Protein AF-0000000074540550 (afdb_homodimer)

Secondary structure (DSSP, 8-state):
-HHHHHHTS-HHHHHHHHHHHHHTTSEEEEETTTTEEEEP-HHHHHHHHHHHHHHHHHHHHHHHHHHHHHHHHHHHHHS-S-S---EEEESHHHHHHHHHHHHHH-SSEEEEEE-HHHHHHIIIIIHHHHHHHHHTT-EEEEEE-S-GGGS-HHHHHHSEEEE-SS----EEEEETTTEEEEE--S-STT-EEEEE--HHHHHHHHHHHHHHHHH-/-HHHHHHTS-HHHHHHHHHHHHHTTSEEEEETTTTEEEEP-HHHHHHHHHHHHHHHHHHHHHHHHHHHHHHHHHHHHHS-S-----EEEESHHHHHHHHHHHHHH-SSEEEEEE-HHHHHHIIIIIHHHHHHHHHTT-EEEEEESS-GGGS-HHHHTTSEEEE-SS----EEEEETTTEEEEE--S-STT-EEEEE--HHHHHHHHHHHHHHHHH-

pLDDT: mean 73.62, std 24.24, range [31.39, 98.81]

Organism: Archaeoglobus fulgidus (strain ATCC 49558 / DSM 4304 / JCM 9628 / NBRC 100126 / VC-16) (NCBI:txid224325)

Radius of gyration: 27.59 Å; Cα contacts (8 Å, |Δi|>4): 684; chains: 2; bounding box: 52×83×77 Å

Nearest PDB structures (foldseek):
  5bpi-assembly1_C  TM=5.192E-01  e=3.521E-12  Pyrococcus furiosus
  5bpd-assembly1_D  TM=5.022E-01  e=1.860E-12  Pyrococcus furiosus
  5bpd-assembly1_C  TM=5.032E-01  e=3.099E-12  Pyrococcus furiosus
  2f5t-assembly1_X-2  TM=8.225E-01  e=3.436E-08  Thermococcus litoralis
  5bqt-assembly1_B  TM=5.022E-01  e=1.618E-10  Pyrococcus furiosus

Sequence (432 aa):
MELSKLTGDPAPFVYRVLKRLEGKKVVFRISESPMIFKAYPLDIVLSSLIHEREKELKMLSSTKDTIIKLYETSLMRNQGEKGLDFIVVNGITDTINLIGDMIDRAEWEVKNMVGVEGVERIKYWHIIEYERAISRGVSVKLITSMDSASIPSEITEIAEVKYLKIPMNARFVISDDKEILIITTDEERDMVSIYSKNRGLVKTLNEIYEYIWASIMELSKLTGDPAPFVYRVLKRLEGKKVVFRISESPMIFKAYPLDIVLSSLIHEREKELKMLSSTKDTIIKLYETSLMRNQGEKGLDFIVVNGITDTINLIGDMIDRAEWEVKNMVGVEGVERIKYWHIIEYERAISRGVSVKLITSMDSASIPSEITEIAEVKYLKIPMNARFVISDDKEILIITTDEERDMVSIYSKNRGLVKTLNEIYEYIWASI

Foldseek 3Di:
DVVCVVVVHDPVVVVVVVVVLVVLVQWPFPDVVVTDIDGDPCVVNVVSVVVVVVVVVVVVVVVVVVVCVVVCVVVCPDDPVPDPQKDKDWAQVRLLVVVLVLLQPFQAEKEWEAEPVVLVCCVVRPLVSLVVSVVNHHAYEYEYQDDPVPRDPSDVVRHHYDHDPDHDHWTKMAGPLQKMKTWDDDDNGTIMIMIGRPNVVSVVVVVVRVVRVVVD/DPVCVVVVHDPVVVVVVVVVLVVLVQWPFPDVVVTDIDGDPCVVSVVSVVVVVVVVVVVVVVVVVVVCVVVCVVVCPDDPVPPPQKDKDWAQVRLLVVVLVLLQPFQAEKEWEAEPVVLVCCVVRPLVSLVVSVVNHHAYEYEYQDDPVPRDPSDVVRHHYDHDPDHDHWTKMAGPLQKMKTWDDDDNGTIMIMIGRPNVVSVVVVVVRVVRVVVD

Structure (mmCIF, N/CA/C/O backbone):
data_AF-0000000074540550-model_v1
#
loop_
_entity.id
_entity.type
_entity.pdbx_description
1 polymer 'Transcription regulator TrmB C-terminal domain-containing protein'
#
loop_
_atom_site.group_PDB
_atom_site.id
_atom_site.type_symbol
_atom_site.label_atom_id
_atom_site.label_alt_id
_atom_site.label_comp_id
_atom_site.label_asym_id
_atom_site.label_entity_id
_atom_site.label_seq_id
_atom_site.pdbx_PDB_ins_code
_atom_site.Cartn_x
_atom_site.Cartn_y
_atom_site.Cartn_z
_atom_site.occupancy
_atom_site.B_iso_or_equiv
_atom_site.auth_seq_id
_atom_site.auth_comp_id
_atom_site.auth_asym_id
_atom_site.auth_atom_id
_atom_site.pdbx_PDB_model_num
ATOM 1 N N . MET A 1 1 ? -23.625 -23.219 -46.188 1 40.5 1 MET A N 1
ATOM 2 C CA . MET A 1 1 ? -23.188 -22.562 -44.938 1 40.5 1 MET A CA 1
ATOM 3 C C . MET A 1 1 ? -23.953 -21.25 -44.719 1 40.5 1 MET A C 1
ATOM 5 O O . MET A 1 1 ? -23.938 -20.375 -45.594 1 40.5 1 MET A O 1
ATOM 9 N N . GLU A 1 2 ? -24.922 -21.188 -43.938 1 54.16 2 GLU A N 1
ATOM 10 C CA . GLU A 1 2 ? -25.938 -20.141 -43.844 1 54.16 2 GLU A CA 1
ATOM 11 C C . GLU A 1 2 ? -25.312 -18.781 -43.531 1 54.16 2 GLU A C 1
ATOM 13 O O . GLU A 1 2 ? -25.703 -17.766 -44.094 1 54.16 2 GLU A O 1
ATOM 18 N N . LEU A 1 3 ? -24.375 -18.688 -42.781 1 53 3 LEU A N 1
ATOM 19 C CA . LEU A 1 3 ? -23.828 -17.391 -42.375 1 53 3 LEU A CA 1
ATOM 20 C C . LEU A 1 3 ? -23.062 -16.75 -43.531 1 53 3 LEU A C 1
ATOM 22 O O . LEU A 1 3 ? -23.094 -15.523 -43.688 1 53 3 LEU A O 1
ATOM 26 N N . SER A 1 4 ? -22.438 -17.453 -44.312 1 53.75 4 SER A N 1
ATOM 27 C CA . SER A 1 4 ? -21.766 -16.922 -45.5 1 53.75 4 SER A CA 1
ATOM 28 C C . SER A 1 4 ? -22.766 -16.266 -46.438 1 53.75 4 SER A C 1
ATOM 30 O O . SER A 1 4 ? -22.484 -15.195 -47 1 53.75 4 SER A O 1
ATOM 32 N N . LYS A 1 5 ? -23.75 -16.844 -46.562 1 57.66 5 LYS A N 1
ATOM 33 C CA . LYS A 1 5 ? -24.781 -16.281 -47.438 1 57.66 5 LYS A CA 1
ATOM 34 C C . LYS A 1 5 ? -25.328 -14.984 -46.875 1 57.66 5 LYS A C 1
ATOM 36 O O . LYS A 1 5 ? -25.625 -14.047 -47.625 1 57.66 5 LYS A O 1
ATOM 41 N N . LEU A 1 6 ? -25.375 -14.984 -45.625 1 49.25 6 LEU A N 1
ATOM 42 C CA . LEU A 1 6 ? -25.984 -13.82 -45 1 49.25 6 LEU A CA 1
ATOM 43 C C . LEU A 1 6 ? -25 -12.648 -44.969 1 49.25 6 LEU A C 1
ATOM 45 O O . LEU A 1 6 ? -25.406 -11.492 -45.156 1 49.25 6 LEU A O 1
ATOM 49 N N . THR A 1 7 ? -23.734 -12.875 -44.812 1 51.25 7 THR A N 1
ATOM 50 C CA . THR A 1 7 ? -22.734 -11.812 -44.688 1 51.25 7 THR A CA 1
ATOM 51 C C . THR A 1 7 ? -22.156 -11.461 -46.062 1 51.25 7 THR A C 1
ATOM 53 O O . THR A 1 7 ? -21.578 -10.383 -46.25 1 51.25 7 THR A O 1
ATOM 56 N N . GLY A 1 8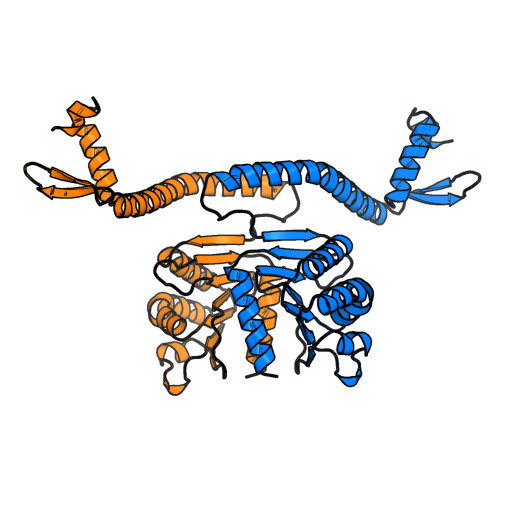 ? -22.406 -12.414 -47.094 1 53.44 8 GLY A N 1
ATOM 57 C CA . GLY A 1 8 ? -21.828 -12.273 -48.438 1 53.44 8 GLY A CA 1
ATOM 58 C C . GLY A 1 8 ? -20.328 -12.562 -48.438 1 53.44 8 GLY A C 1
ATOM 59 O O . GLY A 1 8 ? -19.656 -12.266 -49.438 1 53.44 8 GLY A O 1
ATOM 60 N N . ASP A 1 9 ? -19.844 -12.938 -47.375 1 55.34 9 ASP A N 1
ATOM 61 C CA . ASP A 1 9 ? -18.422 -13.289 -47.312 1 55.34 9 ASP A CA 1
ATOM 62 C C . ASP A 1 9 ? -18.203 -14.758 -47.688 1 55.34 9 ASP A C 1
ATOM 64 O O . ASP A 1 9 ? -19.094 -15.594 -47.469 1 55.34 9 ASP A O 1
ATOM 68 N N . PRO A 1 10 ? -17.141 -15.086 -48.406 1 57.97 10 PRO A N 1
ATOM 69 C CA . PRO A 1 10 ? -16.859 -16.484 -48.719 1 57.97 10 PRO A CA 1
ATOM 70 C C . PRO A 1 10 ? -16.891 -17.391 -47.469 1 57.97 10 PRO A C 1
ATOM 72 O O . PRO A 1 10 ? -16.469 -16.969 -46.406 1 57.97 10 PRO A O 1
ATOM 75 N N . ALA A 1 11 ? -17.359 -18.516 -47.656 1 60.34 11 ALA A N 1
ATOM 76 C CA . ALA A 1 11 ? -17.531 -19.5 -46.594 1 60.34 11 ALA A CA 1
ATOM 77 C C . ALA A 1 11 ? -16.203 -19.719 -45.844 1 60.34 11 ALA A C 1
ATOM 79 O O . ALA A 1 11 ? -16.188 -19.781 -44.625 1 60.34 11 ALA A O 1
ATOM 80 N N . PRO A 1 12 ? -15.086 -19.891 -46.5 1 57.06 12 PRO A N 1
ATOM 81 C CA . PRO A 1 12 ? -13.836 -20.062 -45.75 1 57.06 12 PRO A CA 1
ATOM 82 C C . PRO A 1 12 ? -13.531 -18.875 -44.844 1 57.06 12 PRO A C 1
ATOM 84 O O . PRO A 1 12 ? -12.992 -19.047 -43.75 1 57.06 12 PRO A O 1
ATOM 87 N N . PHE A 1 13 ? -13.859 -17.75 -45.219 1 54.5 13 PHE A N 1
ATOM 88 C CA . PHE A 1 13 ? -13.688 -16.547 -44.406 1 54.5 13 PHE A CA 1
ATOM 89 C C . PHE A 1 13 ? -14.633 -16.578 -43.188 1 54.5 13 PHE A C 1
ATOM 91 O O . PHE A 1 13 ? -14.219 -16.312 -42.062 1 54.5 13 PHE A O 1
ATOM 98 N N . VAL A 1 14 ? -15.836 -16.781 -43.438 1 55.56 14 VAL A N 1
ATOM 99 C CA . VAL A 1 14 ? -16.797 -16.859 -42.344 1 55.56 14 VAL A CA 1
ATOM 100 C C . VAL A 1 14 ? -16.375 -17.938 -41.344 1 55.56 14 VAL A C 1
ATOM 102 O O . VAL A 1 14 ? -16.469 -17.75 -40.125 1 55.56 14 VAL A O 1
ATOM 105 N N . TYR A 1 15 ? -15.93 -18.984 -41.938 1 60.5 15 TYR A N 1
ATOM 106 C CA . TYR A 1 15 ? -15.422 -20.062 -41.094 1 60.5 15 TYR A CA 1
ATOM 107 C C . TYR A 1 15 ? -14.234 -19.594 -40.25 1 60.5 15 TYR A C 1
ATOM 109 O O . TYR A 1 15 ? -14.156 -19.875 -39.062 1 60.5 15 TYR A O 1
ATOM 117 N N . ARG A 1 16 ? -13.328 -18.984 -40.75 1 56.69 16 ARG A N 1
ATOM 118 C CA . ARG A 1 16 ? -12.172 -18.438 -40.031 1 56.69 16 ARG A CA 1
ATOM 119 C C . ARG A 1 16 ? -12.609 -17.453 -38.969 1 56.69 16 ARG A C 1
ATOM 121 O O . ARG A 1 16 ? -12.086 -17.469 -37.844 1 56.69 16 ARG A O 1
ATOM 128 N N . VAL A 1 17 ? -13.508 -16.672 -39.281 1 53.47 17 VAL A N 1
ATOM 129 C CA . VAL A 1 17 ? -14.031 -15.703 -38.344 1 53.47 17 VAL A CA 1
ATOM 130 C C . VAL A 1 17 ? -14.758 -16.438 -37.219 1 53.47 17 VAL A C 1
ATOM 132 O O . VAL A 1 17 ? -14.57 -16.109 -36.031 1 53.47 17 VAL A O 1
ATOM 135 N N . LEU A 1 18 ? -15.508 -17.359 -37.594 1 57.12 18 LEU A N 1
ATOM 136 C CA . LEU A 1 18 ? -16.25 -18.109 -36.594 1 57.12 18 LEU A CA 1
ATOM 137 C C . LEU A 1 18 ? -15.305 -18.906 -35.719 1 57.12 18 LEU A C 1
ATOM 139 O O . LEU A 1 18 ? -15.516 -19.016 -34.5 1 57.12 18 LEU A O 1
ATOM 143 N N . LYS A 1 19 ? -14.312 -19.484 -36.281 1 59 19 LYS A N 1
ATOM 144 C CA . LYS A 1 19 ? -13.297 -20.188 -35.469 1 59 19 LYS A CA 1
ATOM 145 C C . LYS A 1 19 ? -12.562 -19.219 -34.562 1 59 19 LYS A C 1
ATOM 147 O O . LYS A 1 19 ? -12.266 -19.547 -33.406 1 59 19 LYS A O 1
ATOM 152 N N . ARG A 1 20 ? -12.375 -18.062 -35.062 1 55.19 20 ARG A N 1
ATOM 153 C CA . ARG A 1 20 ? -11.797 -17.016 -34.25 1 55.19 20 ARG A CA 1
ATOM 154 C C . ARG A 1 20 ? -12.766 -16.594 -33.125 1 55.19 20 ARG A C 1
ATOM 156 O O . ARG A 1 20 ? -12.367 -16.422 -31.984 1 55.19 20 ARG A O 1
ATOM 163 N N . LEU A 1 21 ? -13.914 -16.469 -33.438 1 52.59 21 LEU A N 1
ATOM 164 C CA . LEU A 1 21 ? -14.938 -16.125 -32.469 1 52.59 21 LEU A CA 1
ATOM 165 C C . LEU A 1 21 ? -15.156 -17.266 -31.484 1 52.59 21 LEU A C 1
ATOM 167 O O . LEU A 1 21 ? -15.461 -17.031 -30.312 1 52.59 21 LEU A O 1
ATOM 171 N N . GLU A 1 22 ? -15.141 -18.422 -32.031 1 60.69 22 GLU A N 1
ATOM 172 C CA . GLU A 1 22 ? -15.156 -19.594 -31.172 1 60.69 22 GLU A CA 1
ATOM 173 C C . GLU A 1 22 ? -13.977 -19.594 -30.203 1 60.69 22 GLU A C 1
ATOM 175 O O . GLU A 1 22 ? -14.133 -19.875 -29.016 1 60.69 22 GLU A O 1
ATOM 180 N N . GLY A 1 23 ? -12.82 -19.25 -30.672 1 61.62 23 GLY A N 1
ATOM 181 C CA . GLY A 1 23 ? -11.648 -19.078 -29.828 1 61.62 23 GLY A CA 1
ATOM 182 C C . GLY A 1 23 ? -11.805 -17.969 -28.812 1 61.62 23 GLY A C 1
ATOM 183 O O . GLY A 1 23 ? -11.219 -18.016 -27.719 1 61.62 23 GLY A O 1
ATOM 184 N N . LYS A 1 24 ? -12.68 -17.078 -29.219 1 52.12 24 LYS A N 1
ATOM 185 C CA . LYS A 1 24 ? -12.961 -15.953 -28.328 1 52.12 24 LYS A CA 1
ATOM 186 C C . LYS A 1 24 ? -14.203 -16.203 -27.484 1 52.12 24 LYS A C 1
ATOM 188 O O . LYS A 1 24 ? -14.711 -15.297 -26.828 1 52.12 24 LYS A O 1
ATOM 193 N N . LYS A 1 25 ? -14.75 -17.266 -27.531 1 54.31 25 LYS A N 1
ATOM 194 C CA . LYS A 1 25 ? -15.922 -17.766 -26.812 1 54.31 25 LYS A CA 1
ATOM 195 C C . LYS A 1 25 ? -17.125 -16.875 -27.047 1 54.31 25 LYS A C 1
ATOM 197 O O . LYS A 1 25 ? -17.938 -16.641 -26.141 1 54.31 25 LYS A O 1
ATOM 202 N N . VAL A 1 26 ? -17.141 -16.328 -28.109 1 55.62 26 VAL A N 1
ATOM 203 C CA . VAL A 1 26 ? -18.328 -15.633 -28.547 1 55.62 26 VAL A CA 1
ATOM 204 C C . VAL A 1 26 ? -19.344 -16.625 -29.109 1 55.62 26 VAL A C 1
ATOM 206 O O . VAL A 1 26 ? -20.547 -16.484 -28.906 1 55.62 26 VAL A O 1
ATOM 209 N N . VAL A 1 27 ? -18.875 -17.641 -29.766 1 56.78 27 VAL A N 1
ATOM 210 C CA . VAL A 1 27 ? -19.719 -18.688 -30.297 1 56.78 27 VAL A CA 1
ATOM 211 C C . VAL A 1 27 ? -19.172 -20.062 -29.906 1 56.78 27 VAL A C 1
ATOM 213 O O . VAL A 1 27 ? -17.984 -20.188 -29.594 1 56.78 27 VAL A O 1
ATOM 216 N N . PHE A 1 28 ? -19.984 -20.938 -29.594 1 61.47 28 PHE A N 1
ATOM 217 C CA . PHE A 1 28 ? -19.531 -22.312 -29.375 1 61.47 28 PHE A CA 1
ATOM 218 C C . PHE A 1 28 ? -20.203 -23.266 -30.375 1 61.47 28 PHE A C 1
ATOM 220 O O . PHE A 1 28 ? -21.328 -23 -30.812 1 61.47 28 PHE A O 1
ATOM 227 N N . ARG A 1 29 ? -19.375 -24.312 -30.625 1 63.91 29 ARG A N 1
ATOM 228 C CA . ARG A 1 29 ? -19.828 -25.297 -31.609 1 63.91 29 ARG A CA 1
ATOM 229 C C . ARG A 1 29 ? -20.781 -26.297 -30.984 1 63.91 29 ARG A C 1
ATOM 231 O O . ARG A 1 29 ? -20.516 -26.828 -29.906 1 63.91 29 ARG A O 1
ATOM 238 N N . ILE A 1 30 ? -21.938 -26.438 -31.453 1 59.12 30 ILE A N 1
ATOM 239 C CA . ILE A 1 30 ? -22.859 -27.438 -30.906 1 59.12 30 ILE A CA 1
ATOM 240 C C . ILE A 1 30 ? -22.844 -28.688 -31.797 1 59.12 30 ILE A C 1
ATOM 242 O O . ILE A 1 30 ? -23.328 -29.75 -31.391 1 59.12 30 ILE A O 1
ATOM 246 N N . SER A 1 31 ? -22.375 -28.609 -33.156 1 61.75 31 SER A N 1
ATOM 247 C CA . SER A 1 31 ? -22.281 -29.781 -34.031 1 61.75 31 SER A CA 1
ATOM 248 C C . SER A 1 31 ? -21.109 -29.672 -35 1 61.75 31 SER A C 1
ATOM 250 O O . SER A 1 31 ? -20.797 -28.578 -35.469 1 61.75 31 SER A O 1
ATOM 252 N N . GLU A 1 32 ? -20.203 -30.578 -35.094 1 60.69 32 GLU A N 1
ATOM 253 C CA . GLU A 1 32 ? -19.078 -30.594 -36 1 60.69 32 GLU A CA 1
ATOM 254 C C . GLU A 1 32 ? -19.562 -30.828 -37.438 1 60.69 32 GLU A C 1
ATOM 256 O O . GLU A 1 32 ? -19 -30.266 -38.375 1 60.69 32 GLU A O 1
ATOM 261 N N . SER A 1 33 ? -20.641 -31.781 -37.688 1 58.81 33 SER A N 1
ATOM 262 C CA . SER A 1 33 ? -21.203 -32.125 -39 1 58.81 33 SER A CA 1
ATOM 263 C C . SER A 1 33 ? -22.719 -32.156 -38.938 1 58.81 33 SER A C 1
ATOM 265 O O . SER A 1 33 ? -23.297 -33.062 -38.344 1 58.81 33 SER A O 1
ATOM 267 N N . PRO A 1 34 ? -23.516 -31.328 -39.594 1 56.41 34 PRO A N 1
ATOM 268 C CA . PRO A 1 34 ? -23.062 -30.047 -40.125 1 56.41 34 PRO A CA 1
ATOM 269 C C . PRO A 1 34 ? -22.562 -29.094 -39.062 1 56.41 34 PRO A C 1
ATOM 271 O O . PRO A 1 34 ? -22.953 -29.203 -37.875 1 56.41 34 PRO A O 1
ATOM 274 N N . MET A 1 35 ? -21.562 -28.297 -39.219 1 53.16 35 MET A N 1
ATOM 275 C CA . MET A 1 35 ? -20.984 -27.375 -38.219 1 53.16 35 MET A CA 1
ATOM 276 C C . MET A 1 35 ? -22 -26.312 -37.844 1 53.16 35 MET A C 1
ATOM 278 O O . MET A 1 35 ? -22.391 -25.484 -38.656 1 53.16 35 MET A O 1
ATOM 282 N N . ILE A 1 36 ? -22.688 -26.438 -36.781 1 57.06 36 ILE A N 1
ATOM 283 C CA . ILE A 1 36 ? -23.641 -25.484 -36.219 1 57.06 36 ILE A CA 1
ATOM 284 C C . ILE A 1 36 ? -23.031 -24.781 -35.031 1 57.06 36 ILE A C 1
ATOM 286 O O . ILE A 1 36 ? -22.484 -25.422 -34.125 1 57.06 36 ILE A O 1
ATOM 290 N N . PHE A 1 37 ? -22.812 -23.344 -35.094 1 51.78 37 PHE A N 1
ATOM 291 C CA . PHE A 1 37 ? -22.328 -22.516 -34.031 1 51.78 37 PHE A CA 1
ATOM 292 C C . PHE A 1 37 ? -23.469 -21.797 -33.312 1 51.78 37 PHE A C 1
ATOM 294 O O . PHE A 1 37 ? -24.469 -21.438 -33.969 1 51.78 37 PHE A O 1
ATOM 301 N N . LYS A 1 38 ? -23.609 -21.938 -32.094 1 54.56 38 LYS A N 1
ATOM 302 C CA . LYS A 1 38 ? -24.547 -21.141 -31.328 1 54.56 38 LYS A CA 1
ATOM 303 C C . LYS A 1 38 ? -23.844 -19.984 -30.625 1 54.56 38 LYS A C 1
ATOM 305 O O . LYS A 1 38 ? -22.672 -20.094 -30.25 1 54.56 38 LYS A O 1
ATOM 310 N N . ALA A 1 39 ? -24.5 -18.844 -30.781 1 43.38 39 ALA A N 1
ATOM 311 C CA . ALA A 1 39 ? -23.953 -17.688 -30.062 1 43.38 39 ALA A CA 1
ATOM 312 C C . ALA A 1 39 ? -24.141 -17.844 -28.547 1 43.38 39 ALA A C 1
ATOM 314 O O . ALA A 1 39 ? -25.141 -18.406 -28.094 1 43.38 39 ALA A O 1
ATOM 315 N N . TYR A 1 40 ? -22.969 -17.781 -27.891 1 44.38 40 TYR A N 1
ATOM 316 C CA . TYR A 1 40 ? -23.188 -17.656 -26.453 1 44.38 40 TYR A CA 1
ATOM 317 C C . TYR A 1 40 ? -24.188 -16.547 -26.141 1 44.38 40 TYR A C 1
ATOM 319 O O . TYR A 1 40 ? -24.328 -15.602 -26.906 1 44.38 40 TYR A O 1
ATOM 327 N N . PRO A 1 41 ? -25.125 -16.734 -25.172 1 39.41 41 PRO A N 1
ATOM 328 C CA . PRO A 1 41 ? -25.984 -15.609 -24.797 1 39.41 41 PRO A CA 1
ATOM 329 C C . PRO A 1 41 ? -25.234 -14.273 -24.797 1 39.41 41 PRO A C 1
ATOM 331 O O . PRO A 1 41 ? -24.016 -14.234 -24.547 1 39.41 41 PRO A O 1
ATOM 334 N N . LEU A 1 42 ? -25.844 -13.148 -25.328 1 34.69 42 LEU A N 1
ATOM 335 C CA . LEU A 1 42 ? -25.25 -11.82 -25.469 1 34.69 42 LEU A CA 1
ATOM 336 C C . LEU A 1 42 ? -24.438 -11.453 -24.25 1 34.69 42 LEU A C 1
ATOM 338 O O . LEU A 1 42 ? -23.375 -10.828 -24.359 1 34.69 42 LEU A O 1
ATOM 342 N N . ASP A 1 43 ? -24.938 -11.828 -23.172 1 35.06 43 ASP A N 1
ATOM 343 C CA . ASP A 1 43 ? -24.219 -11.508 -21.938 1 35.06 43 ASP A CA 1
ATOM 344 C C . ASP A 1 43 ? -22.875 -12.234 -21.875 1 35.06 43 ASP A C 1
ATOM 346 O O . ASP A 1 43 ? -21.875 -11.672 -21.422 1 35.06 43 ASP A O 1
ATOM 350 N N . ILE A 1 44 ? -22.844 -13.43 -22.328 1 39.75 44 ILE A N 1
ATOM 351 C CA . ILE A 1 44 ? -21.625 -14.219 -22.297 1 39.75 44 ILE A CA 1
ATOM 352 C C . ILE A 1 44 ? -20.703 -13.797 -23.453 1 39.75 44 ILE A C 1
ATOM 354 O O . ILE A 1 44 ? -19.5 -13.625 -23.266 1 39.75 44 ILE A O 1
ATOM 358 N N . VAL A 1 45 ? -21.234 -13.664 -24.594 1 39.91 45 VAL A N 1
ATOM 359 C CA . VAL A 1 45 ? -20.453 -13.234 -25.75 1 39.91 45 VAL A CA 1
ATOM 360 C C . VAL A 1 45 ? -19.938 -11.812 -25.531 1 39.91 45 VAL A C 1
ATOM 362 O O . VAL A 1 45 ? -18.766 -11.523 -25.797 1 39.91 45 VAL A O 1
ATOM 365 N N . LEU A 1 46 ? -20.781 -10.961 -25.109 1 35.75 46 LEU A N 1
ATOM 366 C CA . LEU A 1 46 ? -20.344 -9.609 -24.797 1 35.75 46 LEU A CA 1
ATOM 367 C C . LEU A 1 46 ? -19.266 -9.625 -23.719 1 35.75 46 LEU A C 1
ATOM 369 O O . LEU A 1 46 ? -18.281 -8.875 -23.812 1 35.75 46 LEU A O 1
ATOM 373 N N . SER A 1 47 ? -19.422 -10.484 -22.844 1 38.16 47 SER A N 1
ATOM 374 C CA . SER A 1 47 ? -18.375 -10.688 -21.859 1 38.16 47 SER A CA 1
ATOM 375 C C . SER A 1 47 ? -17.125 -11.289 -22.5 1 38.16 47 SER A C 1
ATOM 377 O O . SER A 1 47 ? -16 -10.898 -22.172 1 38.16 47 SER A O 1
ATOM 379 N N . SER A 1 48 ? -17.297 -12.164 -23.422 1 37.62 48 SER A N 1
ATOM 380 C CA . SER A 1 48 ? -16.156 -12.742 -24.125 1 37.62 48 SER A CA 1
ATOM 381 C C . SER A 1 48 ? -15.625 -11.789 -25.188 1 37.62 48 SER A C 1
ATOM 383 O O . SER A 1 48 ? -14.414 -11.664 -25.359 1 37.62 48 SER A O 1
ATOM 385 N N . LEU A 1 49 ? -16.484 -11.195 -25.969 1 38.69 49 LEU A N 1
ATOM 386 C CA . LEU A 1 49 ? -16.031 -10.219 -26.953 1 38.69 49 LEU A CA 1
ATOM 387 C C . LEU A 1 49 ? -15.406 -9.008 -26.281 1 38.69 49 LEU A C 1
ATOM 389 O O . LEU A 1 49 ? -14.414 -8.461 -26.766 1 38.69 49 LEU A O 1
ATOM 393 N N . ILE A 1 50 ? -16 -8.523 -25.188 1 37.12 50 ILE A N 1
ATOM 394 C CA . ILE A 1 50 ? -15.32 -7.5 -24.391 1 37.12 50 ILE A CA 1
ATOM 395 C C . ILE A 1 50 ? -13.977 -8.031 -23.906 1 37.12 50 ILE A C 1
ATOM 397 O O . ILE A 1 50 ? -12.969 -7.332 -23.969 1 37.12 50 ILE A O 1
ATOM 401 N N . HIS A 1 51 ? -13.883 -9.266 -23.609 1 40.78 51 HIS A N 1
ATOM 402 C CA . HIS A 1 51 ? -12.617 -9.898 -23.25 1 40.78 51 HIS A CA 1
ATOM 403 C C . HIS A 1 51 ? -11.734 -10.086 -24.484 1 40.78 51 HIS A C 1
ATOM 405 O O . HIS A 1 51 ? -10.523 -9.867 -24.422 1 40.78 51 HIS A O 1
ATOM 411 N N . GLU A 1 52 ? -12.281 -10.453 -25.562 1 41.69 52 GLU A N 1
ATOM 412 C CA . GLU A 1 52 ? -11.508 -10.57 -26.797 1 41.69 52 GLU A CA 1
ATOM 413 C C . GLU A 1 52 ? -11.156 -9.203 -27.375 1 41.69 52 GLU A C 1
ATOM 415 O O . GLU A 1 52 ? -10.039 -8.984 -27.844 1 41.69 52 GLU A O 1
ATOM 420 N N . ARG A 1 53 ? -12.102 -8.211 -27.484 1 36.69 53 ARG A N 1
ATOM 421 C CA . ARG A 1 53 ? -11.742 -6.852 -27.891 1 36.69 53 ARG A CA 1
ATOM 422 C C . ARG A 1 53 ? -10.82 -6.207 -26.859 1 36.69 53 ARG A C 1
ATOM 424 O O . ARG A 1 53 ? -9.914 -5.453 -27.219 1 36.69 53 ARG A O 1
ATOM 431 N N . GLU A 1 54 ? -10.922 -6.512 -25.578 1 38.09 54 GLU A N 1
ATOM 432 C CA . GLU A 1 54 ? -9.914 -6.172 -24.578 1 38.09 54 GLU A CA 1
ATOM 433 C C . GLU A 1 54 ? -8.602 -6.895 -24.844 1 38.09 54 GLU A C 1
ATOM 435 O O . GLU A 1 54 ? -7.523 -6.309 -24.703 1 38.09 54 GLU A O 1
ATOM 440 N N . LYS A 1 55 ? -8.672 -8.07 -25.406 1 41.41 55 LYS A N 1
ATOM 441 C CA . LYS A 1 55 ? -7.48 -8.75 -25.906 1 41.41 55 LYS A CA 1
ATOM 442 C C . LYS A 1 55 ? -7.008 -8.125 -27.219 1 41.41 55 LYS A C 1
ATOM 444 O O . LYS A 1 55 ? -5.809 -7.949 -27.422 1 41.41 55 LYS A O 1
ATOM 449 N N . GLU A 1 56 ? -7.852 -7.887 -28.156 1 38.53 56 GLU A N 1
ATOM 450 C CA . GLU A 1 56 ? -7.465 -7.188 -29.375 1 38.53 56 GLU A CA 1
ATOM 451 C C . GLU A 1 56 ? -7.066 -5.742 -29.078 1 38.53 56 GLU A C 1
ATOM 453 O O . GLU A 1 56 ? -6.102 -5.23 -29.656 1 38.53 56 GLU A O 1
ATOM 458 N N . LEU A 1 57 ? -7.812 -4.992 -28.266 1 34.34 57 LEU A N 1
ATOM 459 C CA . LEU A 1 57 ? -7.301 -3.709 -27.781 1 34.34 57 LEU A CA 1
ATOM 460 C C . LEU A 1 57 ? -6.051 -3.902 -26.938 1 34.34 57 LEU A C 1
ATOM 462 O O . LEU A 1 57 ? -5.121 -3.096 -27 1 34.34 57 LEU A O 1
ATOM 466 N N . LYS A 1 58 ? -5.82 -4.977 -26.25 1 37.66 58 LYS A N 1
ATOM 467 C CA . LYS A 1 58 ? -4.539 -5.371 -25.688 1 37.66 58 LYS A CA 1
ATOM 468 C C . LYS A 1 58 ? -3.52 -5.684 -26.766 1 37.66 58 LYS A C 1
ATOM 470 O O . LYS A 1 58 ? -2.344 -5.336 -26.656 1 37.66 58 LYS A O 1
ATOM 475 N N . MET A 1 59 ? -3.934 -6.258 -27.922 1 35.59 59 MET A N 1
ATOM 476 C CA . MET A 1 59 ? -3.023 -6.34 -29.062 1 35.59 59 MET A CA 1
ATOM 477 C C . MET A 1 59 ? -2.824 -4.969 -29.688 1 35.59 59 MET A C 1
ATOM 479 O O . MET A 1 59 ? -1.71 -4.621 -30.094 1 35.59 59 MET A O 1
ATOM 483 N N . LEU A 1 60 ? -3.791 -4.176 -29.938 1 34.25 60 LEU A N 1
ATOM 484 C CA . LEU A 1 60 ? -3.609 -2.771 -30.281 1 34.25 60 LEU A CA 1
ATOM 485 C C . LEU A 1 60 ? -3.125 -1.97 -29.078 1 34.25 60 LEU A C 1
ATOM 487 O O . LEU A 1 60 ? -2.322 -1.045 -29.234 1 34.25 60 LEU A O 1
ATOM 491 N N . SER A 1 61 ? -3.479 -2.303 -27.906 1 33.12 61 SER A N 1
ATOM 492 C CA . SER A 1 61 ? -2.863 -1.788 -26.688 1 33.12 61 SER A CA 1
ATOM 493 C C . SER A 1 61 ? -1.446 -2.326 -26.516 1 33.12 61 SER A C 1
ATOM 495 O O . SER A 1 61 ? -0.604 -1.683 -25.875 1 33.12 61 SER A O 1
ATOM 497 N N . SER A 1 62 ? -1.057 -3.371 -27.109 1 36.62 62 SER A N 1
ATOM 498 C CA . SER A 1 62 ? 0.356 -3.713 -27.25 1 36.62 62 SER A CA 1
ATOM 499 C C . SER A 1 62 ? 1.081 -2.713 -28.156 1 36.62 62 SER A C 1
ATOM 501 O O . SER A 1 62 ? 2.25 -2.4 -27.922 1 36.62 62 SER A O 1
ATOM 503 N N . THR A 1 63 ? 0.511 -2.293 -29.266 1 32.84 63 THR A N 1
ATOM 504 C CA . THR A 1 63 ? 1.08 -1.167 -30 1 32.84 63 THR A CA 1
ATOM 505 C C . THR A 1 63 ? 0.923 0.128 -29.203 1 32.84 63 THR A C 1
ATOM 507 O O . THR A 1 63 ? 1.836 0.956 -29.172 1 32.84 63 THR A O 1
ATOM 510 N N . LYS A 1 64 ? -0.195 0.34 -28.5 1 32.34 64 LYS A N 1
ATOM 511 C CA . LYS A 1 64 ? -0.302 1.435 -27.531 1 32.34 64 LYS A CA 1
ATOM 512 C C . LYS A 1 64 ? 0.574 1.181 -26.312 1 32.34 64 LYS A C 1
ATOM 514 O O . LYS A 1 64 ? 1.259 2.086 -25.844 1 32.34 64 LYS A O 1
ATOM 519 N N . ASP A 1 65 ? 0.734 -0.012 -25.781 1 36.28 65 ASP A N 1
ATOM 520 C CA . ASP A 1 65 ? 1.762 -0.344 -24.797 1 36.28 65 ASP A CA 1
ATOM 521 C C . ASP A 1 65 ? 3.16 -0.163 -25.391 1 36.28 65 ASP A C 1
ATOM 523 O O . ASP A 1 65 ? 4.07 0.308 -24.703 1 36.28 65 ASP A O 1
ATOM 527 N N . THR A 1 66 ? 3.346 -0.427 -26.625 1 34.59 66 THR A N 1
ATOM 528 C CA . THR A 1 66 ? 4.598 -0.063 -27.281 1 34.59 66 THR A CA 1
ATOM 529 C C . THR A 1 66 ? 4.676 1.446 -27.5 1 34.59 66 THR A C 1
ATOM 531 O O . THR A 1 66 ? 5.719 2.059 -27.266 1 34.59 66 THR A O 1
ATOM 534 N N . ILE A 1 67 ? 3.598 2.105 -27.891 1 33.69 67 ILE A N 1
ATOM 535 C CA . ILE A 1 67 ? 3.619 3.562 -27.953 1 33.69 67 ILE A CA 1
ATOM 536 C C . ILE A 1 67 ? 3.58 4.145 -26.547 1 33.69 67 ILE A C 1
ATOM 538 O O . ILE A 1 67 ? 4.309 5.09 -26.234 1 33.69 67 ILE A O 1
ATOM 542 N N . ILE A 1 68 ? 2.791 3.559 -25.641 1 34.12 68 ILE A N 1
ATOM 543 C CA . ILE A 1 68 ? 2.922 3.982 -24.25 1 34.12 68 ILE A CA 1
ATOM 544 C C . ILE A 1 68 ? 4.285 3.561 -23.703 1 34.12 68 ILE A C 1
ATOM 546 O O . ILE A 1 68 ? 4.957 4.336 -23.016 1 34.12 68 ILE A O 1
ATOM 550 N N . LYS A 1 69 ? 4.84 2.41 -24.062 1 36.22 69 LYS A N 1
ATOM 551 C CA . LYS A 1 69 ? 6.246 2.129 -23.797 1 36.22 69 LYS A CA 1
ATOM 552 C C . LYS A 1 69 ? 7.156 3.1 -24.547 1 36.22 69 LYS A C 1
ATOM 554 O O . LYS A 1 69 ? 8.133 3.604 -23.984 1 36.22 69 LYS A O 1
ATOM 559 N N . LEU A 1 70 ? 6.875 3.367 -25.766 1 34.75 70 LEU A N 1
ATOM 560 C CA . LEU A 1 70 ? 7.672 4.348 -26.5 1 34.75 70 LEU A CA 1
ATOM 561 C C . LEU A 1 70 ? 7.371 5.762 -26.016 1 34.75 70 LEU A C 1
ATOM 563 O O . LEU A 1 70 ? 8.289 6.574 -25.859 1 34.75 70 LEU A O 1
ATOM 567 N N . TYR A 1 71 ? 6.113 6.188 -25.891 1 31.84 71 TYR A N 1
ATOM 568 C CA . TYR A 1 71 ? 5.805 7.477 -25.281 1 31.84 71 TYR A CA 1
ATOM 569 C C . TYR A 1 71 ? 6.172 7.484 -23.812 1 31.84 71 TYR A C 1
ATOM 571 O O . TYR A 1 71 ? 6.707 8.469 -23.297 1 31.84 71 TYR A O 1
ATOM 579 N N . GLU A 1 72 ? 6.008 6.371 -23.078 1 35.84 72 GLU A N 1
ATOM 580 C CA . GLU A 1 72 ? 6.602 6.234 -21.75 1 35.84 72 GLU A CA 1
ATOM 581 C C . GLU A 1 72 ? 8.125 6.242 -21.828 1 35.84 72 GLU A C 1
ATOM 583 O O . GLU A 1 72 ? 8.789 6.844 -20.984 1 35.84 72 GLU A O 1
ATOM 588 N N . THR A 1 73 ? 8.656 5.625 -22.734 1 34.41 73 THR A N 1
ATOM 589 C CA . THR A 1 73 ? 10.086 5.773 -23 1 34.41 73 THR A CA 1
ATOM 590 C C . THR A 1 73 ? 10.406 7.199 -23.453 1 34.41 73 THR A C 1
ATOM 592 O O . THR A 1 73 ? 11.43 7.762 -23.047 1 34.41 73 THR A O 1
ATOM 595 N N . SER A 1 74 ? 9.711 7.805 -24.359 1 32.19 74 SER A N 1
ATOM 596 C CA . SER A 1 74 ? 9.969 9.188 -24.734 1 32.19 74 SER A CA 1
ATOM 597 C C . SER A 1 74 ? 9.562 10.156 -23.641 1 32.19 74 SER A C 1
ATOM 599 O O . SER A 1 74 ? 10.25 11.141 -23.375 1 32.19 74 SER A O 1
ATOM 601 N N . LEU A 1 75 ? 8.312 10.031 -23.156 1 33.31 75 LEU A N 1
ATOM 602 C CA . LEU A 1 75 ? 8.055 10.844 -21.969 1 33.31 75 LEU A CA 1
ATOM 603 C C . LEU A 1 75 ? 8.945 10.422 -20.812 1 33.31 75 LEU A C 1
ATOM 605 O O . LEU A 1 75 ? 9.164 11.195 -19.875 1 33.31 75 LEU A O 1
ATOM 609 N N . MET A 1 76 ? 9.391 9.18 -20.625 1 32.66 76 MET A N 1
ATOM 610 C CA . MET A 1 76 ? 10.438 8.766 -19.688 1 32.66 76 MET A CA 1
ATOM 611 C C . MET A 1 76 ? 11.711 9.57 -19.906 1 32.66 76 MET A C 1
ATOM 613 O O . MET A 1 76 ? 12.594 9.586 -19.047 1 32.66 76 MET A O 1
ATOM 617 N N . ARG A 1 77 ? 12.07 9.734 -21.016 1 32.12 77 ARG A N 1
ATOM 618 C CA . ARG A 1 77 ? 13.367 10.383 -21.219 1 32.12 77 ARG A CA 1
ATOM 619 C C . ARG A 1 77 ? 13.383 11.781 -20.609 1 32.12 77 ARG A C 1
ATOM 621 O O . ARG A 1 77 ? 14.398 12.203 -20.062 1 32.12 77 ARG A O 1
ATOM 628 N N . ASN A 1 78 ? 12.672 12.688 -21.078 1 31.39 78 ASN A N 1
ATOM 629 C CA . ASN A 1 78 ? 12.984 14.062 -20.688 1 31.39 78 ASN A CA 1
ATOM 630 C C . ASN A 1 78 ? 12.633 14.328 -19.234 1 31.39 78 ASN A C 1
ATOM 632 O O . ASN A 1 78 ? 13.367 15.023 -18.531 1 31.39 78 ASN A O 1
ATOM 636 N N . GLN A 1 79 ? 11.328 14.625 -18.844 1 34.66 79 GLN A N 1
ATOM 637 C CA . GLN A 1 79 ? 11.055 15.156 -17.516 1 34.66 79 GLN A CA 1
ATOM 638 C C . GLN A 1 79 ? 11.352 14.117 -16.422 1 34.66 79 GLN A C 1
ATOM 640 O O . GLN A 1 79 ?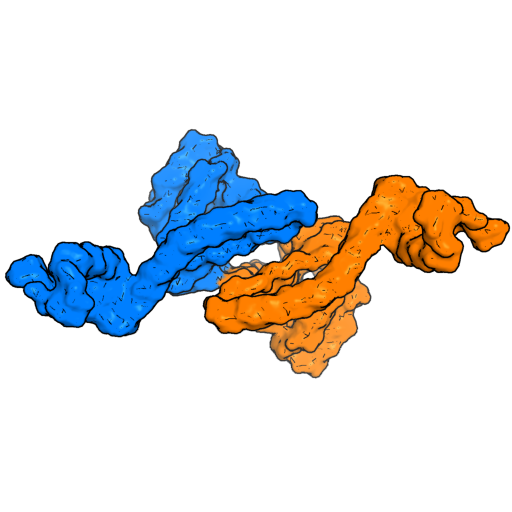 11.414 12.922 -16.703 1 34.66 79 GLN A O 1
ATOM 645 N N . GLY A 1 80 ? 11.641 14.453 -15.023 1 33.09 80 GLY A N 1
ATOM 646 C CA . GLY A 1 80 ? 12 13.656 -13.859 1 33.09 80 GLY A CA 1
ATOM 647 C C . GLY A 1 80 ? 11.312 12.305 -13.828 1 33.09 80 GLY A C 1
ATOM 648 O O . GLY A 1 80 ? 10.312 12.094 -14.516 1 33.09 80 GLY A O 1
ATOM 649 N N . GLU A 1 81 ? 12.008 11.07 -13.539 1 36.25 81 GLU A N 1
ATOM 650 C CA . GLU A 1 81 ? 11.688 9.664 -13.328 1 36.25 81 GLU A CA 1
ATOM 651 C C . GLU A 1 81 ? 10.273 9.492 -12.789 1 36.25 81 GLU A C 1
ATOM 653 O O . GLU A 1 81 ? 10.023 8.641 -11.938 1 36.25 81 GLU A O 1
ATOM 658 N N . LYS A 1 82 ? 9.43 10.406 -12.648 1 37.53 82 LYS A N 1
ATOM 659 C CA . LYS A 1 82 ? 8.102 10.461 -12.055 1 37.53 82 LYS A CA 1
ATOM 660 C C . LYS A 1 82 ? 7.125 9.555 -12.805 1 37.53 82 LYS A C 1
ATOM 662 O O . LYS A 1 82 ? 5.91 9.703 -12.68 1 37.53 82 LYS A O 1
ATOM 667 N N . GLY A 1 83 ? 7.512 8.922 -13.93 1 40.44 83 GLY A N 1
ATOM 668 C CA . GLY A 1 83 ? 6.609 8.203 -14.812 1 40.44 83 GLY A CA 1
ATOM 669 C C . GLY A 1 83 ? 5.648 7.293 -14.07 1 40.44 83 GLY A C 1
ATOM 670 O O . GLY A 1 83 ? 5.672 7.23 -12.836 1 40.44 83 GLY A O 1
ATOM 671 N N . LEU A 1 84 ? 5.027 6.082 -14.914 1 48.41 84 LEU A N 1
ATOM 672 C CA . LEU A 1 84 ? 3.84 5.242 -14.812 1 48.41 84 LEU A CA 1
ATOM 673 C C . LEU A 1 84 ? 3.982 4.238 -13.664 1 48.41 84 LEU A C 1
ATOM 675 O O . LEU A 1 84 ? 4.395 3.098 -13.883 1 48.41 84 LEU A O 1
ATOM 679 N N . ASP A 1 85 ? 4.418 4.633 -12.578 1 65.38 85 ASP A N 1
ATOM 680 C CA . ASP A 1 85 ? 4.848 3.795 -11.461 1 65.38 85 ASP A CA 1
ATOM 681 C C . ASP A 1 85 ? 3.709 2.898 -10.977 1 65.38 85 ASP A C 1
ATOM 683 O O . ASP A 1 85 ? 3.893 2.094 -10.062 1 65.38 85 ASP A O 1
ATOM 687 N N . PHE A 1 86 ? 2.576 3.072 -11.766 1 75.94 86 PHE A N 1
ATOM 688 C CA . PHE A 1 86 ? 1.445 2.258 -11.344 1 75.94 86 PHE A CA 1
ATOM 689 C C . PHE A 1 86 ? 0.699 1.694 -12.547 1 75.94 86 PHE A C 1
ATOM 691 O O . PHE A 1 86 ? 0.27 2.445 -13.422 1 75.94 86 PHE A O 1
ATOM 698 N N . ILE A 1 87 ? 0.62 0.355 -12.742 1 78 87 ILE A N 1
ATOM 699 C CA . ILE A 1 87 ? -0.042 -0.34 -13.844 1 78 87 ILE A CA 1
ATOM 700 C C . ILE A 1 87 ? -1.222 -1.147 -13.305 1 78 87 ILE A C 1
ATOM 702 O O . ILE A 1 87 ? -1.075 -1.91 -12.352 1 78 87 ILE A O 1
ATOM 706 N N . VAL A 1 88 ? -2.371 -0.897 -13.859 1 78.31 88 VAL A N 1
ATOM 707 C CA . VAL A 1 88 ? -3.527 -1.724 -13.523 1 78.31 88 VAL A CA 1
ATOM 708 C C . VAL A 1 88 ? -3.527 -2.982 -14.391 1 78.31 88 VAL A C 1
ATOM 710 O O . VAL A 1 88 ? -3.422 -2.9 -15.617 1 78.31 88 VAL A O 1
ATOM 713 N N . VAL A 1 89 ? -3.572 -4.125 -13.766 1 82.25 89 VAL A N 1
ATOM 714 C CA . VAL A 1 89 ? -3.604 -5.414 -14.445 1 82.25 89 VAL A CA 1
ATOM 715 C C . VAL A 1 89 ? -4.996 -6.027 -14.328 1 82.25 89 VAL A C 1
ATOM 717 O O . VAL A 1 89 ? -5.469 -6.293 -13.219 1 82.25 89 VAL A O 1
ATOM 720 N N . ASN A 1 90 ? -5.539 -6.289 -15.5 1 78.56 90 ASN A N 1
ATOM 721 C CA . ASN A 1 90 ? -6.891 -6.844 -15.492 1 78.56 90 ASN A CA 1
ATOM 722 C C . ASN A 1 90 ? -6.883 -8.336 -15.828 1 78.56 90 ASN A C 1
ATOM 724 O O . ASN A 1 90 ? -6.23 -8.758 -16.781 1 78.56 90 ASN A O 1
ATOM 728 N N . GLY A 1 91 ? -7.602 -9.117 -14.977 1 77.88 91 GLY A N 1
ATOM 729 C CA . GLY A 1 91 ? -7.809 -10.523 -15.266 1 77.88 91 GLY A CA 1
ATOM 730 C C . GLY A 1 91 ? -6.879 -11.438 -14.492 1 77.88 91 GLY A C 1
ATOM 731 O O . GLY A 1 91 ? -5.746 -11.062 -14.188 1 77.88 91 GLY A O 1
ATOM 732 N N . ILE A 1 92 ? -7.34 -12.578 -14.32 1 82.94 92 ILE A N 1
ATOM 733 C CA . ILE A 1 92 ? -6.633 -13.562 -13.508 1 82.94 92 ILE A CA 1
ATOM 734 C C . ILE A 1 92 ? -5.379 -14.039 -14.25 1 82.94 92 ILE A C 1
ATOM 736 O O . ILE A 1 92 ? -4.301 -14.125 -13.656 1 82.94 92 ILE A O 1
ATOM 740 N N . THR A 1 93 ? -5.5 -14.258 -15.539 1 81.62 93 THR A N 1
ATOM 741 C CA . THR A 1 93 ? -4.395 -14.805 -16.328 1 81.62 93 THR A CA 1
ATOM 742 C C . THR A 1 93 ? -3.207 -13.844 -16.328 1 81.62 93 THR A C 1
ATOM 744 O O . THR A 1 93 ? -2.078 -14.242 -16.031 1 81.62 93 THR A O 1
ATOM 747 N N . ASP A 1 94 ? -3.5 -12.555 -16.562 1 82.75 94 ASP A N 1
ATOM 748 C CA . ASP A 1 94 ? -2.432 -11.562 -16.609 1 82.75 94 ASP A CA 1
ATOM 749 C C . ASP A 1 94 ? -1.795 -11.375 -15.234 1 82.75 94 ASP A C 1
ATOM 751 O O . ASP A 1 94 ? -0.579 -11.203 -15.125 1 82.75 94 ASP A O 1
ATOM 755 N N . THR A 1 95 ? -2.609 -11.453 -14.266 1 90.81 95 THR A N 1
ATOM 756 C CA . THR A 1 95 ? -2.098 -11.32 -12.906 1 90.81 95 THR A CA 1
ATOM 757 C C . THR A 1 95 ? -1.186 -12.492 -12.547 1 90.81 95 THR A C 1
ATOM 759 O O . THR A 1 95 ? -0.066 -12.289 -12.07 1 90.81 95 THR A O 1
ATOM 762 N N . ILE A 1 96 ? -1.624 -13.672 -12.859 1 90.25 96 ILE A N 1
ATOM 763 C CA . ILE A 1 96 ? -0.863 -14.875 -12.555 1 90.25 96 ILE A CA 1
ATOM 764 C C . ILE A 1 96 ? 0.456 -14.867 -13.32 1 90.25 96 ILE A C 1
ATOM 766 O O . ILE A 1 96 ? 1.513 -15.164 -12.758 1 90.25 96 ILE A O 1
ATOM 770 N N . ASN A 1 97 ? 0.393 -14.461 -14.539 1 89.56 97 ASN A N 1
ATOM 771 C CA . ASN A 1 97 ? 1.601 -14.43 -15.352 1 89.56 97 ASN A CA 1
ATOM 772 C C . ASN A 1 97 ? 2.598 -13.398 -14.836 1 89.56 97 ASN A C 1
ATOM 774 O O . ASN A 1 97 ? 3.801 -13.656 -14.789 1 89.56 97 ASN A O 1
ATOM 778 N N . LEU A 1 98 ? 2.033 -12.297 -14.469 1 93.19 98 LEU A N 1
ATOM 779 C CA . LEU A 1 98 ? 2.906 -11.242 -13.969 1 93.19 98 LEU A CA 1
ATOM 780 C C . LEU A 1 98 ? 3.568 -11.664 -12.664 1 93.19 98 LEU A C 1
ATOM 782 O O . LEU A 1 98 ? 4.762 -11.422 -12.461 1 93.19 98 LEU A O 1
ATOM 786 N N . ILE A 1 99 ? 2.852 -12.32 -11.805 1 97 99 ILE A N 1
ATOM 787 C CA . ILE A 1 99 ? 3.432 -12.82 -10.562 1 97 99 ILE A CA 1
ATOM 788 C C . ILE A 1 99 ? 4.535 -13.828 -10.883 1 97 99 ILE A C 1
ATOM 790 O O . ILE A 1 99 ? 5.617 -13.781 -10.297 1 97 99 ILE A O 1
ATOM 794 N N . GLY A 1 100 ? 4.215 -14.68 -11.828 1 97.06 100 GLY A N 1
ATOM 795 C CA . GLY A 1 100 ? 5.242 -15.617 -12.25 1 97.06 100 GLY A CA 1
ATOM 796 C C . GLY A 1 100 ? 6.508 -14.938 -12.734 1 97.06 100 GLY A C 1
ATOM 797 O O . GLY A 1 100 ? 7.613 -15.336 -12.367 1 97.06 100 GLY A O 1
ATOM 798 N N . ASP A 1 101 ? 6.355 -13.922 -13.539 1 95.88 101 ASP A N 1
ATOM 799 C CA . ASP A 1 101 ? 7.496 -13.164 -14.047 1 95.88 101 ASP A CA 1
ATOM 800 C C . ASP A 1 101 ? 8.289 -12.539 -12.906 1 95.88 101 ASP A C 1
ATOM 802 O O . ASP A 1 101 ? 9.523 -12.547 -12.93 1 95.88 101 ASP A O 1
ATOM 806 N N . MET A 1 102 ? 7.574 -11.992 -11.945 1 97.25 102 MET A N 1
ATOM 807 C CA . MET A 1 102 ? 8.219 -11.367 -10.789 1 97.25 102 MET A CA 1
ATOM 808 C C . MET A 1 102 ? 9.062 -12.383 -10.031 1 97.25 102 MET A C 1
ATOM 810 O O . MET A 1 102 ? 10.195 -12.078 -9.633 1 97.25 102 MET A O 1
ATOM 814 N N . ILE A 1 103 ? 8.547 -13.602 -9.836 1 98.44 103 ILE A N 1
ATOM 815 C CA . ILE A 1 103 ? 9.25 -14.664 -9.125 1 98.44 103 ILE A CA 1
ATOM 816 C C . ILE A 1 103 ? 10.5 -15.07 -9.906 1 98.44 103 ILE A C 1
ATOM 818 O O . ILE A 1 103 ? 11.578 -15.203 -9.328 1 98.44 103 ILE A O 1
ATOM 822 N N . ASP A 1 104 ? 10.352 -15.117 -11.195 1 97.25 104 ASP A N 1
ATOM 823 C CA . ASP A 1 104 ? 11.4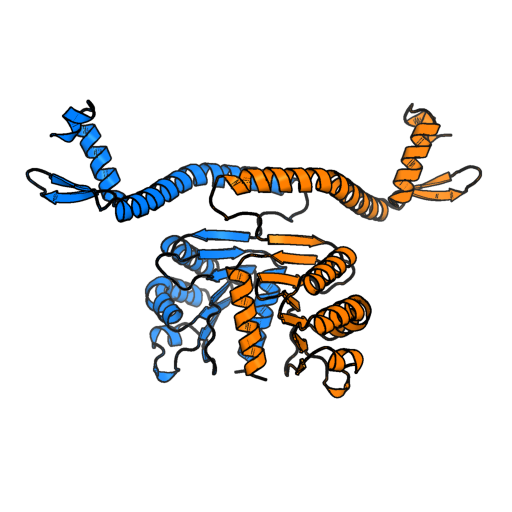53 -15.547 -12.039 1 97.25 104 ASP A CA 1
ATOM 824 C C . ASP A 1 104 ? 12.57 -14.508 -12.055 1 97.25 104 ASP A C 1
ATOM 826 O O . ASP A 1 104 ? 13.75 -14.859 -12.164 1 97.25 104 ASP A O 1
ATOM 830 N N . ARG A 1 105 ? 12.211 -13.297 -11.875 1 96.88 105 ARG A N 1
ATOM 831 C CA . ARG A 1 105 ? 13.195 -12.219 -11.93 1 96.88 105 ARG A CA 1
ATOM 832 C C . ARG A 1 105 ? 13.828 -11.992 -10.562 1 96.88 105 ARG A C 1
ATOM 834 O O . ARG A 1 105 ? 14.852 -11.312 -10.453 1 96.88 105 ARG A O 1
ATOM 841 N N . ALA A 1 106 ? 13.195 -12.539 -9.523 1 98.44 106 ALA A N 1
ATOM 842 C CA . ALA A 1 106 ? 13.664 -12.273 -8.172 1 98.44 106 ALA A CA 1
ATOM 843 C C . ALA A 1 106 ? 15.102 -12.758 -7.98 1 98.44 106 ALA A C 1
ATOM 845 O O . ALA A 1 106 ? 15.469 -13.836 -8.469 1 98.44 106 ALA A O 1
ATOM 846 N N . GLU A 1 107 ? 15.859 -11.984 -7.188 1 98.31 107 GLU A N 1
ATOM 847 C CA . GLU A 1 107 ? 17.266 -12.312 -6.977 1 98.31 107 GLU A CA 1
ATOM 848 C C . GLU A 1 107 ? 17.531 -12.734 -5.535 1 98.31 107 GLU A C 1
ATOM 850 O O . GLU A 1 107 ? 18.438 -13.516 -5.266 1 98.31 107 GLU A O 1
ATOM 855 N N . TRP A 1 108 ? 16.781 -12.242 -4.574 1 98.31 108 TRP A N 1
ATOM 856 C CA . TRP A 1 108 ? 17.188 -12.57 -3.207 1 98.31 108 TRP A CA 1
ATOM 857 C C . TRP A 1 108 ? 15.969 -12.953 -2.365 1 98.31 108 TRP A C 1
ATOM 859 O O . TRP A 1 108 ? 16.062 -13.836 -1.513 1 98.31 108 TRP A O 1
ATOM 869 N N . GLU A 1 109 ? 14.773 -12.195 -2.588 1 98.81 109 GLU A N 1
ATOM 870 C CA . GLU A 1 109 ? 13.656 -12.516 -1.7 1 98.81 109 GLU A CA 1
ATOM 871 C C . GLU A 1 109 ? 12.32 -12.211 -2.367 1 98.81 109 GLU A C 1
ATOM 873 O O . GLU A 1 109 ? 12.18 -11.211 -3.068 1 98.81 109 GLU A O 1
ATOM 878 N N . VAL A 1 110 ? 11.344 -13.078 -2.123 1 98.81 110 VAL A N 1
ATOM 879 C CA . VAL A 1 110 ? 9.953 -12.828 -2.473 1 98.81 110 VAL A CA 1
ATOM 880 C C . VAL A 1 110 ? 9.078 -12.938 -1.224 1 98.81 110 VAL A C 1
ATOM 882 O O . VAL A 1 110 ? 9.125 -13.945 -0.512 1 98.81 110 VAL A O 1
ATOM 885 N N . LYS A 1 111 ? 8.297 -11.906 -0.94 1 98.81 111 LYS A N 1
ATOM 886 C CA . LYS A 1 111 ? 7.379 -11.844 0.191 1 98.81 111 LYS A CA 1
ATOM 887 C C . LYS A 1 111 ? 5.926 -11.93 -0.274 1 98.81 111 LYS A C 1
ATOM 889 O O . LYS A 1 111 ? 5.516 -11.203 -1.182 1 98.81 111 LYS A O 1
ATOM 894 N N . ASN A 1 112 ? 5.195 -12.852 0.281 1 98.31 112 ASN A N 1
ATOM 895 C CA . ASN A 1 112 ? 3.793 -13.055 -0.073 1 98.31 112 ASN A CA 1
ATOM 896 C C . ASN A 1 112 ? 2.873 -12.797 1.117 1 98.31 112 ASN A C 1
ATOM 898 O O . ASN A 1 112 ? 3.102 -13.328 2.207 1 98.31 112 ASN A O 1
ATOM 902 N N . MET A 1 113 ? 1.957 -11.961 0.895 1 97.25 113 MET A N 1
ATOM 903 C CA . MET A 1 113 ? 0.801 -11.836 1.778 1 97.25 113 MET A CA 1
ATOM 904 C C . MET A 1 113 ? -0.47 -12.312 1.083 1 97.25 113 MET A C 1
ATOM 906 O O . MET A 1 113 ? -0.926 -11.688 0.12 1 97.25 113 MET A O 1
ATOM 910 N N . VAL A 1 114 ? -1.043 -13.469 1.588 1 94.81 114 VAL A N 1
ATOM 911 C CA . VAL A 1 114 ? -2.172 -14.039 0.857 1 94.81 114 VAL A CA 1
ATOM 912 C C . VAL A 1 114 ? -3.164 -14.656 1.838 1 94.81 114 VAL A C 1
ATOM 914 O O . VAL A 1 114 ? -2.803 -14.984 2.971 1 94.81 114 VAL A O 1
ATOM 917 N N . GLY A 1 115 ? -4.418 -14.742 1.408 1 91.69 115 GLY A N 1
ATOM 918 C CA . GLY A 1 115 ? -5.41 -15.508 2.148 1 91.69 115 GLY A CA 1
ATOM 919 C C . GLY A 1 115 ? -5.395 -16.984 1.817 1 91.69 115 GLY A C 1
ATOM 920 O O . GLY A 1 115 ? -4.43 -17.484 1.238 1 91.69 115 GLY A O 1
ATOM 921 N N . VAL A 1 116 ? -6.457 -17.672 2.156 1 89.5 116 VAL A N 1
ATOM 922 C CA . VAL A 1 116 ? -6.562 -19.109 1.951 1 89.5 116 VAL A CA 1
ATOM 923 C C . VAL A 1 116 ? -6.555 -19.422 0.457 1 89.5 116 VAL A C 1
ATOM 925 O O . VAL A 1 116 ? -5.801 -20.297 0.002 1 89.5 116 VAL A O 1
ATOM 928 N N . GLU A 1 117 ? -7.316 -18.641 -0.251 1 87.12 117 GLU A N 1
ATOM 929 C CA . GLU A 1 117 ? -7.375 -18.859 -1.693 1 87.12 117 GLU A CA 1
ATOM 930 C C . GLU A 1 117 ? -6.027 -18.578 -2.348 1 87.12 117 GLU A C 1
ATOM 932 O O . GLU A 1 117 ? -5.656 -19.219 -3.328 1 87.12 117 GLU A O 1
ATOM 937 N N . GLY A 1 118 ? -5.363 -17.625 -1.786 1 90.81 118 GLY A N 1
ATOM 938 C CA . GLY A 1 118 ? -4.047 -17.281 -2.312 1 90.81 118 GLY A CA 1
ATOM 939 C C . GLY A 1 118 ? -3.035 -18.406 -2.152 1 90.81 118 GLY A C 1
ATOM 940 O O . GLY A 1 118 ? -2.199 -18.625 -3.033 1 90.81 118 GLY A O 1
ATOM 941 N N . VAL A 1 119 ? -3.133 -19.141 -1.093 1 93.88 119 VAL A N 1
ATOM 942 C CA . VAL A 1 119 ? -2.25 -20.281 -0.872 1 93.88 119 VAL A CA 1
ATOM 943 C C . VAL A 1 119 ? -2.488 -21.344 -1.949 1 93.88 119 VAL A C 1
ATOM 945 O O . VAL A 1 119 ? -1.536 -21.875 -2.529 1 93.88 119 VAL A O 1
ATOM 948 N N . GLU A 1 120 ? -3.684 -21.531 -2.197 1 89.56 120 GLU A N 1
ATOM 949 C CA . GLU A 1 120 ? -4.031 -22.516 -3.221 1 89.56 120 GLU A CA 1
ATOM 950 C C . GLU A 1 120 ? -3.537 -22.078 -4.598 1 89.56 120 GLU A C 1
ATOM 952 O O . GLU A 1 120 ? -3.043 -22.891 -5.375 1 89.56 120 GLU A O 1
ATOM 957 N N . ARG A 1 121 ? -3.676 -20.859 -4.824 1 89.31 121 ARG A N 1
ATOM 958 C CA . ARG A 1 121 ? -3.223 -20.344 -6.113 1 89.31 121 ARG A CA 1
ATOM 959 C C . ARG A 1 121 ? -1.717 -20.516 -6.273 1 89.31 121 ARG A C 1
ATOM 961 O O . ARG A 1 121 ? -1.241 -20.875 -7.355 1 89.31 121 ARG A O 1
ATOM 968 N N . ILE A 1 122 ? -1.008 -20.25 -5.227 1 93.56 122 ILE A N 1
ATOM 969 C CA . ILE A 1 122 ? 0.438 -20.438 -5.277 1 93.56 122 ILE A CA 1
ATOM 970 C C . ILE A 1 122 ? 0.75 -21.906 -5.586 1 93.56 122 ILE A C 1
ATOM 972 O O . ILE A 1 122 ? 1.569 -22.203 -6.457 1 93.56 122 ILE A O 1
ATOM 976 N N . LYS A 1 123 ? 0.079 -22.797 -4.941 1 91.88 123 LYS A N 1
ATOM 977 C CA . LYS A 1 123 ? 0.309 -24.234 -5.102 1 91.88 123 LYS A CA 1
ATOM 978 C C . LYS A 1 123 ? 0.054 -24.672 -6.543 1 91.88 123 LYS A C 1
ATOM 980 O O . LYS A 1 123 ? 0.846 -25.422 -7.117 1 91.88 123 LYS A O 1
ATOM 985 N N . TYR A 1 124 ? -0.901 -24.062 -7.121 1 90.75 124 TYR A N 1
ATOM 986 C CA . TYR A 1 124 ? -1.333 -24.594 -8.414 1 90.75 124 TYR A CA 1
ATOM 987 C C . TYR A 1 124 ? -0.688 -23.812 -9.555 1 90.75 124 TYR A C 1
ATOM 989 O O . TYR A 1 124 ? -0.437 -24.375 -10.625 1 90.75 124 TYR A O 1
ATOM 997 N N . TRP A 1 125 ? -0.386 -22.594 -9.273 1 90.81 125 TRP A N 1
ATOM 998 C CA . TRP A 1 125 ? -0.023 -21.781 -10.43 1 90.81 125 TRP A CA 1
ATOM 999 C C . TRP A 1 125 ? 1.436 -21.344 -10.352 1 90.81 125 TRP A C 1
ATOM 1001 O O . TRP A 1 125 ? 2.031 -20.953 -11.359 1 90.81 125 TRP A O 1
ATOM 1011 N N . HIS A 1 126 ? 2.031 -21.391 -9.148 1 96.5 126 HIS A N 1
ATOM 1012 C CA . HIS A 1 126 ? 3.334 -20.734 -9.078 1 96.5 126 HIS A CA 1
ATOM 1013 C C . HIS A 1 126 ? 4.359 -21.625 -8.391 1 96.5 126 HIS A C 1
ATOM 1015 O O . HIS A 1 126 ? 5.48 -21.203 -8.117 1 96.5 126 HIS A O 1
ATOM 1021 N N . ILE A 1 127 ? 4.043 -22.891 -8.164 1 94.12 127 ILE A N 1
ATOM 1022 C CA . ILE A 1 127 ? 4.938 -23.781 -7.422 1 94.12 127 ILE A CA 1
ATOM 1023 C C . ILE A 1 127 ? 6.234 -23.969 -8.203 1 94.12 127 ILE A C 1
ATOM 1025 O O . ILE A 1 127 ? 7.324 -23.953 -7.625 1 94.12 127 ILE A O 1
ATOM 1029 N N . ILE A 1 128 ? 6.199 -24.125 -9.461 1 93.75 128 ILE A N 1
ATOM 1030 C CA . ILE A 1 128 ? 7.371 -24.375 -10.297 1 93.75 128 ILE A CA 1
ATOM 1031 C C . ILE A 1 128 ? 8.273 -23.141 -10.305 1 93.75 128 ILE A C 1
ATOM 1033 O O . ILE A 1 128 ? 9.492 -23.25 -10.188 1 93.75 128 ILE A O 1
ATOM 1037 N N . GLU A 1 129 ? 7.664 -22.016 -10.477 1 97 129 GLU A N 1
ATOM 1038 C CA . GLU A 1 129 ? 8.422 -20.766 -10.453 1 97 129 GLU A CA 1
ATOM 1039 C C . GLU A 1 129 ? 9.133 -20.594 -9.117 1 97 129 GLU A C 1
ATOM 1041 O O . GLU A 1 129 ? 10.305 -20.188 -9.078 1 97 129 GLU A O 1
ATOM 1046 N N . TYR A 1 130 ? 8.469 -20.906 -8.016 1 98.06 130 TYR A N 1
ATOM 1047 C CA . TYR A 1 130 ? 9.078 -20.766 -6.699 1 98.06 130 TYR A CA 1
ATOM 1048 C C . TYR A 1 130 ? 10.195 -21.781 -6.5 1 98.06 130 TYR A C 1
ATOM 1050 O O . TYR A 1 130 ? 11.234 -21.469 -5.914 1 98.06 130 TYR A O 1
ATOM 1058 N N . GLU A 1 131 ? 10.047 -22.969 -7.023 1 95.81 131 GLU A N 1
ATOM 1059 C CA . GLU A 1 131 ? 11.109 -23.969 -6.941 1 95.81 131 GLU A CA 1
ATOM 1060 C C . GLU A 1 131 ? 12.359 -23.5 -7.68 1 95.81 131 GLU A C 1
ATOM 1062 O O . GLU A 1 131 ? 13.477 -23.641 -7.172 1 95.81 131 GLU A O 1
ATOM 1067 N N . ARG A 1 132 ? 12.148 -22.984 -8.828 1 97.12 132 ARG A N 1
ATOM 1068 C CA . ARG A 1 132 ? 13.266 -22.453 -9.594 1 97.12 132 ARG A CA 1
ATOM 1069 C C . ARG A 1 132 ? 13.945 -21.312 -8.844 1 97.12 132 ARG A C 1
ATOM 1071 O O . ARG A 1 132 ? 15.172 -21.219 -8.82 1 97.12 132 ARG A O 1
ATOM 1078 N N . ALA A 1 133 ? 13.172 -20.469 -8.25 1 98.12 133 ALA A N 1
ATOM 1079 C CA . ALA A 1 133 ? 13.719 -19.328 -7.508 1 98.12 133 ALA A CA 1
ATOM 1080 C C . ALA A 1 133 ? 14.562 -19.797 -6.328 1 98.12 133 ALA A C 1
ATOM 1082 O O . ALA A 1 133 ? 15.664 -19.281 -6.105 1 98.12 133 ALA A O 1
ATOM 1083 N N . ILE A 1 134 ? 14.117 -20.766 -5.645 1 97.75 134 ILE A N 1
ATOM 1084 C CA . ILE A 1 134 ? 14.82 -21.297 -4.488 1 97.75 134 ILE A CA 1
ATOM 1085 C C . ILE A 1 134 ? 16.141 -21.922 -4.93 1 97.75 134 ILE A C 1
ATOM 1087 O O . ILE A 1 134 ? 17.172 -21.766 -4.258 1 97.75 134 ILE A O 1
ATOM 1091 N N . SER A 1 135 ? 16.062 -22.562 -6.016 1 97.06 135 SER A N 1
ATOM 1092 C CA . SER A 1 135 ? 17.266 -23.188 -6.543 1 97.06 135 SER A CA 1
ATOM 1093 C C . SER A 1 135 ? 18.328 -22.141 -6.879 1 97.06 135 SER A C 1
ATOM 1095 O O . SER A 1 135 ? 19.516 -22.438 -6.871 1 97.06 135 SER A O 1
ATOM 1097 N N . ARG A 1 136 ? 17.859 -20.938 -7.129 1 97.81 136 ARG A N 1
ATOM 1098 C CA . ARG A 1 136 ? 18.766 -19.828 -7.418 1 97.81 136 ARG A CA 1
ATOM 1099 C C . ARG A 1 136 ? 19.203 -19.109 -6.137 1 97.81 136 ARG A C 1
ATOM 1101 O O . ARG A 1 136 ? 19.953 -18.141 -6.184 1 97.81 136 ARG A O 1
ATOM 1108 N N . GLY A 1 137 ? 18.641 -19.531 -4.984 1 97.94 137 GLY A N 1
ATOM 1109 C CA . GLY A 1 137 ? 19.031 -18.969 -3.703 1 97.94 137 GLY A CA 1
ATOM 1110 C C . GLY A 1 137 ? 18.094 -17.891 -3.213 1 97.94 137 GLY A C 1
ATOM 1111 O O . GLY A 1 137 ? 18.422 -17.141 -2.297 1 97.94 137 GLY A O 1
ATOM 1112 N N . VAL A 1 138 ? 16.922 -17.797 -3.803 1 98.62 138 VAL A N 1
ATOM 1113 C CA . VAL A 1 138 ? 15.945 -16.781 -3.424 1 98.62 138 VAL A CA 1
ATOM 1114 C C . VAL A 1 138 ? 15.164 -17.25 -2.199 1 98.62 138 VAL A C 1
ATOM 1116 O O . VAL A 1 138 ? 14.672 -18.375 -2.166 1 98.62 138 VAL A O 1
ATOM 1119 N N . SER A 1 139 ? 15.086 -16.406 -1.181 1 98.69 139 SER A N 1
ATOM 1120 C CA . SER A 1 139 ? 14.273 -16.703 -0.004 1 98.69 139 SER A CA 1
ATOM 1121 C C . SER A 1 139 ? 12.797 -16.391 -0.254 1 98.69 139 SER A C 1
ATOM 1123 O O . SER A 1 139 ? 12.477 -15.383 -0.886 1 98.69 139 SER A O 1
ATOM 1125 N N . VAL A 1 140 ? 11.953 -17.281 0.227 1 98.75 140 VAL A N 1
ATOM 1126 C CA . VAL A 1 140 ? 10.516 -17.094 0.058 1 98.75 140 VAL A CA 1
ATOM 1127 C C . VAL A 1 140 ? 9.836 -17.047 1.426 1 98.75 140 VAL A C 1
ATOM 1129 O O . VAL A 1 140 ? 9.969 -17.969 2.229 1 98.75 140 VAL A O 1
ATOM 1132 N N . LYS A 1 141 ? 9.109 -15.938 1.657 1 98.75 141 LYS A N 1
ATOM 1133 C CA . LYS A 1 141 ? 8.336 -15.75 2.885 1 98.75 141 LYS A CA 1
ATOM 1134 C C . LYS A 1 141 ? 6.848 -15.617 2.588 1 98.75 141 LYS A C 1
ATOM 1136 O O . LYS A 1 141 ? 6.461 -14.977 1.604 1 98.75 141 LYS A O 1
ATOM 1141 N N . LEU A 1 142 ? 6.082 -16.219 3.391 1 98.5 142 LEU A N 1
ATOM 1142 C CA . LEU A 1 142 ? 4.641 -16.219 3.18 1 98.5 142 LEU A CA 1
ATOM 1143 C C . LEU A 1 142 ? 3.898 -15.961 4.484 1 98.5 142 LEU A C 1
ATOM 1145 O O . LEU A 1 142 ? 4.137 -16.641 5.488 1 98.5 142 LEU A O 1
ATOM 1149 N N . ILE A 1 143 ? 3.086 -14.93 4.465 1 98 143 ILE A N 1
ATOM 1150 C CA . ILE A 1 143 ? 2.133 -14.688 5.539 1 98 143 ILE A CA 1
ATOM 1151 C C . ILE A 1 143 ? 0.725 -15.047 5.074 1 98 143 ILE A C 1
ATOM 1153 O O . ILE A 1 143 ? 0.294 -14.641 3.996 1 98 143 ILE A O 1
ATOM 1157 N N . THR A 1 144 ? -0.056 -15.844 5.895 1 96.75 144 THR A N 1
ATOM 1158 C CA . THR A 1 144 ? -1.401 -16.25 5.504 1 96.75 144 THR A CA 1
ATOM 1159 C C . THR A 1 144 ? -2.299 -16.406 6.73 1 96.75 144 THR A C 1
ATOM 1161 O O . THR A 1 144 ? -1.809 -16.547 7.852 1 96.75 144 THR A O 1
ATOM 1164 N N . SER A 1 145 ? -3.568 -16.281 6.43 1 93.25 145 SER A N 1
ATOM 1165 C CA . SER A 1 145 ? -4.547 -16.516 7.484 1 93.25 145 SER A CA 1
ATOM 1166 C C . SER A 1 145 ? -5.012 -17.969 7.488 1 93.25 145 SER A C 1
ATOM 1168 O O . SER A 1 145 ? -5.914 -18.344 8.242 1 93.25 145 SER A O 1
ATOM 1170 N N . MET A 1 146 ? -4.461 -18.734 6.625 1 93.38 146 MET A N 1
ATOM 1171 C CA . MET A 1 146 ? -4.785 -20.156 6.633 1 93.38 146 MET A CA 1
ATOM 1172 C C . MET A 1 146 ? -4.297 -20.828 7.918 1 93.38 146 MET A C 1
ATOM 1174 O O . MET A 1 146 ? -3.232 -20.484 8.43 1 93.38 146 MET A O 1
ATOM 1178 N N . ASP A 1 147 ? -5.074 -21.797 8.289 1 93.94 147 ASP A N 1
ATOM 1179 C CA . ASP A 1 147 ? -4.664 -22.562 9.461 1 93.94 147 ASP A CA 1
ATOM 1180 C C . ASP A 1 147 ? -3.398 -23.359 9.18 1 93.94 147 ASP A C 1
ATOM 1182 O O . ASP A 1 147 ? -3.268 -23.984 8.117 1 93.94 147 ASP A O 1
ATOM 1186 N N . SER A 1 148 ? -2.549 -23.344 10.219 1 94.25 148 SER A N 1
ATOM 1187 C CA . SER A 1 148 ? -1.272 -24.031 10.062 1 94.25 148 SER A CA 1
ATOM 1188 C C . SER A 1 148 ? -1.479 -25.516 9.781 1 94.25 148 SER A C 1
ATOM 1190 O O . SER A 1 148 ? -0.689 -26.141 9.062 1 94.25 148 SER A O 1
ATOM 1192 N N . ALA A 1 149 ? -2.486 -26.047 10.281 1 94.56 149 ALA A N 1
ATOM 1193 C CA . ALA A 1 149 ? -2.764 -27.469 10.102 1 94.56 149 ALA A CA 1
ATOM 1194 C C . ALA A 1 149 ? -3.209 -27.766 8.672 1 94.56 149 ALA A C 1
ATOM 1196 O O . ALA A 1 149 ? -3.123 -28.906 8.211 1 94.56 149 ALA A O 1
ATOM 1197 N N . SER A 1 150 ? -3.676 -26.75 7.969 1 95.31 150 SER A N 1
ATOM 1198 C CA . SER A 1 150 ? -4.27 -26.953 6.648 1 95.31 150 SER A CA 1
ATOM 1199 C C . SER A 1 150 ? -3.299 -26.547 5.543 1 95.31 150 SER A C 1
ATOM 1201 O O . SER A 1 150 ? -3.611 -26.688 4.355 1 95.31 150 SER A O 1
ATOM 1203 N N . ILE A 1 151 ? -2.166 -26.062 5.895 1 96.31 151 ILE A N 1
ATOM 1204 C CA . ILE A 1 151 ? -1.222 -25.578 4.895 1 96.31 151 ILE A CA 1
ATOM 1205 C C . ILE A 1 151 ? -0.624 -26.766 4.133 1 96.31 151 ILE A C 1
ATOM 1207 O O . ILE A 1 151 ? -0.131 -27.719 4.742 1 96.31 151 ILE A O 1
ATOM 1211 N N . PRO A 1 152 ? -0.667 -26.719 2.85 1 95.56 152 PRO A N 1
ATOM 1212 C CA . PRO A 1 152 ? -0.083 -27.812 2.084 1 95.56 152 PRO A CA 1
ATOM 1213 C C . PRO A 1 152 ? 1.425 -27.953 2.287 1 95.56 152 PRO A C 1
ATOM 1215 O O . PRO A 1 152 ? 2.123 -26.938 2.4 1 95.56 152 PRO A O 1
ATOM 1218 N N . SER A 1 153 ? 1.872 -29.156 2.25 1 95.56 153 SER A N 1
ATOM 1219 C CA . SER A 1 153 ? 3.295 -29.406 2.439 1 95.56 153 SER A CA 1
ATOM 1220 C C . SER A 1 153 ? 4.125 -28.797 1.32 1 95.56 153 SER A C 1
ATOM 1222 O O . SER A 1 153 ? 5.254 -28.359 1.548 1 95.56 153 SER A O 1
ATOM 1224 N N . GLU A 1 154 ? 3.549 -28.75 0.121 1 94.44 154 GLU A N 1
ATOM 1225 C CA . GLU A 1 154 ? 4.238 -28.141 -1.016 1 94.44 154 GLU A CA 1
ATOM 1226 C C . GLU A 1 154 ? 4.629 -26.703 -0.719 1 94.44 154 GLU A C 1
ATOM 1228 O O . GLU A 1 154 ? 5.668 -26.219 -1.183 1 94.44 154 GLU A O 1
ATOM 1233 N N . ILE A 1 155 ? 3.801 -26.078 0.066 1 97.06 155 ILE A N 1
ATOM 1234 C CA . ILE A 1 155 ? 4.027 -24.688 0.385 1 97.06 155 ILE A CA 1
ATOM 1235 C C . ILE A 1 155 ? 5.117 -24.562 1.448 1 97.06 155 ILE A C 1
ATOM 1237 O O . ILE A 1 155 ? 6.023 -23.734 1.327 1 97.06 155 ILE A O 1
ATOM 1241 N N . THR A 1 156 ? 5.055 -25.422 2.477 1 96.75 156 THR A N 1
ATOM 1242 C CA . THR A 1 156 ? 6.02 -25.344 3.568 1 96.75 156 THR A CA 1
ATOM 1243 C C . THR A 1 156 ? 7.41 -25.766 3.096 1 96.75 156 THR A C 1
ATOM 1245 O O . THR A 1 156 ? 8.414 -25.438 3.73 1 96.75 156 THR A O 1
ATOM 1248 N N . GLU A 1 157 ? 7.512 -26.422 2.006 1 95.38 157 GLU A N 1
ATOM 1249 C CA . GLU A 1 157 ? 8.789 -26.844 1.447 1 95.38 157 GLU A CA 1
ATOM 1250 C C . GLU A 1 157 ? 9.477 -25.703 0.711 1 95.38 157 GLU A C 1
ATOM 1252 O O . GLU A 1 157 ? 10.703 -25.688 0.579 1 95.38 157 GLU A O 1
ATOM 1257 N N . ILE A 1 158 ? 8.664 -24.719 0.309 1 95.81 158 ILE A N 1
ATOM 1258 C CA . ILE A 1 158 ? 9.273 -23.703 -0.547 1 95.81 158 ILE A CA 1
ATOM 1259 C C . ILE A 1 158 ? 9.305 -22.359 0.184 1 95.81 158 ILE A C 1
ATOM 1261 O O . ILE A 1 158 ? 9.969 -21.422 -0.266 1 95.81 158 ILE A O 1
ATOM 1265 N N . ALA A 1 159 ? 8.602 -22.234 1.286 1 97.69 159 ALA A N 1
ATOM 1266 C CA . ALA A 1 159 ? 8.484 -20.922 1.917 1 97.69 159 ALA A CA 1
ATOM 1267 C C . ALA A 1 159 ? 8.531 -21.031 3.438 1 97.69 159 ALA A C 1
ATOM 1269 O O . ALA A 1 159 ? 8.094 -22.031 4.004 1 97.69 159 ALA A O 1
ATOM 1270 N N . GLU A 1 160 ? 9.195 -20.078 4.074 1 98.19 160 GLU A N 1
ATOM 1271 C CA . GLU A 1 160 ? 8.938 -19.859 5.492 1 98.19 160 GLU A CA 1
ATOM 1272 C C . GLU A 1 160 ? 7.562 -19.219 5.707 1 98.19 160 GLU A C 1
ATOM 1274 O O . GLU A 1 160 ? 7.285 -18.141 5.195 1 98.19 160 GLU A O 1
ATOM 1279 N N . VAL A 1 161 ? 6.727 -19.938 6.488 1 98.19 161 VAL A N 1
ATOM 1280 C CA . VAL A 1 161 ? 5.332 -19.516 6.578 1 98.19 161 VAL A CA 1
ATOM 1281 C C . VAL A 1 161 ? 5.027 -19.047 7.996 1 98.19 161 VAL A C 1
ATOM 1283 O O . VAL A 1 161 ? 5.402 -19.703 8.969 1 98.19 161 VAL A O 1
ATOM 1286 N N . LYS A 1 162 ? 4.383 -17.891 8.07 1 97.69 162 LYS A N 1
ATOM 1287 C CA . LYS A 1 162 ? 3.807 -17.438 9.336 1 97.69 162 LYS A CA 1
ATOM 1288 C C . LYS A 1 162 ? 2.301 -17.219 9.203 1 97.69 162 LYS A C 1
ATOM 1290 O O . LYS A 1 162 ? 1.804 -16.938 8.117 1 97.69 162 LYS A O 1
ATOM 1295 N N . TYR A 1 163 ? 1.617 -17.344 10.344 1 96.19 163 TYR A N 1
ATOM 1296 C CA . TYR A 1 163 ? 0.16 -17.422 10.312 1 96.19 163 TYR A CA 1
ATOM 1297 C C . TYR A 1 163 ? -0.462 -16.281 11.102 1 96.19 163 TYR A C 1
ATOM 1299 O O . TYR A 1 163 ? -0.093 -16.031 12.258 1 96.19 163 TYR A O 1
ATOM 1307 N N . LEU A 1 164 ? -1.375 -15.633 10.391 1 94.38 164 LEU A N 1
ATOM 1308 C CA . LEU A 1 164 ? -2.09 -14.531 11.039 1 94.38 164 LEU A CA 1
ATOM 1309 C C . LEU A 1 164 ? -3.104 -15.062 12.047 1 94.38 164 LEU A C 1
ATOM 1311 O O . LEU A 1 164 ? -3.752 -16.078 11.805 1 94.38 164 LEU A O 1
ATOM 1315 N N . LYS A 1 165 ? -3.291 -14.305 13.039 1 86.12 165 LYS A N 1
ATOM 1316 C CA . LYS A 1 165 ? -4.262 -14.68 14.062 1 86.12 165 LYS A CA 1
ATOM 1317 C C . LYS A 1 165 ? -5.664 -14.203 13.695 1 86.12 165 LYS A C 1
ATOM 1319 O O . LYS A 1 165 ? -6.656 -14.805 14.109 1 86.12 165 LYS A O 1
ATOM 1324 N N . ILE A 1 166 ? -5.648 -13.125 12.953 1 87.12 166 ILE A N 1
ATOM 1325 C CA . ILE A 1 166 ? -6.898 -12.531 12.484 1 87.12 166 ILE A CA 1
ATOM 1326 C C . ILE A 1 166 ? -6.91 -12.5 10.961 1 87.12 166 ILE A C 1
ATOM 1328 O O . ILE A 1 166 ? -5.906 -12.141 10.336 1 87.12 166 ILE A O 1
ATOM 1332 N N . PRO A 1 167 ? -8.102 -12.836 10.461 1 84.44 167 PRO A N 1
ATOM 1333 C CA . PRO A 1 167 ? -8.164 -12.828 8.992 1 84.44 167 PRO A CA 1
ATOM 1334 C C . PRO A 1 167 ? -7.914 -11.445 8.398 1 84.44 167 PRO A C 1
ATOM 1336 O O . PRO A 1 167 ? -8.328 -10.438 8.977 1 84.44 167 PRO A O 1
ATOM 1339 N N . MET A 1 168 ? -7.117 -11.445 7.336 1 85.12 168 MET A N 1
ATOM 1340 C CA . MET A 1 168 ? -6.859 -10.227 6.574 1 85.12 168 MET A CA 1
ATOM 1341 C C . MET A 1 168 ? -7 -10.477 5.078 1 85.12 168 MET A C 1
ATOM 1343 O O . MET A 1 168 ? -6.566 -11.523 4.578 1 85.12 168 MET A O 1
ATOM 1347 N N . ASN A 1 169 ? -7.594 -9.5 4.383 1 82.62 169 ASN A N 1
ATOM 1348 C CA . ASN A 1 169 ? -7.895 -9.734 2.973 1 82.62 169 ASN A CA 1
ATOM 1349 C C . ASN A 1 169 ? -6.844 -9.094 2.066 1 82.62 169 ASN A C 1
ATOM 1351 O O . ASN A 1 169 ? -6.895 -9.25 0.845 1 82.62 169 ASN A O 1
ATOM 1355 N N . ALA A 1 170 ? -5.965 -8.352 2.73 1 88.69 170 ALA A N 1
ATOM 1356 C CA . ALA A 1 170 ? -4.898 -7.754 1.931 1 88.69 170 ALA A CA 1
ATOM 1357 C C . ALA A 1 170 ? -4.066 -8.828 1.23 1 88.69 170 ALA A C 1
ATOM 1359 O O . ALA A 1 170 ? -3.656 -9.805 1.854 1 88.69 170 ALA A O 1
ATOM 1360 N N . ARG A 1 171 ? -3.877 -8.664 -0.074 1 93.19 171 ARG A N 1
ATOM 1361 C CA . ARG A 1 171 ? -3.139 -9.609 -0.907 1 93.19 171 ARG A CA 1
ATOM 1362 C C . ARG A 1 171 ? -2.107 -8.891 -1.77 1 93.19 171 ARG A C 1
ATOM 1364 O O . ARG A 1 171 ? -2.465 -8.055 -2.605 1 93.19 171 ARG A O 1
ATOM 1371 N N . PHE A 1 172 ? -0.784 -9.25 -1.505 1 96.81 172 PHE A N 1
ATOM 1372 C CA . PHE A 1 172 ? 0.232 -8.648 -2.361 1 96.81 172 PHE A CA 1
ATOM 1373 C C . PHE A 1 172 ? 1.503 -9.492 -2.363 1 96.81 172 PHE A C 1
ATOM 1375 O O . PHE A 1 172 ? 1.688 -10.352 -1.498 1 96.81 172 PHE A O 1
ATOM 1382 N N . VAL A 1 173 ? 2.283 -9.297 -3.398 1 98.19 173 VAL A N 1
ATOM 1383 C CA . VAL A 1 173 ? 3.59 -9.93 -3.549 1 98.19 173 VAL A CA 1
ATOM 1384 C C . VAL A 1 173 ? 4.66 -8.859 -3.76 1 98.19 173 VAL A C 1
ATOM 1386 O O . VAL A 1 173 ? 4.461 -7.922 -4.535 1 98.19 173 VAL A O 1
ATOM 1389 N N . ILE A 1 174 ? 5.711 -8.945 -2.979 1 98.56 174 ILE A N 1
ATOM 1390 C CA . ILE A 1 174 ? 6.867 -8.07 -3.133 1 98.56 174 ILE A CA 1
ATOM 1391 C C . ILE A 1 174 ? 8.078 -8.883 -3.586 1 98.56 174 ILE A C 1
ATOM 1393 O O . ILE A 1 174 ? 8.367 -9.938 -3.02 1 98.56 174 ILE A O 1
ATOM 1397 N N . SER A 1 175 ? 8.75 -8.391 -4.648 1 98.56 175 SER A N 1
ATOM 1398 C CA . SER A 1 175 ? 9.961 -9.047 -5.141 1 98.56 175 SER A CA 1
ATOM 1399 C C . SER A 1 175 ? 11.18 -8.148 -4.98 1 98.56 175 SER A C 1
ATOM 1401 O O . SER A 1 175 ? 11.227 -7.051 -5.543 1 98.56 175 SER A O 1
ATOM 1403 N N . ASP A 1 176 ? 12.18 -8.555 -4.172 1 98.31 176 ASP A N 1
ATOM 1404 C CA . ASP A 1 176 ? 13.492 -7.961 -3.957 1 98.31 176 ASP A CA 1
ATOM 1405 C C . ASP A 1 176 ? 13.367 -6.523 -3.451 1 98.31 176 ASP A C 1
ATOM 1407 O O . ASP A 1 176 ? 14.188 -5.668 -3.793 1 98.31 176 ASP A O 1
ATOM 1411 N N . ASP A 1 177 ? 12.258 -6.191 -2.854 1 95.94 177 ASP A N 1
ATOM 1412 C CA . ASP A 1 177 ? 11.984 -4.852 -2.348 1 95.94 177 ASP A CA 1
ATOM 1413 C C . ASP A 1 177 ? 12.031 -3.82 -3.475 1 95.94 177 ASP A C 1
ATOM 1415 O O . ASP A 1 177 ? 12.422 -2.672 -3.26 1 95.94 177 ASP A O 1
ATOM 1419 N N . LYS A 1 178 ? 11.664 -4.273 -4.707 1 95.19 178 LYS A N 1
ATOM 1420 C CA . LYS A 1 178 ? 11.797 -3.391 -5.863 1 95.19 178 LYS A CA 1
ATOM 1421 C C . LYS A 1 178 ? 10.469 -3.242 -6.594 1 95.19 178 LYS A C 1
ATOM 1423 O O . LYS A 1 178 ? 10.242 -2.246 -7.285 1 95.19 178 LYS A O 1
ATOM 1428 N N . GLU A 1 179 ? 9.695 -4.227 -6.504 1 95.38 179 GLU A N 1
ATOM 1429 C CA . GLU A 1 179 ? 8.406 -4.207 -7.195 1 95.38 179 GLU A CA 1
ATOM 1430 C C . GLU A 1 179 ? 7.324 -4.887 -6.363 1 95.38 179 GLU A C 1
ATOM 1432 O O . GLU A 1 179 ? 7.625 -5.742 -5.523 1 95.38 179 GLU A O 1
ATOM 1437 N N . ILE A 1 180 ? 6.078 -4.43 -6.637 1 96.88 180 ILE A N 1
ATOM 1438 C CA . ILE A 1 180 ? 4.957 -4.957 -5.859 1 96.88 180 ILE A CA 1
ATOM 1439 C C . ILE A 1 180 ? 3.742 -5.137 -6.77 1 96.88 180 ILE A C 1
ATOM 1441 O O . ILE A 1 180 ? 3.557 -4.379 -7.723 1 96.88 180 ILE A O 1
ATOM 1445 N N . LEU A 1 181 ? 3.051 -6.246 -6.508 1 96 181 LEU A N 1
ATOM 1446 C CA . LEU A 1 181 ? 1.732 -6.457 -7.098 1 96 181 LEU A CA 1
ATOM 1447 C C . LEU A 1 181 ? 0.676 -6.637 -6.012 1 96 181 LEU A C 1
ATOM 1449 O O . LEU A 1 181 ? 0.83 -7.48 -5.125 1 96 181 LEU A O 1
ATOM 1453 N N . ILE A 1 182 ? -0.375 -5.793 -6.039 1 95.25 182 ILE A N 1
ATOM 1454 C CA . ILE A 1 182 ? -1.468 -5.824 -5.074 1 95.25 182 ILE A CA 1
ATOM 1455 C C . ILE A 1 182 ? -2.742 -6.32 -5.754 1 95.25 182 ILE A C 1
ATOM 1457 O O . ILE A 1 182 ? -3.148 -5.789 -6.789 1 95.25 182 ILE A O 1
ATOM 1461 N N . ILE A 1 183 ? -3.312 -7.34 -5.176 1 91.94 183 ILE A N 1
ATOM 1462 C CA . ILE A 1 183 ? -4.598 -7.805 -5.68 1 91.94 183 ILE A CA 1
ATOM 1463 C C . ILE A 1 183 ? -5.73 -7.066 -4.973 1 91.94 183 ILE A C 1
ATOM 1465 O O . ILE A 1 183 ? -5.836 -7.113 -3.742 1 91.94 183 ILE A O 1
ATOM 1469 N N . THR A 1 184 ? -6.594 -6.473 -5.75 1 83.56 184 THR A N 1
ATOM 1470 C CA . THR A 1 184 ? -7.52 -5.516 -5.152 1 83.56 184 THR A CA 1
ATOM 1471 C C . THR A 1 184 ? -8.945 -6.051 -5.18 1 83.56 184 THR A C 1
ATOM 1473 O O . THR A 1 184 ? -9.852 -5.445 -4.602 1 83.56 184 THR A O 1
ATOM 1476 N N . THR A 1 185 ? -9.18 -6.992 -5.906 1 76.69 185 THR A N 1
ATOM 1477 C CA . THR A 1 185 ? -10.539 -7.523 -5.953 1 76.69 185 THR A CA 1
ATOM 1478 C C . THR A 1 185 ? -10.57 -8.969 -5.469 1 76.69 185 THR A C 1
ATOM 1480 O O . THR A 1 185 ? -9.57 -9.688 -5.566 1 76.69 185 THR A O 1
ATOM 1483 N N . ASP A 1 186 ? -11.609 -9.195 -4.887 1 65.81 186 ASP A N 1
ATOM 1484 C CA . ASP A 1 186 ? -11.781 -10.523 -4.309 1 65.81 186 ASP A CA 1
ATOM 1485 C C . ASP A 1 186 ? -12.266 -11.523 -5.363 1 65.81 186 ASP A C 1
ATOM 1487 O O . ASP A 1 186 ? -11.969 -12.719 -5.273 1 65.81 186 ASP A O 1
ATOM 1491 N N . GLU A 1 187 ? -12.977 -10.984 -6.246 1 66.06 187 GLU A N 1
ATOM 1492 C CA . GLU A 1 187 ? -13.594 -11.922 -7.172 1 66.06 187 GLU A CA 1
ATOM 1493 C C . GLU A 1 187 ? -12.633 -12.312 -8.289 1 66.06 187 GLU A C 1
ATOM 1495 O O . GLU A 1 187 ? -11.984 -11.453 -8.883 1 66.06 187 GLU A O 1
ATOM 1500 N N . GLU A 1 188 ? -12.547 -13.594 -8.461 1 62.06 188 GLU A N 1
ATOM 1501 C CA . GLU A 1 188 ? -11.625 -14.133 -9.453 1 62.06 188 GLU A CA 1
ATOM 1502 C C . GLU A 1 188 ? -11.977 -13.648 -10.852 1 62.06 188 GLU A C 1
ATOM 1504 O O . GLU A 1 188 ? -11.094 -13.273 -11.633 1 62.06 188 GLU A O 1
ATOM 1509 N N . ARG A 1 189 ? -13.273 -13.734 -11.172 1 59.84 189 ARG A N 1
ATOM 1510 C CA . ARG A 1 189 ? -13.711 -13.414 -12.523 1 59.84 189 ARG A CA 1
ATOM 1511 C C . ARG A 1 189 ? -13.414 -11.961 -12.867 1 59.84 189 ARG A C 1
ATOM 1513 O O . ARG A 1 189 ? -13.109 -11.633 -14.016 1 59.84 189 ARG A O 1
ATOM 1520 N N . ASP A 1 190 ? -13.227 -11.195 -11.859 1 74.62 190 ASP A N 1
ATOM 1521 C CA . ASP A 1 190 ? -13.008 -9.766 -12.07 1 74.62 190 ASP A CA 1
ATOM 1522 C C . ASP A 1 190 ? -11.781 -9.281 -11.305 1 74.62 190 ASP A C 1
ATOM 1524 O O . ASP A 1 190 ? -11.766 -8.164 -10.781 1 74.62 190 ASP A O 1
ATOM 1528 N N . MET A 1 191 ? -10.836 -10.242 -11.438 1 82 191 MET A N 1
ATOM 1529 C CA . MET A 1 191 ? -9.656 -9.875 -10.656 1 82 191 MET A CA 1
ATOM 1530 C C . MET A 1 191 ? -8.977 -8.641 -11.25 1 82 191 MET A C 1
ATOM 1532 O O . MET A 1 191 ? -8.82 -8.539 -12.461 1 82 191 MET A O 1
ATOM 1536 N N . VAL A 1 192 ? -8.742 -7.699 -10.438 1 83.38 192 VAL A N 1
ATOM 1537 C CA . VAL A 1 192 ? -7.961 -6.512 -10.766 1 83.38 192 VAL A CA 1
ATOM 1538 C C . VAL A 1 192 ? -6.777 -6.395 -9.812 1 83.38 192 VAL A C 1
ATOM 1540 O O . VAL A 1 192 ? -6.91 -6.648 -8.609 1 83.38 192 VAL A O 1
ATOM 1543 N N . SER A 1 193 ? -5.598 -6.148 -10.391 1 89.38 193 SER A N 1
ATOM 1544 C CA . SER A 1 193 ? -4.414 -5.949 -9.562 1 89.38 193 SER A CA 1
ATOM 1545 C C . SER A 1 193 ? -3.656 -4.695 -9.977 1 89.38 193 SER A C 1
ATOM 1547 O O . SER A 1 193 ? -3.879 -4.156 -11.062 1 89.38 193 SER A O 1
ATOM 1549 N N . ILE A 1 194 ? -2.891 -4.195 -9.07 1 87.5 194 ILE A N 1
ATOM 1550 C CA . ILE A 1 194 ? -2.023 -3.047 -9.312 1 87.5 194 ILE A CA 1
ATOM 1551 C C . ILE A 1 194 ? -0.561 -3.473 -9.195 1 87.5 194 ILE A C 1
ATOM 1553 O O . ILE A 1 194 ? -0.17 -4.117 -8.219 1 87.5 194 ILE A O 1
ATOM 1557 N N . TYR A 1 195 ? 0.171 -3.146 -10.281 1 90.31 195 TYR A N 1
ATOM 1558 C CA . TYR A 1 195 ? 1.608 -3.393 -10.305 1 90.31 195 TYR A CA 1
ATOM 1559 C C . TYR A 1 195 ? 2.387 -2.084 -10.25 1 90.31 195 TYR A C 1
ATOM 1561 O O . TYR A 1 195 ? 2.016 -1.104 -10.898 1 90.31 195 TYR A O 1
ATOM 1569 N N . SER A 1 196 ? 3.449 -2.109 -9.352 1 90.44 196 SER A N 1
ATOM 1570 C CA . SER A 1 196 ? 4.207 -0.866 -9.25 1 90.44 196 SER A CA 1
ATOM 1571 C C . SER A 1 196 ? 5.66 -1.131 -8.875 1 90.44 196 SER A C 1
ATOM 1573 O O . SER A 1 196 ? 5.953 -2.051 -8.109 1 90.44 196 SER A O 1
ATOM 1575 N N . LYS A 1 197 ? 6.5 -0.299 -9.453 1 88.5 197 LYS A N 1
ATOM 1576 C CA . LYS A 1 197 ? 7.898 -0.264 -9.039 1 88.5 197 LYS A CA 1
ATOM 1577 C C . LYS A 1 197 ? 8.219 1.017 -8.273 1 88.5 197 LYS A C 1
ATOM 1579 O O . LYS A 1 197 ? 9.383 1.376 -8.109 1 88.5 197 LYS A O 1
ATOM 1584 N N . ASN A 1 198 ? 7.109 1.626 -7.871 1 84.06 198 ASN A N 1
ATOM 1585 C CA . ASN A 1 198 ? 7.328 2.84 -7.094 1 84.06 198 ASN A CA 1
ATOM 1586 C C . ASN A 1 198 ? 8.047 2.543 -5.781 1 84.06 198 ASN A C 1
ATOM 1588 O O . ASN A 1 198 ? 7.535 1.796 -4.941 1 84.06 198 ASN A O 1
ATOM 1592 N N . ARG A 1 199 ? 9.148 3.184 -5.566 1 86.19 199 ARG A N 1
ATOM 1593 C CA . ARG A 1 199 ? 10 2.867 -4.43 1 86.19 199 ARG A CA 1
ATOM 1594 C C . ARG A 1 199 ? 9.305 3.191 -3.111 1 86.19 199 ARG A C 1
ATOM 1596 O O . ARG A 1 199 ? 9.445 2.455 -2.133 1 86.19 199 ARG A O 1
ATOM 1603 N N . GLY A 1 200 ? 8.594 4.266 -3.102 1 85.56 200 GLY A N 1
ATOM 1604 C CA . GLY A 1 200 ? 7.887 4.656 -1.891 1 85.56 200 GLY A CA 1
ATOM 1605 C C . GLY A 1 200 ? 6.812 3.666 -1.479 1 85.56 200 GLY A C 1
ATOM 1606 O O . GLY A 1 200 ? 6.727 3.285 -0.31 1 85.56 200 GLY A O 1
ATOM 1607 N N . LEU A 1 201 ? 6.047 3.215 -2.438 1 88.94 201 LEU A N 1
ATOM 1608 C CA . LEU A 1 201 ? 4.996 2.238 -2.174 1 88.94 201 LEU A CA 1
ATOM 1609 C C . LEU A 1 201 ? 5.59 0.903 -1.738 1 88.94 201 LEU A C 1
ATOM 1611 O O . LEU A 1 201 ? 5.141 0.31 -0.755 1 88.94 201 LEU A O 1
ATOM 1615 N N . VAL A 1 202 ? 6.594 0.503 -2.424 1 94.06 202 VAL A N 1
ATOM 1616 C CA . VAL A 1 202 ? 7.242 -0.765 -2.105 1 94.06 202 VAL A CA 1
ATOM 1617 C C . VAL A 1 202 ? 7.809 -0.714 -0.689 1 94.06 202 VAL A C 1
ATOM 1619 O O . VAL A 1 202 ? 7.602 -1.637 0.103 1 94.06 202 VAL A O 1
ATOM 1622 N N . LYS A 1 203 ? 8.445 0.345 -0.398 1 91.69 203 LYS A N 1
ATOM 1623 C CA . LYS A 1 203 ? 9.039 0.491 0.928 1 91.69 203 LYS A CA 1
ATOM 1624 C C . LYS A 1 203 ? 7.973 0.458 2.016 1 91.69 203 LYS A C 1
ATOM 1626 O O . LYS A 1 203 ? 8.141 -0.209 3.039 1 91.69 203 LYS A O 1
ATOM 1631 N N . THR A 1 204 ? 6.945 1.1 1.78 1 91.38 204 THR A N 1
ATOM 1632 C CA . THR A 1 204 ? 5.871 1.175 2.764 1 91.38 204 THR A CA 1
ATOM 1633 C C . THR A 1 204 ? 5.293 -0.211 3.041 1 91.38 204 THR A C 1
ATOM 1635 O O . THR A 1 204 ? 5.219 -0.638 4.195 1 91.38 204 THR A O 1
ATOM 1638 N N . LEU A 1 205 ? 4.91 -0.935 2.018 1 95.75 205 LEU A N 1
ATOM 1639 C CA . LEU A 1 205 ? 4.289 -2.24 2.203 1 95.75 205 LEU A CA 1
ATOM 1640 C C . LEU A 1 205 ? 5.305 -3.262 2.705 1 95.75 205 LEU A C 1
ATOM 1642 O O . LEU A 1 205 ? 4.953 -4.176 3.457 1 95.75 205 LEU A O 1
ATOM 1646 N N . ASN A 1 206 ? 6.531 -2.99 2.348 1 95.94 206 ASN A N 1
ATOM 1647 C CA . ASN A 1 206 ? 7.582 -3.84 2.902 1 95.94 206 ASN A CA 1
ATOM 1648 C C . ASN A 1 206 ? 7.715 -3.652 4.41 1 95.94 206 ASN A C 1
ATOM 1650 O O . ASN A 1 206 ? 7.859 -4.629 5.152 1 95.94 206 ASN A O 1
ATOM 1654 N N . GLU A 1 207 ? 7.703 -2.5 4.832 1 92.81 207 GLU A N 1
ATOM 1655 C CA . GLU A 1 207 ? 7.797 -2.221 6.262 1 92.81 207 GLU A CA 1
ATOM 1656 C C . GLU A 1 207 ? 6.621 -2.826 7.023 1 92.81 207 GLU A C 1
ATOM 1658 O O . GLU A 1 207 ? 6.793 -3.371 8.117 1 92.81 207 GLU A O 1
ATOM 1663 N N . ILE A 1 208 ? 5.508 -2.711 6.418 1 95 208 ILE A N 1
ATOM 1664 C CA . ILE A 1 208 ? 4.316 -3.299 7.02 1 95 208 ILE A CA 1
ATOM 1665 C C . ILE A 1 208 ? 4.469 -4.816 7.09 1 95 208 ILE A C 1
ATOM 1667 O O . ILE A 1 208 ? 4.195 -5.43 8.125 1 95 208 ILE A O 1
ATOM 1671 N N . TYR A 1 209 ? 4.934 -5.336 6.039 1 96.69 209 TYR A N 1
ATOM 1672 C CA . TYR A 1 209 ? 5.148 -6.777 5.996 1 96.69 209 TYR A CA 1
ATOM 1673 C C . TYR A 1 209 ? 6.121 -7.215 7.082 1 96.69 209 TYR A C 1
ATOM 1675 O O . TYR A 1 209 ? 5.852 -8.172 7.816 1 96.69 209 TYR A O 1
ATOM 1683 N N . GLU A 1 210 ? 7.184 -6.512 7.199 1 95.25 210 GLU A N 1
ATOM 1684 C CA . GLU A 1 210 ? 8.203 -6.848 8.188 1 95.25 210 GLU A CA 1
ATOM 1685 C C . GLU A 1 210 ? 7.668 -6.695 9.609 1 95.25 210 GLU A C 1
ATOM 1687 O O . GLU A 1 210 ? 8 -7.488 10.492 1 95.25 210 GLU A O 1
ATOM 1692 N N . TYR A 1 211 ? 6.895 -5.73 9.75 1 93.44 211 TYR A N 1
ATOM 1693 C CA . TYR A 1 211 ? 6.297 -5.547 11.062 1 93.44 211 TYR A CA 1
ATOM 1694 C C . TYR A 1 211 ? 5.418 -6.734 11.438 1 93.44 211 TYR A C 1
ATOM 1696 O O . TYR A 1 211 ? 5.543 -7.289 12.531 1 93.44 211 TYR A O 1
ATOM 1704 N N . ILE A 1 212 ? 4.539 -7.094 10.539 1 94.25 212 ILE A N 1
ATOM 1705 C CA . ILE A 1 212 ? 3.619 -8.195 10.797 1 94.25 212 ILE A CA 1
ATOM 1706 C C . ILE A 1 212 ? 4.406 -9.492 10.992 1 94.25 212 ILE A C 1
ATOM 1708 O O . ILE A 1 212 ? 4.145 -10.25 11.93 1 94.25 212 ILE A O 1
ATOM 1712 N N . TRP A 1 213 ? 5.395 -9.617 10.203 1 95.5 213 TRP A N 1
ATOM 1713 C CA . TRP A 1 213 ? 6.242 -10.805 10.281 1 95.5 213 TRP A CA 1
ATOM 1714 C C . TRP A 1 213 ? 6.887 -10.922 11.656 1 95.5 213 TRP A C 1
ATOM 1716 O O . TRP A 1 213 ? 6.91 -12.008 12.25 1 95.5 213 TRP A O 1
ATOM 1726 N N . ALA A 1 214 ? 7.297 -9.789 12.133 1 93.06 214 ALA A N 1
ATOM 1727 C CA . ALA A 1 214 ? 8.016 -9.766 13.406 1 93.06 214 ALA A CA 1
ATOM 1728 C C . ALA A 1 214 ? 7.047 -9.906 14.578 1 93.06 214 ALA A C 1
ATOM 1730 O O . ALA A 1 214 ? 7.438 -10.328 15.672 1 93.06 214 ALA A O 1
ATOM 1731 N N . SER A 1 215 ? 5.82 -9.57 14.344 1 89.06 215 SER A N 1
ATOM 1732 C CA . SER A 1 215 ? 4.859 -9.492 15.438 1 89.06 215 SER A CA 1
ATOM 1733 C C . SER A 1 215 ? 4.176 -10.836 15.664 1 89.06 215 SER A C 1
ATOM 1735 O O . SER A 1 215 ? 3.455 -11.016 16.641 1 89.06 215 SER A O 1
ATOM 1737 N N . ILE A 1 216 ? 4.305 -11.812 14.781 1 87.81 216 ILE A N 1
ATOM 1738 C CA . ILE A 1 216 ? 3.598 -13.086 14.906 1 87.81 216 ILE A CA 1
ATOM 1739 C C . ILE A 1 216 ? 4.602 -14.227 14.992 1 87.81 216 ILE A C 1
ATOM 1741 O O . ILE A 1 216 ? 5.73 -14.109 14.508 1 87.81 216 ILE A O 1
ATOM 1745 N N . MET B 1 1 ? 23.266 49.469 -17.609 1 39 1 MET B N 1
ATOM 1746 C CA . MET B 1 1 ? 22.641 48.188 -17.25 1 39 1 MET B CA 1
ATOM 1747 C C . MET B 1 1 ? 23.219 47.062 -18.078 1 39 1 MET B C 1
ATOM 1749 O O . MET B 1 1 ? 23.047 47.031 -19.297 1 39 1 MET B O 1
ATOM 1753 N N . GLU B 1 2 ? 24.156 46.344 -17.75 1 53.94 2 GLU B N 1
ATOM 1754 C CA . GLU B 1 2 ? 25.047 45.5 -18.562 1 53.94 2 GLU B CA 1
ATOM 1755 C C . GLU B 1 2 ? 24.266 44.344 -19.172 1 53.94 2 GLU B C 1
ATOM 1757 O O . GLU B 1 2 ? 24.469 44 -20.344 1 53.94 2 GLU B O 1
ATOM 1762 N N . LEU B 1 3 ? 23.391 43.75 -18.562 1 52.53 3 LEU B N 1
ATOM 1763 C CA . LEU B 1 3 ? 22.703 42.594 -19.094 1 52.53 3 LEU B CA 1
ATOM 1764 C C . LEU B 1 3 ? 21.781 42.969 -20.234 1 52.53 3 LEU B C 1
ATOM 1766 O O . LEU B 1 3 ? 21.641 42.219 -21.203 1 52.53 3 LEU B O 1
ATOM 1770 N N . SER B 1 4 ? 21.172 44.031 -20.219 1 53.72 4 SER B N 1
ATOM 1771 C CA . SER B 1 4 ? 20.344 44.5 -21.312 1 53.72 4 SER B CA 1
ATOM 1772 C C . SER B 1 4 ? 21.172 44.656 -22.594 1 53.72 4 SER B C 1
ATOM 1774 O O . SER B 1 4 ? 20.719 44.281 -23.688 1 53.72 4 SER B O 1
ATOM 1776 N N . LYS B 1 5 ? 22.203 45.125 -22.422 1 57.16 5 LYS B N 1
ATOM 1777 C CA . LYS B 1 5 ? 23.078 45.312 -23.578 1 57.16 5 LYS B CA 1
ATOM 1778 C C . LYS B 1 5 ? 23.5 43.969 -24.156 1 57.16 5 LYS B C 1
ATOM 1780 O O . LYS B 1 5 ? 23.609 43.812 -25.375 1 57.16 5 LYS B O 1
ATOM 1785 N N . LEU B 1 6 ? 23.641 43.094 -23.281 1 48.84 6 LEU B N 1
ATOM 1786 C CA . LEU B 1 6 ? 24.141 41.781 -23.719 1 48.84 6 LEU B CA 1
ATOM 1787 C C . LEU B 1 6 ? 23.031 40.969 -24.359 1 48.84 6 LEU B C 1
ATOM 1789 O O . LEU B 1 6 ? 23.266 40.25 -25.344 1 48.84 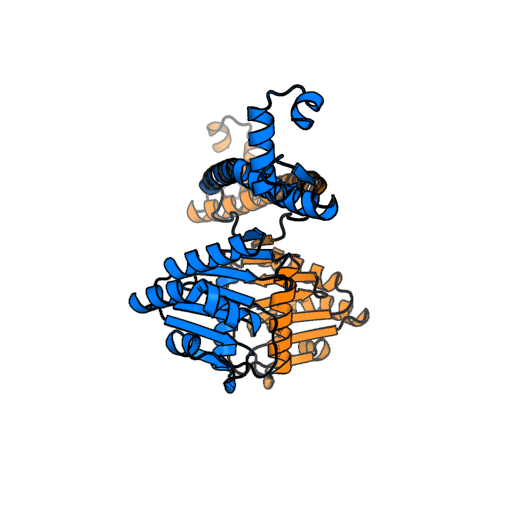6 LEU B O 1
ATOM 1793 N N . THR B 1 7 ? 21.812 41.062 -23.938 1 50.81 7 THR B N 1
ATOM 1794 C CA . THR B 1 7 ? 20.703 40.25 -24.422 1 50.81 7 THR B CA 1
ATOM 1795 C C . THR B 1 7 ? 19.969 40.969 -25.547 1 50.81 7 THR B C 1
ATOM 1797 O O . THR B 1 7 ? 19.25 40.344 -26.344 1 50.81 7 THR B O 1
ATOM 1800 N N . GLY B 1 8 ? 20.266 42.375 -25.656 1 52.62 8 GLY B N 1
ATOM 1801 C CA . GLY B 1 8 ? 19.562 43.219 -26.609 1 52.62 8 GLY B CA 1
ATOM 1802 C C . GLY B 1 8 ? 18.125 43.5 -26.203 1 52.62 8 GLY B C 1
ATOM 1803 O O . GLY B 1 8 ? 17.344 44 -27 1 52.62 8 GLY B O 1
ATOM 1804 N N . ASP B 1 9 ? 17.766 43.031 -25.109 1 54.69 9 ASP B N 1
ATOM 1805 C CA . ASP B 1 9 ? 16.406 43.312 -24.609 1 54.69 9 ASP B CA 1
ATOM 1806 C C . ASP B 1 9 ? 16.359 44.625 -23.828 1 54.69 9 ASP B C 1
ATOM 1808 O O . ASP B 1 9 ? 17.359 45.031 -23.234 1 54.69 9 ASP B O 1
ATOM 1812 N N . PRO B 1 10 ? 15.305 45.406 -23.953 1 58.19 10 PRO B N 1
ATOM 1813 C CA . PRO B 1 10 ? 15.18 46.625 -23.172 1 58.19 10 PRO B CA 1
ATOM 1814 C C . PRO B 1 10 ? 15.43 46.406 -21.672 1 58.19 10 PRO B C 1
ATOM 1816 O O . PRO B 1 10 ? 15.062 45.344 -21.141 1 58.19 10 PRO B O 1
ATOM 1819 N N . ALA B 1 11 ? 16.031 47.312 -21.094 1 60.06 11 ALA B N 1
ATOM 1820 C CA . ALA B 1 11 ? 16.406 47.25 -19.672 1 60.06 11 ALA B CA 1
ATOM 1821 C C . ALA B 1 11 ? 15.188 46.938 -18.797 1 60.06 11 ALA B C 1
ATOM 1823 O O . ALA B 1 11 ? 15.281 46.125 -17.875 1 60.06 11 ALA B O 1
ATOM 1824 N N . PRO B 1 12 ? 14.039 47.562 -18.984 1 56.94 12 PRO B N 1
ATOM 1825 C CA . PRO B 1 12 ? 12.883 47.219 -18.156 1 56.94 12 PRO B CA 1
ATOM 1826 C C . PRO B 1 12 ? 12.516 45.75 -18.266 1 56.94 12 PRO B C 1
ATOM 1828 O O . PRO B 1 12 ? 12.094 45.125 -17.281 1 56.94 12 PRO B O 1
ATOM 1831 N N . PHE B 1 13 ? 12.664 45.188 -19.359 1 54.19 13 PHE B N 1
ATOM 1832 C CA . PHE B 1 13 ? 12.406 43.781 -19.562 1 54.19 13 PHE B CA 1
ATOM 1833 C C . PHE B 1 13 ? 13.438 42.938 -18.828 1 54.19 13 PHE B C 1
ATOM 1835 O O . PHE B 1 13 ? 13.086 41.969 -18.156 1 54.19 13 PHE B O 1
ATOM 1842 N N . VAL B 1 14 ? 14.641 43.188 -19.031 1 55.47 14 VAL B N 1
ATOM 1843 C CA . VAL B 1 14 ? 15.695 42.438 -18.344 1 55.47 14 VAL B CA 1
ATOM 1844 C C . VAL B 1 14 ? 15.492 42.531 -16.828 1 55.47 14 VAL B C 1
ATOM 1846 O O . VAL B 1 14 ? 15.672 41.562 -16.109 1 55.47 14 VAL B O 1
ATOM 1849 N N . TYR B 1 15 ? 15.141 43.719 -16.453 1 60.41 15 TYR B N 1
ATOM 1850 C CA . TYR B 1 15 ? 14.852 43.906 -15.047 1 60.41 15 TYR B CA 1
ATOM 1851 C C . TYR B 1 15 ? 13.688 43.031 -14.594 1 60.41 15 TYR B C 1
ATOM 1853 O O . TYR B 1 15 ? 13.742 42.406 -13.531 1 60.41 15 TYR B O 1
ATOM 1861 N N . ARG B 1 16 ? 12.656 42.969 -15.234 1 56.72 16 ARG B N 1
ATOM 1862 C CA . ARG B 1 16 ? 11.508 42.125 -14.922 1 56.72 16 ARG B CA 1
ATOM 1863 C C . ARG B 1 16 ? 11.914 40.656 -14.891 1 56.72 16 ARG B C 1
ATOM 1865 O O . ARG B 1 16 ? 11.492 39.906 -14 1 56.72 16 ARG B O 1
ATOM 1872 N N . VAL B 1 17 ? 12.664 40.312 -15.797 1 53.34 17 VAL B N 1
ATOM 1873 C CA . VAL B 1 17 ? 13.133 38.938 -15.852 1 53.34 17 VAL B CA 1
ATOM 1874 C C . VAL B 1 17 ? 14.039 38.656 -14.648 1 53.34 17 VAL B C 1
ATOM 1876 O O . VAL B 1 17 ? 13.914 37.594 -14.008 1 53.34 17 VAL B O 1
ATOM 1879 N N . LEU B 1 18 ? 14.867 39.562 -14.406 1 57.25 18 LEU B N 1
ATOM 1880 C CA . LEU B 1 18 ? 15.773 39.344 -13.281 1 57.25 18 LEU B CA 1
ATOM 1881 C C . LEU B 1 18 ? 15.023 39.344 -11.961 1 57.25 18 LEU B C 1
ATOM 1883 O O . LEU B 1 18 ? 15.352 38.562 -11.055 1 57.25 18 LEU B O 1
ATOM 1887 N N . LYS B 1 19 ? 14.078 40.188 -11.812 1 59.19 19 LYS B N 1
ATOM 1888 C CA . LYS B 1 19 ? 13.234 40.188 -10.617 1 59.19 19 LYS B CA 1
ATOM 1889 C C . LYS B 1 19 ? 12.461 38.875 -10.516 1 59.19 19 LYS B C 1
ATOM 1891 O O . LYS B 1 19 ? 12.305 38.312 -9.422 1 59.19 19 LYS B O 1
ATOM 1896 N N . ARG B 1 20 ? 12.07 38.406 -11.648 1 55.41 20 ARG B N 1
ATOM 1897 C CA . ARG B 1 20 ? 11.438 37.094 -11.68 1 55.41 20 ARG B CA 1
ATOM 1898 C C . ARG B 1 20 ? 12.43 36 -11.32 1 55.41 20 ARG B C 1
ATOM 1900 O O . ARG B 1 20 ? 12.102 35.062 -10.562 1 55.41 20 ARG B O 1
ATOM 1907 N N . LEU B 1 21 ? 13.5 36.094 -11.805 1 52.56 21 LEU B N 1
ATOM 1908 C CA . LEU B 1 21 ? 14.539 35.125 -11.492 1 52.56 21 LEU B CA 1
ATOM 1909 C C . LEU B 1 21 ? 14.984 35.25 -10.039 1 52.56 21 LEU B C 1
ATOM 1911 O O . LEU B 1 21 ? 15.344 34.25 -9.406 1 52.56 21 LEU B O 1
ATOM 1915 N N . GLU B 1 22 ? 15.086 36.469 -9.625 1 61.12 22 GLU B N 1
ATOM 1916 C CA . GLU B 1 22 ? 15.328 36.688 -8.203 1 61.12 22 GLU B CA 1
ATOM 1917 C C . GLU B 1 22 ? 14.234 36.062 -7.344 1 61.12 22 GLU B C 1
ATOM 1919 O O . GLU B 1 22 ? 14.516 35.438 -6.32 1 61.12 22 GLU B O 1
ATOM 1924 N N . GLY B 1 23 ? 13.008 36.188 -7.742 1 61.75 23 GLY B N 1
ATOM 1925 C CA . GLY B 1 23 ? 11.898 35.531 -7.086 1 61.75 23 GLY B CA 1
ATOM 1926 C C . GLY B 1 23 ? 11.992 34 -7.141 1 61.75 23 GLY B C 1
ATOM 1927 O O . GLY B 1 23 ? 11.5 33.312 -6.242 1 61.75 23 GLY B O 1
ATOM 1928 N N . LYS B 1 24 ? 12.703 33.656 -8.172 1 51.97 24 LYS B N 1
ATOM 1929 C CA . LYS B 1 24 ? 12.906 32.219 -8.344 1 51.97 24 LYS B CA 1
ATOM 1930 C C . LYS B 1 24 ? 14.234 31.766 -7.734 1 51.97 24 LYS B C 1
ATOM 1932 O O . LYS B 1 24 ? 14.672 30.641 -7.949 1 51.97 24 LYS B O 1
ATOM 1937 N N . LYS B 1 25 ? 14.906 32.562 -7.117 1 54.53 25 LYS B N 1
ATOM 1938 C CA . LYS B 1 25 ? 16.188 32.375 -6.43 1 54.53 25 LYS B CA 1
ATOM 1939 C C . LYS B 1 25 ? 17.25 31.844 -7.383 1 54.53 25 LYS B C 1
ATOM 1941 O O . LYS B 1 25 ? 18.094 31.031 -6.996 1 54.53 25 LYS B O 1
ATOM 1946 N N . VAL B 1 26 ? 17.109 32.188 -8.516 1 55.84 26 VAL B N 1
ATOM 1947 C CA . VAL B 1 26 ? 18.172 31.938 -9.492 1 55.84 26 VAL B CA 1
ATOM 1948 C C . VAL B 1 26 ? 19.25 33 -9.359 1 55.84 26 VAL B C 1
ATOM 1950 O O . VAL B 1 26 ? 20.438 32.719 -9.5 1 55.84 26 VAL B O 1
ATOM 1953 N N . VAL B 1 27 ? 18.859 34.188 -9.062 1 57.22 27 VAL B N 1
ATOM 1954 C CA . VAL B 1 27 ? 19.797 35.281 -8.844 1 57.22 27 VAL B CA 1
ATOM 1955 C C . VAL B 1 27 ? 19.453 36.031 -7.551 1 57.22 27 VAL B C 1
ATOM 1957 O O . VAL B 1 27 ? 18.312 35.938 -7.074 1 57.22 27 VAL B O 1
ATOM 1960 N N . PHE B 1 28 ? 20.391 36.406 -6.859 1 61.38 28 PHE B N 1
ATOM 1961 C CA . PHE B 1 28 ? 20.141 37.25 -5.703 1 61.38 28 PHE B CA 1
ATOM 1962 C C . PHE B 1 28 ? 20.844 38.594 -5.859 1 61.38 28 PHE B C 1
ATOM 1964 O O . PHE B 1 28 ? 21.891 38.688 -6.512 1 61.38 28 PHE B O 1
ATOM 1971 N N . ARG B 1 29 ? 20.156 39.562 -5.203 1 64.06 29 ARG B N 1
ATOM 1972 C CA . ARG B 1 29 ? 20.641 40.938 -5.293 1 64.06 29 ARG B CA 1
ATOM 1973 C C . ARG B 1 29 ? 21.766 41.188 -4.293 1 64.06 29 ARG B C 1
ATOM 1975 O O . ARG B 1 29 ? 21.656 40.844 -3.119 1 64.06 29 ARG B O 1
ATOM 1982 N N . ILE B 1 30 ? 22.891 41.562 -4.703 1 59.5 30 ILE B N 1
ATOM 1983 C CA . ILE B 1 30 ? 23.969 41.844 -3.762 1 59.5 30 ILE B CA 1
ATOM 1984 C C . ILE B 1 30 ? 24.047 43.375 -3.531 1 59.5 30 ILE B C 1
ATOM 1986 O O . ILE B 1 30 ? 24.688 43.812 -2.586 1 59.5 30 ILE B O 1
ATOM 1990 N N . SER B 1 31 ? 23.453 44.25 -4.473 1 62.56 31 SER B N 1
ATOM 1991 C CA . SER B 1 31 ? 23.453 45.719 -4.273 1 62.56 31 SER B CA 1
ATOM 1992 C C . SER B 1 31 ? 22.203 46.344 -4.855 1 62.56 31 SER B C 1
ATOM 1994 O O . SER B 1 31 ? 21.719 45.938 -5.91 1 62.56 31 SER B O 1
ATOM 1996 N N . GLU B 1 32 ? 21.406 47.094 -4.176 1 60.88 32 GLU B N 1
ATOM 1997 C CA . GLU B 1 32 ? 20.219 47.812 -4.656 1 60.88 32 GLU B CA 1
ATOM 1998 C C . GLU B 1 32 ? 20.594 48.938 -5.59 1 60.88 32 GLU B C 1
ATOM 2000 O O . GLU B 1 32 ? 19.875 49.219 -6.559 1 60.88 32 GLU B O 1
ATOM 2005 N N . SER B 1 33 ? 21.766 49.781 -5.281 1 58.72 33 SER B N 1
ATOM 2006 C CA . SER B 1 33 ? 22.25 50.906 -6.07 1 58.72 33 SER B CA 1
ATOM 2007 C C . SER B 1 33 ? 23.766 50.875 -6.223 1 58.72 33 SER B C 1
ATOM 2009 O O . SER B 1 33 ? 24.5 51.094 -5.254 1 58.72 33 SER B O 1
ATOM 2011 N N . PRO B 1 34 ? 24.391 50.656 -7.348 1 56.5 34 PRO B N 1
ATOM 2012 C CA . PRO B 1 34 ? 23.734 50.125 -8.555 1 56.5 34 PRO B CA 1
ATOM 2013 C C . PRO B 1 34 ? 23.203 48.719 -8.367 1 56.5 34 PRO B C 1
ATOM 2015 O O . PRO B 1 34 ? 23.703 47.969 -7.523 1 56.5 34 PRO B O 1
ATOM 2018 N N . MET B 1 35 ? 22.078 48.312 -8.906 1 53.31 35 MET B N 1
ATOM 2019 C CA . MET B 1 35 ? 21.484 47 -8.75 1 53.31 35 MET B CA 1
ATOM 2020 C C . MET B 1 35 ? 22.375 45.906 -9.344 1 53.31 35 MET B C 1
ATOM 2022 O O . MET B 1 35 ? 22.594 45.875 -10.555 1 53.31 35 MET B O 1
ATOM 2026 N N . ILE B 1 36 ? 23.172 45.25 -8.617 1 57.16 36 ILE B N 1
ATOM 2027 C CA . ILE B 1 36 ? 24.047 44.156 -9.008 1 57.16 36 ILE B CA 1
ATOM 2028 C C . ILE B 1 36 ? 23.453 42.844 -8.547 1 57.16 36 ILE B C 1
ATOM 2030 O O . ILE B 1 36 ? 23.062 42.688 -7.383 1 57.16 36 ILE B O 1
ATOM 2034 N N . PHE B 1 37 ? 23.031 41.875 -9.547 1 52.25 37 PHE B N 1
ATOM 2035 C CA . PHE B 1 37 ? 22.531 40.531 -9.258 1 52.25 37 PHE B CA 1
ATOM 2036 C C . PHE B 1 37 ? 23.625 39.5 -9.43 1 52.25 37 PHE B C 1
ATOM 2038 O O . PHE B 1 37 ? 24.516 39.656 -10.273 1 52.25 37 PHE B O 1
ATOM 2045 N N . LYS B 1 38 ? 23.875 38.75 -8.469 1 55 38 LYS B N 1
ATOM 2046 C CA . LYS B 1 38 ? 24.766 37.594 -8.594 1 55 38 LYS B CA 1
ATOM 2047 C C . LYS B 1 38 ? 23.984 36.312 -8.773 1 55 38 LYS B C 1
ATOM 2049 O O . LYS B 1 38 ? 22.875 36.188 -8.25 1 55 38 LYS B O 1
ATOM 2054 N N . ALA B 1 39 ? 24.469 35.562 -9.773 1 43.34 39 ALA B N 1
ATOM 2055 C CA . ALA B 1 39 ? 23.844 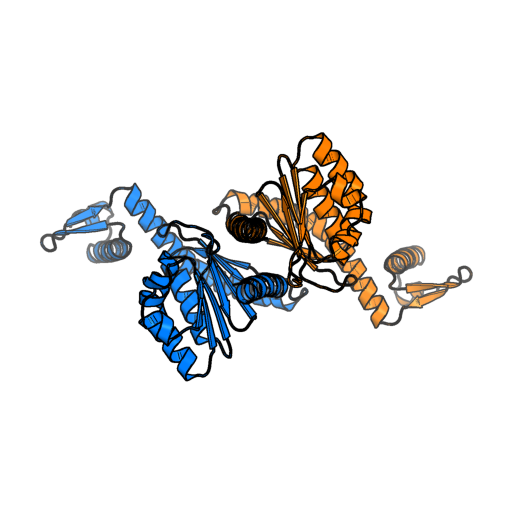34.25 -9.953 1 43.34 39 ALA B CA 1
ATOM 2056 C C . ALA B 1 39 ? 24.156 33.312 -8.789 1 43.34 39 ALA B C 1
ATOM 2058 O O . ALA B 1 39 ? 25.25 33.375 -8.219 1 43.34 39 ALA B O 1
ATOM 2059 N N . TYR B 1 40 ? 23.047 32.875 -8.156 1 44.19 40 TYR B N 1
ATOM 2060 C CA . TYR B 1 40 ? 23.359 31.797 -7.23 1 44.19 40 TYR B CA 1
ATOM 2061 C C . TYR B 1 40 ? 24.219 30.734 -7.898 1 44.19 40 TYR B C 1
ATOM 2063 O O . TYR B 1 40 ? 24.188 30.562 -9.125 1 44.19 40 TYR B O 1
ATOM 2071 N N . PRO B 1 41 ? 25.234 30.156 -7.211 1 39.69 41 PRO B N 1
ATOM 2072 C CA . PRO B 1 41 ? 25.953 29.047 -7.828 1 39.69 41 PRO B CA 1
ATOM 2073 C C . PRO B 1 41 ? 25.031 28.109 -8.625 1 39.69 41 PRO B C 1
ATOM 2075 O O . PRO B 1 41 ? 23.859 27.984 -8.289 1 39.69 41 PRO B O 1
ATOM 2078 N N . LEU B 1 42 ? 25.438 27.641 -9.867 1 34.94 42 LEU B N 1
ATOM 2079 C CA . LEU B 1 42 ? 24.656 26.812 -10.773 1 34.94 42 LEU B CA 1
ATOM 2080 C C . LEU B 1 42 ? 23.875 25.75 -10.008 1 34.94 42 LEU B C 1
ATOM 2082 O O . LEU B 1 42 ? 22.734 25.438 -10.352 1 34.94 42 LEU B O 1
ATOM 2086 N N . ASP B 1 43 ? 24.484 25.25 -9.062 1 35.66 43 ASP B N 1
ATOM 2087 C CA . ASP B 1 43 ? 23.828 24.203 -8.273 1 35.66 43 ASP B CA 1
ATOM 2088 C C . ASP B 1 43 ? 22.625 24.766 -7.531 1 35.66 43 ASP B C 1
ATOM 2090 O O . ASP B 1 43 ? 21.578 24.109 -7.438 1 35.66 43 ASP B O 1
ATOM 2094 N N . ILE B 1 44 ? 22.75 25.922 -7.016 1 40.03 44 ILE B N 1
ATOM 2095 C CA . ILE B 1 44 ? 21.656 26.531 -6.258 1 40.03 44 ILE B CA 1
ATOM 2096 C C . ILE B 1 44 ? 20.609 27.078 -7.219 1 40.03 44 ILE B C 1
ATOM 2098 O O . ILE B 1 44 ? 19.406 26.891 -7.004 1 40.03 44 ILE B O 1
ATOM 2102 N N . VAL B 1 45 ? 21 27.781 -8.195 1 39.91 45 VAL B N 1
ATOM 2103 C CA . VAL B 1 45 ? 20.062 28.328 -9.18 1 39.91 45 VAL B CA 1
ATOM 2104 C C . VAL B 1 45 ? 19.359 27.188 -9.898 1 39.91 45 VAL B C 1
ATOM 2106 O O . VAL B 1 45 ? 18.141 27.219 -10.094 1 39.91 45 VAL B O 1
ATOM 2109 N N . LEU B 1 46 ? 20.109 26.219 -10.32 1 36.12 46 LEU B N 1
ATOM 2110 C CA . LEU B 1 46 ? 19.469 25.062 -10.945 1 36.12 46 LEU B CA 1
ATOM 2111 C C . LEU B 1 46 ? 18.5 24.391 -9.977 1 36.12 46 LEU B C 1
ATOM 2113 O O . LEU B 1 46 ? 17.422 23.953 -10.383 1 36.12 46 LEU B O 1
ATOM 2117 N N . SER B 1 47 ? 18.875 24.391 -8.781 1 38.44 47 SER B N 1
ATOM 2118 C CA . SER B 1 47 ? 17.953 23.922 -7.758 1 38.44 47 SER B CA 1
ATOM 2119 C C . SER B 1 47 ? 16.766 24.875 -7.598 1 38.44 47 SER B C 1
ATOM 2121 O O . SER B 1 47 ? 15.625 24.438 -7.438 1 38.44 47 SER B O 1
ATOM 2123 N N . SER B 1 48 ? 16.984 26.141 -7.66 1 37.91 48 SER B N 1
ATOM 2124 C CA . SER B 1 48 ? 15.898 27.109 -7.57 1 37.91 48 SER B CA 1
ATOM 2125 C C . SER B 1 48 ? 15.133 27.203 -8.883 1 37.91 48 SER B C 1
ATOM 2127 O O . SER B 1 48 ? 13.898 27.312 -8.883 1 37.91 48 SER B O 1
ATOM 2129 N N . LEU B 1 49 ? 15.789 27.266 -10.008 1 38.84 49 LEU B N 1
ATOM 2130 C CA . LEU B 1 49 ? 15.094 27.281 -11.289 1 38.84 49 LEU B CA 1
ATOM 2131 C C . LEU B 1 49 ? 14.336 25.984 -11.516 1 38.84 49 LEU B C 1
ATOM 2133 O O . LEU B 1 49 ? 13.227 26 -12.055 1 38.84 49 LEU B O 1
ATOM 2137 N N . ILE B 1 50 ? 14.922 24.859 -11.156 1 37.44 50 ILE B N 1
ATOM 2138 C CA . ILE B 1 50 ? 14.148 23.625 -11.156 1 37.44 50 ILE B CA 1
ATOM 2139 C C . ILE B 1 50 ? 12.961 23.75 -10.203 1 37.44 50 ILE B C 1
ATOM 2141 O O . ILE B 1 50 ? 11.844 23.359 -10.539 1 37.44 50 ILE B O 1
ATOM 2145 N N . HIS B 1 51 ? 13.117 24.422 -9.141 1 41.09 51 HIS B N 1
ATOM 2146 C CA . HIS B 1 51 ? 12.016 24.703 -8.227 1 41.09 51 HIS B CA 1
ATOM 2147 C C . HIS B 1 51 ? 11.078 25.75 -8.812 1 41.09 51 HIS B C 1
ATOM 2149 O O . HIS B 1 51 ? 9.852 25.625 -8.695 1 41.09 51 HIS B O 1
ATOM 2155 N N . GLU B 1 52 ? 11.555 26.766 -9.398 1 41.91 52 GLU B N 1
ATOM 2156 C CA . GLU B 1 52 ? 10.703 27.766 -10.031 1 41.91 52 GLU B CA 1
ATOM 2157 C C . GLU B 1 52 ? 10.078 27.219 -11.32 1 41.91 52 GLU B C 1
ATOM 2159 O O . GLU B 1 52 ? 8.898 27.469 -11.586 1 41.91 52 GLU B O 1
ATOM 2164 N N . ARG B 1 53 ? 10.82 26.547 -12.273 1 36.78 53 ARG B N 1
ATOM 2165 C CA . ARG B 1 53 ? 10.195 25.891 -13.414 1 36.78 53 ARG B CA 1
ATOM 2166 C C . ARG B 1 53 ? 9.266 24.781 -12.961 1 36.78 53 ARG B C 1
ATOM 2168 O O . ARG B 1 53 ? 8.211 24.547 -13.562 1 36.78 53 ARG B O 1
ATOM 2175 N N . GLU B 1 54 ? 9.523 24.094 -11.859 1 38.53 54 GLU B N 1
ATOM 2176 C CA . GLU B 1 54 ? 8.562 23.219 -11.195 1 38.53 54 GLU B CA 1
ATOM 2177 C C . GLU B 1 54 ? 7.367 24.016 -10.664 1 38.53 54 GLU B C 1
ATOM 2179 O O . GLU B 1 54 ? 6.223 23.562 -10.781 1 38.53 54 GLU B O 1
ATOM 2184 N N . LYS B 1 55 ? 7.59 25.234 -10.242 1 41.62 55 LYS B N 1
ATOM 2185 C CA . LYS B 1 55 ? 6.488 26.125 -9.906 1 41.62 55 LYS B CA 1
ATOM 2186 C C . LYS B 1 55 ? 5.82 26.672 -11.172 1 41.62 55 LYS B C 1
ATOM 2188 O O . LYS B 1 55 ? 4.594 26.766 -11.234 1 41.62 55 LYS B O 1
ATOM 2193 N N . GLU B 1 56 ? 6.523 27.156 -12.141 1 38.75 56 GLU B N 1
ATOM 2194 C CA . GLU B 1 56 ? 5.926 27.578 -13.398 1 38.75 56 GLU B CA 1
ATOM 2195 C C . GLU B 1 56 ? 5.332 26.375 -14.156 1 38.75 56 GLU B C 1
ATOM 2197 O O . GLU B 1 56 ? 4.25 26.484 -14.734 1 38.75 56 GLU B O 1
ATOM 2202 N N . LEU B 1 57 ? 6.004 25.234 -14.234 1 34.91 57 LEU B N 1
ATOM 2203 C CA . LEU B 1 57 ? 5.336 24.031 -14.727 1 34.91 57 LEU B CA 1
ATOM 2204 C C . LEU B 1 57 ? 4.18 23.641 -13.805 1 34.91 57 LEU B C 1
ATOM 2206 O O . LEU B 1 57 ? 3.135 23.188 -14.273 1 34.91 57 LEU B O 1
ATOM 2210 N N . LYS B 1 58 ? 4.18 23.922 -12.562 1 37.75 58 LYS B N 1
ATOM 2211 C CA . LYS B 1 58 ? 3.012 23.859 -11.688 1 37.75 58 LYS B CA 1
ATOM 2212 C C . LYS B 1 58 ? 1.978 24.922 -12.07 1 37.75 58 LYS B C 1
ATOM 2214 O O . LYS B 1 58 ? 0.775 24.641 -12.055 1 37.75 58 LYS B O 1
ATOM 2219 N N . MET B 1 59 ? 2.367 26.125 -12.477 1 35.69 59 MET B N 1
ATOM 2220 C CA . MET B 1 59 ? 1.4 27.062 -13.055 1 35.69 59 MET B CA 1
ATOM 2221 C C . MET B 1 59 ? 0.993 26.625 -14.453 1 35.69 59 MET B C 1
ATOM 2223 O O . MET B 1 59 ? -0.181 26.703 -14.82 1 35.69 59 MET B O 1
ATOM 2227 N N . LEU B 1 60 ? 1.828 26.25 -15.352 1 34.41 60 LEU B N 1
ATOM 2228 C CA . LEU B 1 60 ? 1.454 25.578 -16.594 1 34.41 60 LEU B CA 1
ATOM 2229 C C . LEU B 1 60 ? 0.965 24.172 -16.328 1 34.41 60 LEU B C 1
ATOM 2231 O O . LEU B 1 60 ? 0.054 23.688 -17 1 34.41 60 LEU B O 1
ATOM 2235 N N . SER B 1 61 ? 1.407 23.5 -15.344 1 33.5 61 SER B N 1
ATOM 2236 C CA . SER B 1 61 ? 0.807 22.266 -14.844 1 33.5 61 SER B CA 1
ATOM 2237 C C . SER B 1 61 ? -0.551 22.547 -14.203 1 33.5 61 SER B C 1
ATOM 2239 O O . SER B 1 61 ? -1.429 21.672 -14.211 1 33.5 61 SER B O 1
ATOM 2241 N N . SER B 1 62 ? -0.875 23.688 -13.797 1 36.44 62 SER B N 1
ATOM 2242 C CA . SER B 1 62 ? -2.258 24.047 -13.5 1 36.44 62 SER B CA 1
ATOM 2243 C C . SER B 1 62 ? -3.098 24.109 -14.773 1 36.44 62 SER B C 1
ATOM 2245 O O . SER B 1 62 ? -4.273 23.734 -14.766 1 36.44 62 SER B O 1
ATOM 2247 N N . THR B 1 63 ? -2.621 24.688 -15.867 1 33.38 63 THR B N 1
ATOM 2248 C CA . THR B 1 63 ? -3.316 24.547 -17.141 1 33.38 63 THR B CA 1
ATOM 2249 C C . THR B 1 63 ? -3.193 23.125 -17.672 1 33.38 63 THR B C 1
ATOM 2251 O O . THR B 1 63 ? -4.152 22.578 -18.219 1 33.38 63 THR B O 1
ATOM 2254 N N . LYS B 1 64 ? -2.062 22.438 -17.531 1 32.59 64 LYS B N 1
ATOM 2255 C CA . LYS B 1 64 ? -1.964 21.016 -17.797 1 32.59 64 LYS B CA 1
ATOM 2256 C C . LYS B 1 64 ? -2.744 20.203 -16.75 1 32.59 64 LYS B C 1
ATOM 2258 O O . LYS B 1 64 ? -3.449 19.25 -17.094 1 32.59 64 LYS B O 1
ATOM 2263 N N . ASP B 1 65 ? -2.793 20.531 -15.484 1 36.5 65 ASP B N 1
ATOM 2264 C CA . ASP B 1 65 ? -3.744 19.969 -14.523 1 36.5 65 ASP B CA 1
ATOM 2265 C C . ASP B 1 65 ? -5.184 20.281 -14.938 1 36.5 65 ASP B C 1
ATOM 2267 O O . ASP B 1 65 ? -6.07 19.438 -14.797 1 36.5 65 ASP B O 1
ATOM 2271 N N . THR B 1 66 ? -5.43 21.438 -15.508 1 34.94 66 THR B N 1
ATOM 2272 C CA . THR B 1 66 ? -6.738 21.688 -16.094 1 34.94 66 THR B CA 1
ATOM 2273 C C . THR B 1 66 ? -6.906 20.906 -17.391 1 34.94 66 THR B C 1
ATOM 2275 O O . THR B 1 66 ? -7.957 20.312 -17.641 1 34.94 66 THR B O 1
ATOM 2278 N N . ILE B 1 67 ? -5.906 20.844 -18.266 1 33.59 67 ILE B N 1
ATOM 2279 C CA . ILE B 1 67 ? -6.012 20 -19.453 1 33.59 67 ILE B CA 1
ATOM 2280 C C . ILE B 1 67 ? -5.883 18.531 -19.047 1 33.59 67 ILE B C 1
ATOM 2282 O O . ILE B 1 67 ? -6.633 17.672 -19.531 1 33.59 67 ILE B O 1
ATOM 2286 N N . ILE B 1 68 ? -4.988 18.172 -18.109 1 34.34 68 ILE B N 1
ATOM 2287 C CA . ILE B 1 68 ? -5.039 16.828 -17.578 1 34.34 68 ILE B CA 1
ATOM 2288 C C . ILE B 1 68 ? -6.336 16.625 -16.797 1 34.34 68 ILE B C 1
ATOM 2290 O O . ILE B 1 68 ? -6.992 15.578 -16.938 1 34.34 68 ILE B O 1
ATOM 2294 N N . LYS B 1 69 ? -6.852 17.594 -16.094 1 36.47 69 LYS B N 1
ATOM 2295 C CA . LYS B 1 69 ? -8.227 17.516 -15.586 1 36.47 69 LYS B CA 1
ATOM 2296 C C . LYS B 1 69 ? -9.227 17.484 -16.734 1 36.47 69 LYS B C 1
ATOM 2298 O O . LYS B 1 69 ? -10.18 16.703 -16.703 1 36.47 69 LYS B O 1
ATOM 2303 N N . LEU B 1 70 ? -9.055 18.266 -17.734 1 34.94 70 LEU B N 1
ATOM 2304 C CA . LEU B 1 70 ? -9.961 18.219 -18.875 1 34.94 70 LEU B CA 1
ATOM 2305 C C . LEU B 1 70 ? -9.68 16.984 -19.719 1 34.94 70 LEU B C 1
ATOM 2307 O O . LEU B 1 70 ? -10.609 16.312 -20.188 1 34.94 70 LEU B O 1
ATOM 2311 N N . TYR B 1 71 ? -8.453 16.688 -20.125 1 31.91 71 TYR B N 1
ATOM 2312 C CA . TYR B 1 71 ? -8.148 15.43 -20.812 1 31.91 71 TYR B CA 1
ATOM 2313 C C . TYR B 1 71 ? -8.367 14.242 -19.891 1 31.91 71 TYR B C 1
ATOM 2315 O O . TYR B 1 71 ? -8.898 13.211 -20.312 1 31.91 71 TYR B O 1
ATOM 2323 N N . GLU B 1 72 ? -8.062 14.32 -18.578 1 35.84 72 GLU B N 1
ATOM 2324 C CA . GLU B 1 72 ? -8.547 13.344 -17.609 1 35.84 72 GLU B CA 1
ATOM 2325 C C . GLU B 1 72 ? -10.07 13.344 -17.547 1 35.84 72 GLU B C 1
ATOM 2327 O O . GLU B 1 72 ? -10.688 12.281 -17.453 1 35.84 72 GLU B O 1
ATOM 2332 N N . THR B 1 73 ? -10.641 14.406 -17.578 1 34.25 73 THR B N 1
ATOM 2333 C CA . THR B 1 73 ? -12.094 14.477 -17.75 1 34.25 73 THR B CA 1
ATOM 2334 C C . THR B 1 73 ? -12.5 13.938 -19.109 1 34.25 73 THR B C 1
ATOM 2336 O O . THR B 1 73 ? -13.5 13.227 -19.234 1 34.25 73 THR B O 1
ATOM 2339 N N . SER B 1 74 ? -11.906 14.32 -20.203 1 32.19 74 SER B N 1
ATOM 2340 C CA . SER B 1 74 ? -12.258 13.773 -21.516 1 32.19 74 SER B CA 1
ATOM 2341 C C . SER B 1 74 ? -11.781 12.328 -21.656 1 32.19 74 SER B C 1
ATOM 2343 O O . SER B 1 74 ? -12.492 11.484 -22.203 1 32.19 74 SER B O 1
ATOM 2345 N N . LEU B 1 75 ? -10.477 12.078 -21.422 1 33.41 75 LEU B N 1
ATOM 2346 C CA . LEU B 1 75 ? -10.141 10.656 -21.391 1 33.41 75 LEU B CA 1
ATOM 2347 C C . LEU B 1 75 ? -10.891 9.953 -20.266 1 33.41 75 LEU B C 1
ATOM 2349 O O . LEU B 1 75 ? -11.055 8.734 -20.297 1 33.41 75 LEU B O 1
ATOM 2353 N N . MET B 1 76 ? -11.242 10.531 -19.125 1 32.84 76 MET B N 1
ATOM 2354 C CA . MET B 1 76 ? -12.188 9.992 -18.141 1 32.84 76 MET B CA 1
ATOM 2355 C C . MET B 1 76 ? -13.516 9.656 -18.797 1 32.84 76 MET B C 1
ATOM 2357 O O . MET B 1 76 ? -14.328 8.93 -18.219 1 32.84 76 MET B O 1
ATOM 2361 N N . ARG B 1 77 ? -13.961 10.422 -19.547 1 32.22 77 ARG B N 1
ATOM 2362 C CA . ARG B 1 77 ? -15.289 10.141 -20.078 1 32.22 77 ARG B CA 1
ATOM 2363 C C . ARG B 1 77 ? -15.312 8.82 -20.828 1 32.22 77 ARG B C 1
ATOM 2365 O O . ARG B 1 77 ? -16.297 8.07 -20.75 1 32.22 77 ARG B O 1
ATOM 2372 N N . ASN B 1 78 ? -14.688 8.68 -21.906 1 31.48 78 ASN B N 1
ATOM 2373 C CA . ASN B 1 78 ? -15.008 7.527 -22.75 1 31.48 78 ASN B CA 1
ATOM 2374 C C . ASN B 1 78 ? -14.508 6.227 -22.125 1 31.48 78 ASN B C 1
ATOM 2376 O O . ASN B 1 78 ? -15.18 5.195 -22.203 1 31.48 78 ASN B O 1
ATOM 2380 N N . GLN B 1 79 ? -13.156 5.848 -22.25 1 34.66 79 GLN B N 1
ATOM 2381 C CA . GLN B 1 79 ? -12.75 4.496 -21.891 1 34.66 79 GLN B CA 1
ATOM 2382 C C . GLN B 1 79 ? -12.898 4.254 -20.391 1 34.66 79 GLN B C 1
ATOM 2384 O O . GLN B 1 79 ? -12.961 5.207 -19.594 1 34.66 79 GLN B O 1
ATOM 2389 N N . GLY B 1 80 ? -13.078 2.93 -19.766 1 33 80 GLY B N 1
ATOM 2390 C CA . GLY B 1 80 ? -13.344 2.502 -18.406 1 33 80 GLY B CA 1
ATOM 2391 C C . GLY B 1 80 ? -12.625 3.34 -17.359 1 33 80 GLY B C 1
ATOM 2392 O O . GLY B 1 80 ? -11.703 4.09 -17.703 1 33 80 GLY B O 1
ATOM 2393 N N . GLU B 1 81 ? -13.242 3.791 -16.125 1 36.28 81 GLU B N 1
ATOM 2394 C CA . GLU B 1 81 ? -12.859 4.445 -14.875 1 36.28 81 GLU B CA 1
ATOM 2395 C C . GLU B 1 81 ? -11.383 4.203 -14.562 1 36.28 81 GLU B C 1
ATOM 2397 O O . GLU B 1 81 ? -11.023 3.982 -13.406 1 36.28 81 GLU B O 1
ATOM 2402 N N . LYS B 1 82 ? -10.562 3.668 -15.312 1 37.53 82 LYS B N 1
ATOM 2403 C CA . LYS B 1 82 ? -9.172 3.264 -15.117 1 37.53 82 LYS B CA 1
ATOM 2404 C C . LYS B 1 82 ? -8.273 4.477 -14.883 1 37.53 82 LYS B C 1
ATOM 2406 O O . LYS B 1 82 ? -7.062 4.41 -15.086 1 37.53 82 LYS B O 1
ATOM 2411 N N . GLY B 1 83 ? -8.781 5.738 -14.867 1 40.5 83 GLY B N 1
ATOM 2412 C CA . GLY B 1 83 ? -8 6.961 -14.766 1 40.5 83 GLY B CA 1
ATOM 2413 C C . GLY B 1 83 ? -6.875 6.867 -13.758 1 40.5 83 GLY B C 1
ATOM 2414 O O . GLY B 1 83 ? -6.746 5.863 -13.055 1 40.5 83 GLY B O 1
ATOM 2415 N N . LEU B 1 84 ? -6.145 8.219 -13.438 1 48.09 84 LEU B N 1
ATOM 2416 C CA . LEU B 1 84 ? -4.898 8.602 -12.789 1 48.09 84 LEU B CA 1
ATOM 2417 C C . LEU B 1 84 ? -4.938 8.266 -11.297 1 48.09 84 LEU B C 1
ATOM 2419 O O . LEU B 1 84 ? -5.32 9.109 -10.484 1 48.09 84 LEU B O 1
ATOM 2423 N N . ASP B 1 85 ? -5.332 7.156 -10.93 1 65.38 85 ASP B N 1
ATOM 2424 C CA . ASP B 1 85 ? -5.66 6.715 -9.578 1 65.38 85 ASP B CA 1
ATOM 2425 C C . ASP B 1 85 ? -4.473 6.902 -8.633 1 65.38 85 ASP B C 1
ATOM 2427 O O . ASP B 1 85 ? -4.578 6.637 -7.434 1 65.38 85 ASP B O 1
ATOM 2431 N N . PHE B 1 86 ? -3.387 7.504 -9.312 1 75.88 86 PHE B N 1
ATOM 2432 C CA . PHE B 1 86 ? -2.209 7.68 -8.469 1 75.88 86 PHE B CA 1
ATOM 2433 C C . PHE B 1 86 ? -1.515 9 -8.773 1 75.88 86 PHE B C 1
ATOM 2435 O O . PHE B 1 86 ? -1.156 9.266 -9.922 1 75.88 86 PHE B O 1
ATOM 2442 N N . ILE B 1 87 ? -1.412 9.977 -7.824 1 78.38 87 ILE B N 1
ATOM 2443 C CA . ILE B 1 87 ? -0.796 11.289 -7.961 1 78.38 87 ILE B CA 1
ATOM 2444 C C . ILE B 1 87 ? 0.433 11.383 -7.059 1 78.38 87 ILE B C 1
ATOM 2446 O O . ILE B 1 87 ? 0.362 11.07 -5.867 1 78.38 87 ILE B O 1
ATOM 2450 N N . VAL B 1 88 ? 1.545 11.711 -7.641 1 78.69 88 VAL B N 1
ATOM 2451 C CA . VAL B 1 88 ? 2.74 11.977 -6.848 1 78.69 88 VAL B CA 1
ATOM 2452 C C . VAL B 1 88 ? 2.725 13.422 -6.355 1 78.69 88 VAL B C 1
ATOM 2454 O O . VAL B 1 88 ? 2.543 14.352 -7.148 1 78.69 88 VAL B O 1
ATOM 2457 N N . VAL B 1 89 ? 2.838 13.617 -5.078 1 82.38 89 VAL B N 1
ATOM 2458 C CA . VAL B 1 89 ? 2.865 14.93 -4.449 1 82.38 89 VAL B CA 1
ATOM 2459 C C . VAL B 1 89 ? 4.277 15.242 -3.959 1 82.38 89 VAL B C 1
ATOM 2461 O O . 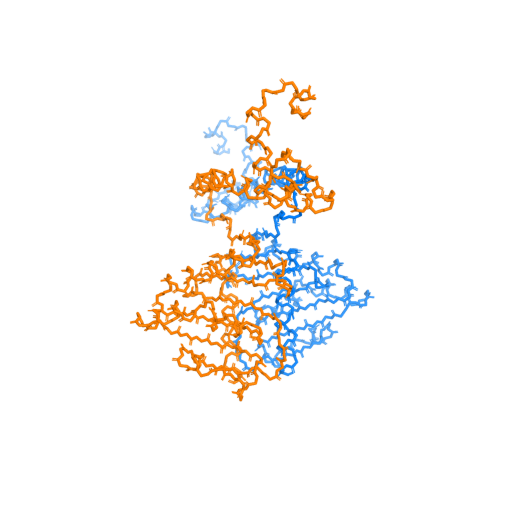VAL B 1 89 ? 4.82 14.523 -3.115 1 82.38 89 VAL B O 1
ATOM 2464 N N . ASN B 1 90 ? 4.77 16.359 -4.477 1 79 90 ASN B N 1
ATOM 2465 C CA . ASN B 1 90 ? 6.129 16.719 -4.094 1 79 90 ASN B CA 1
ATOM 2466 C C . ASN B 1 90 ? 6.141 17.875 -3.098 1 79 90 ASN B C 1
ATOM 2468 O O . ASN B 1 90 ? 5.438 18.875 -3.285 1 79 90 ASN B O 1
ATOM 2472 N N . GLY B 1 91 ? 6.926 17.688 -2.004 1 78.44 91 GLY B N 1
ATOM 2473 C CA . GLY B 1 91 ? 7.156 18.766 -1.056 1 78.44 91 GLY B CA 1
ATOM 2474 C C . GLY B 1 91 ? 6.293 18.672 0.188 1 78.44 91 GLY B C 1
ATOM 2475 O O . GLY B 1 91 ? 5.168 18.156 0.129 1 78.44 91 GLY B O 1
ATOM 2476 N N . ILE B 1 92 ? 6.785 19.234 1.181 1 83.25 92 ILE B N 1
ATOM 2477 C CA . ILE B 1 92 ? 6.148 19.141 2.492 1 83.25 92 ILE B CA 1
ATOM 2478 C C . ILE B 1 92 ? 4.871 19.984 2.496 1 83.25 92 ILE B C 1
ATOM 2480 O O . ILE B 1 92 ? 3.828 19.531 2.975 1 83.25 92 ILE B O 1
ATOM 2484 N N . THR B 1 93 ? 4.914 21.156 1.89 1 81.75 93 THR B N 1
ATOM 2485 C CA . THR B 1 93 ? 3.779 22.062 1.921 1 81.75 93 THR B CA 1
ATOM 2486 C C . THR B 1 93 ? 2.572 21.453 1.217 1 81.75 93 THR B C 1
ATOM 2488 O O . THR B 1 93 ? 1.475 21.422 1.774 1 81.75 93 THR B O 1
ATOM 2491 N N . ASP B 1 94 ? 2.814 20.891 0.027 1 83 94 ASP B N 1
ATOM 2492 C CA . ASP B 1 94 ? 1.722 20.297 -0.74 1 83 94 ASP B CA 1
ATOM 2493 C C . ASP B 1 94 ? 1.161 19.062 -0.039 1 83 94 ASP B C 1
ATOM 2495 O O . ASP B 1 94 ? -0.05 18.828 -0.047 1 83 94 ASP B O 1
ATOM 2499 N N . THR B 1 95 ? 2.037 18.359 0.566 1 91.06 95 THR B N 1
ATOM 2500 C CA . THR B 1 95 ? 1.604 17.172 1.292 1 91.06 95 THR B CA 1
ATOM 2501 C C . THR B 1 95 ? 0.744 17.547 2.492 1 91.06 95 THR B C 1
ATOM 2503 O O . THR B 1 95 ? -0.35 17.016 2.676 1 91.06 95 THR B O 1
ATOM 2506 N N . ILE B 1 96 ? 1.188 18.516 3.23 1 90.56 96 ILE B N 1
ATOM 2507 C CA . ILE B 1 96 ? 0.477 18.969 4.422 1 90.56 96 ILE B CA 1
ATOM 2508 C C . ILE B 1 96 ? -0.884 19.531 4.031 1 90.56 96 ILE B C 1
ATOM 2510 O O . ILE B 1 96 ? -1.898 19.234 4.664 1 90.56 96 ILE B O 1
ATOM 2514 N N . ASN B 1 97 ? -0.901 20.281 2.977 1 89.62 97 ASN B N 1
ATOM 2515 C CA . ASN B 1 97 ? -2.154 20.875 2.529 1 89.62 97 ASN B CA 1
ATOM 2516 C C . ASN B 1 97 ? -3.148 19.812 2.064 1 89.62 97 ASN B C 1
ATOM 2518 O O . ASN B 1 97 ? -4.34 19.891 2.373 1 89.62 97 ASN B O 1
ATOM 2522 N N . LEU B 1 98 ? -2.592 18.891 1.382 1 93.31 98 LEU B N 1
ATOM 2523 C CA . LEU B 1 98 ? -3.463 17.828 0.881 1 93.31 98 LEU B CA 1
ATOM 2524 C C . LEU B 1 98 ? -4.039 17.016 2.031 1 93.31 98 LEU B C 1
ATOM 2526 O O . LEU B 1 98 ? -5.227 16.672 2.027 1 93.31 98 LEU B O 1
ATOM 2530 N N . ILE B 1 99 ? -3.258 16.734 3.021 1 97.06 99 ILE B N 1
ATOM 2531 C CA . ILE B 1 99 ? -3.75 16.016 4.195 1 97.06 99 ILE B CA 1
ATOM 2532 C C . ILE B 1 99 ? -4.84 16.844 4.879 1 97.06 99 ILE B C 1
ATOM 2534 O O . ILE B 1 99 ? -5.891 16.312 5.246 1 97.06 99 ILE B O 1
ATOM 2538 N N . GLY B 1 100 ? -4.547 18.109 4.977 1 97.12 100 GLY B N 1
ATOM 2539 C CA . GLY B 1 100 ? -5.566 18.984 5.531 1 97.12 100 GLY B CA 1
ATOM 2540 C C . GLY B 1 100 ? -6.879 18.922 4.77 1 97.12 100 GLY B C 1
ATOM 2541 O O . GLY B 1 100 ? -7.949 18.844 5.375 1 97.12 100 GLY B O 1
ATOM 2542 N N . ASP B 1 101 ? -6.809 18.969 3.473 1 95.81 101 ASP B N 1
ATOM 2543 C CA . ASP B 1 101 ? -7.992 18.891 2.627 1 95.81 101 ASP B CA 1
ATOM 2544 C C . ASP B 1 101 ? -8.742 17.578 2.854 1 95.81 101 ASP B C 1
ATOM 2546 O O . ASP B 1 101 ? -9.969 17.562 2.914 1 95.81 101 ASP B O 1
ATOM 2550 N N . MET B 1 102 ? -7.984 16.516 2.949 1 97.25 102 MET B N 1
ATOM 2551 C CA . MET B 1 102 ? -8.578 15.188 3.176 1 97.25 102 MET B CA 1
ATOM 2552 C C . MET B 1 102 ? -9.352 15.156 4.488 1 97.25 102 MET B C 1
ATOM 2554 O O . MET B 1 102 ? -10.461 14.625 4.543 1 97.25 102 MET B O 1
ATOM 2558 N N . ILE B 1 103 ? -8.789 15.734 5.551 1 98.44 103 ILE B N 1
ATOM 2559 C CA . ILE B 1 103 ? -9.414 15.781 6.867 1 98.44 103 ILE B CA 1
ATOM 2560 C C . ILE B 1 103 ? -10.695 16.609 6.797 1 98.44 103 ILE B C 1
ATOM 2562 O O . ILE B 1 103 ? -11.742 16.203 7.305 1 98.44 103 ILE B O 1
ATOM 2566 N N . ASP B 1 104 ? -10.625 17.672 6.059 1 97.31 104 ASP B N 1
ATOM 2567 C CA . ASP B 1 104 ? -11.766 18.578 5.965 1 97.31 104 ASP B CA 1
ATOM 2568 C C . ASP B 1 104 ? -12.906 17.938 5.18 1 97.31 104 ASP B C 1
ATOM 2570 O O . ASP B 1 104 ? -14.078 18.188 5.465 1 97.31 104 ASP B O 1
ATOM 2574 N N . ARG B 1 105 ? -12.578 17.078 4.293 1 96.94 105 ARG B N 1
ATOM 2575 C CA . ARG B 1 105 ? -13.586 16.453 3.451 1 96.94 105 ARG B CA 1
ATOM 2576 C C . ARG B 1 105 ? -14.148 15.203 4.113 1 96.94 105 ARG B C 1
ATOM 2578 O O . ARG B 1 105 ? -15.18 14.672 3.686 1 96.94 105 ARG B O 1
ATOM 2585 N N . ALA B 1 106 ? -13.445 14.711 5.133 1 98.44 106 ALA B N 1
ATOM 2586 C CA . ALA B 1 106 ? -13.836 13.453 5.758 1 98.44 106 ALA B CA 1
ATOM 2587 C C . ALA B 1 106 ? -15.242 13.547 6.34 1 98.44 106 ALA B C 1
ATOM 2589 O O . ALA B 1 106 ? -15.617 14.562 6.93 1 98.44 106 ALA B O 1
ATOM 2590 N N . GLU B 1 107 ? -15.969 12.438 6.238 1 98.31 107 GLU B N 1
ATOM 2591 C CA . GLU B 1 107 ? -17.359 12.422 6.699 1 98.31 107 GLU B CA 1
ATOM 2592 C C . GLU B 1 107 ? -17.531 11.5 7.906 1 98.31 107 GLU B C 1
ATOM 2594 O O . GLU B 1 107 ? -18.406 11.719 8.742 1 98.31 107 GLU B O 1
ATOM 2599 N N . TRP B 1 108 ? -16.75 10.453 8.039 1 98.31 108 TRP B N 1
ATOM 2600 C CA . TRP B 1 108 ? -17.047 9.539 9.133 1 98.31 108 TRP B CA 1
ATOM 2601 C C . TRP B 1 108 ? -15.781 9.133 9.875 1 98.31 108 TRP B C 1
ATOM 2603 O O . TRP B 1 108 ? -15.797 8.984 11.102 1 98.31 108 TRP B O 1
ATOM 2613 N N . GLU B 1 109 ? -14.625 8.898 9.078 1 98.81 109 GLU B N 1
ATOM 2614 C CA . GLU B 1 109 ? -13.453 8.414 9.797 1 98.81 109 GLU B CA 1
ATOM 2615 C C . GLU B 1 109 ? -12.164 8.812 9.086 1 98.81 109 GLU B C 1
ATOM 2617 O O . GLU B 1 109 ? -12.094 8.781 7.852 1 98.81 109 GLU B O 1
ATOM 2622 N N . VAL B 1 110 ? -11.156 9.156 9.867 1 98.81 110 VAL B N 1
ATOM 2623 C CA . VAL B 1 110 ? -9.789 9.328 9.383 1 98.81 110 VAL B CA 1
ATOM 2624 C C . VAL B 1 110 ? -8.844 8.414 10.164 1 98.81 110 VAL B C 1
ATOM 2626 O O . VAL B 1 110 ? -8.82 8.445 11.398 1 98.81 110 VAL B O 1
ATOM 2629 N N . LYS B 1 111 ? -8.07 7.602 9.453 1 98.81 111 LYS B N 1
ATOM 2630 C CA . LYS B 1 111 ? -7.094 6.684 10.023 1 98.81 111 LYS B CA 1
ATOM 2631 C C . LYS B 1 111 ? -5.668 7.148 9.742 1 98.81 111 LYS B C 1
ATOM 2633 O O . LYS B 1 111 ? -5.332 7.457 8.594 1 98.81 111 LYS B O 1
ATOM 2638 N N . ASN B 1 112 ? -4.887 7.277 10.766 1 98.31 112 ASN B N 1
ATOM 2639 C CA . ASN B 1 112 ? -3.502 7.723 10.641 1 98.31 112 ASN B CA 1
ATOM 2640 C C . ASN B 1 112 ? -2.523 6.641 11.094 1 98.31 112 ASN B C 1
ATOM 2642 O O . ASN B 1 112 ? -2.678 6.074 12.172 1 98.31 112 ASN B O 1
ATOM 2646 N N . MET B 1 113 ? -1.643 6.344 10.242 1 97.25 113 MET B N 1
ATOM 2647 C CA . MET B 1 113 ? -0.443 5.594 10.602 1 97.25 113 MET B CA 1
ATOM 2648 C C . MET B 1 113 ? 0.8 6.469 10.492 1 97.25 113 MET B C 1
ATOM 2650 O O . MET B 1 113 ? 1.182 6.879 9.391 1 97.25 113 MET B O 1
ATOM 2654 N N . VAL B 1 114 ? 1.438 6.777 11.688 1 94.88 114 VAL B N 1
ATOM 2655 C CA . VAL B 1 114 ? 2.539 7.734 11.641 1 94.88 114 VAL B CA 1
ATOM 2656 C C . VAL B 1 114 ? 3.604 7.348 12.664 1 94.88 114 VAL B C 1
ATOM 2658 O O . VAL B 1 114 ? 3.32 6.625 13.625 1 94.88 114 VAL B O 1
ATOM 2661 N N . GLY B 1 115 ? 4.84 7.781 12.406 1 91.69 115 GLY B N 1
ATOM 2662 C CA . GLY B 1 115 ? 5.895 7.676 13.406 1 91.69 115 GLY B CA 1
ATOM 2663 C C . GLY B 1 115 ? 5.895 8.82 14.398 1 91.69 115 GLY B C 1
ATOM 2664 O O . GLY B 1 115 ? 4.906 9.555 14.516 1 91.69 115 GLY B O 1
ATOM 2665 N N . VAL B 1 116 ? 6.992 9.008 15.078 1 89.62 116 VAL B N 1
ATOM 2666 C CA . VAL B 1 116 ? 7.125 10.039 16.109 1 89.62 116 VAL B CA 1
ATOM 2667 C C . VAL B 1 116 ? 7.035 11.422 15.477 1 89.62 116 VAL B C 1
ATOM 2669 O O . VAL B 1 116 ? 6.277 12.273 15.938 1 89.62 116 VAL B O 1
ATOM 2672 N N . GLU B 1 117 ? 7.727 11.547 14.375 1 87.31 117 GLU B N 1
ATOM 2673 C CA . GLU B 1 117 ? 7.707 12.836 13.688 1 87.31 117 GLU B CA 1
ATOM 2674 C C . GLU B 1 117 ? 6.312 13.148 13.148 1 87.31 117 GLU B C 1
ATOM 2676 O O . GLU B 1 117 ? 5.906 14.312 13.109 1 87.31 117 GLU B O 1
ATOM 2681 N N . GLY B 1 118 ? 5.656 12.117 12.758 1 90.94 118 GLY B N 1
ATOM 2682 C CA . GLY B 1 118 ? 4.309 12.297 12.25 1 90.94 118 GLY B CA 1
ATOM 2683 C C . GLY B 1 118 ? 3.338 12.805 13.305 1 90.94 118 GLY B C 1
ATOM 2684 O O . GLY B 1 118 ? 2.461 13.617 13.008 1 90.94 118 GLY B O 1
ATOM 2685 N N . VAL B 1 119 ? 3.525 12.391 14.523 1 93.88 119 VAL B N 1
ATOM 2686 C CA . VAL B 1 119 ? 2.691 12.867 15.625 1 93.88 119 VAL B CA 1
ATOM 2687 C C . VAL B 1 119 ? 2.896 14.367 15.82 1 93.88 119 VAL B C 1
ATOM 2689 O O . VAL B 1 119 ? 1.929 15.117 15.961 1 93.88 119 VAL B O 1
ATOM 2692 N N . GLU B 1 120 ? 4.074 14.719 15.75 1 89.69 120 GLU B N 1
ATOM 2693 C CA . GLU B 1 120 ? 4.391 16.141 15.914 1 89.69 120 GLU B CA 1
ATOM 2694 C C . GLU B 1 120 ? 3.803 16.969 14.773 1 89.69 120 GLU B C 1
ATOM 2696 O O . GLU B 1 120 ? 3.291 18.062 15 1 89.69 120 GLU B O 1
ATOM 2701 N N . ARG B 1 121 ? 3.893 16.438 13.648 1 89.5 121 ARG B N 1
ATOM 2702 C CA . ARG B 1 121 ? 3.352 17.141 12.492 1 89.5 121 ARG B CA 1
ATOM 2703 C C . ARG B 1 121 ? 1.844 17.328 12.625 1 89.5 121 ARG B C 1
ATOM 2705 O O . ARG B 1 121 ? 1.314 18.391 12.289 1 89.5 121 ARG B O 1
ATOM 2712 N N . ILE B 1 122 ? 1.195 16.312 13.078 1 93.56 122 ILE B N 1
ATOM 2713 C CA . ILE B 1 122 ? -0.244 16.422 13.289 1 93.56 122 ILE B CA 1
ATOM 2714 C C . ILE B 1 122 ? -0.533 17.531 14.297 1 93.56 122 ILE B C 1
ATOM 2716 O O . ILE B 1 122 ? -1.395 18.375 14.062 1 93.56 122 ILE B O 1
ATOM 2720 N N . LYS B 1 123 ? 0.196 17.562 15.352 1 91.81 123 LYS B N 1
ATOM 2721 C CA . LYS B 1 123 ? -0.002 18.547 16.422 1 91.81 123 LYS B CA 1
ATOM 2722 C C . LYS B 1 123 ? 0.182 19.969 15.906 1 91.81 123 LYS B C 1
ATOM 2724 O O . LYS B 1 123 ? -0.618 20.844 16.219 1 91.81 123 LYS B O 1
ATOM 2729 N N . TYR B 1 124 ? 1.086 20.094 15.016 1 91 124 TYR B N 1
ATOM 2730 C CA . TYR B 1 124 ? 1.456 21.453 14.641 1 91 124 TYR B CA 1
ATOM 2731 C C . TYR B 1 124 ? 0.726 21.891 13.375 1 91 124 TYR B C 1
ATOM 2733 O O . TYR B 1 124 ? 0.438 23.078 13.195 1 91 124 TYR B O 1
ATOM 2741 N N . TRP B 1 125 ? 0.407 20.922 12.594 1 91.12 125 TRP B N 1
ATOM 2742 C CA . TRP B 1 125 ? -0.042 21.359 11.266 1 91.12 125 TRP B CA 1
ATOM 2743 C C . TRP B 1 125 ? -1.505 20.984 11.047 1 91.12 125 TRP B C 1
ATOM 2745 O O . TRP B 1 125 ? -2.166 21.547 10.164 1 91.12 125 TRP B O 1
ATOM 2755 N N . HIS B 1 126 ? -2.029 20.031 11.82 1 96.56 126 HIS B N 1
ATOM 2756 C CA . HIS B 1 126 ? -3.344 19.547 11.414 1 96.56 126 HIS B CA 1
ATOM 2757 C C . HIS B 1 126 ? -4.305 19.5 12.602 1 96.56 126 HIS 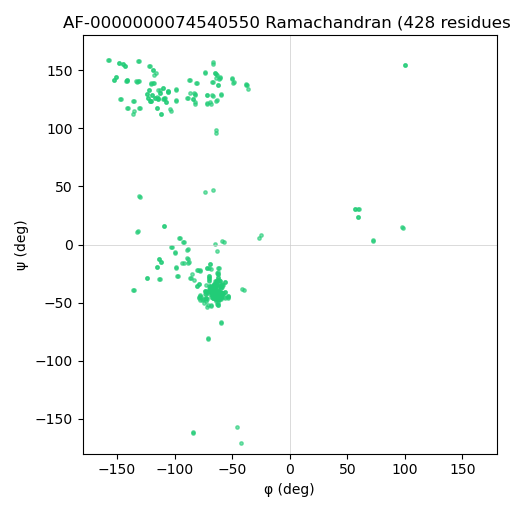B C 1
ATOM 2759 O O . HIS B 1 126 ? -5.418 19 12.484 1 96.56 126 HIS B O 1
ATOM 2765 N N . ILE B 1 127 ? -3.936 20.094 13.742 1 94.19 127 ILE B N 1
ATOM 2766 C CA . ILE B 1 127 ? -4.766 20 14.938 1 94.19 127 ILE B CA 1
ATOM 2767 C C . ILE B 1 127 ? -6.102 20.688 14.695 1 94.19 127 ILE B C 1
ATOM 2769 O O . ILE B 1 127 ? -7.152 20.188 15.086 1 94.19 127 ILE B O 1
ATOM 2773 N N . ILE B 1 128 ? -6.137 21.781 14.062 1 93.81 128 ILE B N 1
ATOM 2774 C CA . ILE B 1 128 ? -7.348 22.562 13.836 1 93.81 128 ILE B CA 1
ATOM 2775 C C . ILE B 1 128 ? -8.273 21.812 12.891 1 93.81 128 ILE B C 1
ATOM 2777 O O . ILE B 1 128 ? -9.484 21.75 13.117 1 93.81 128 ILE B O 1
ATOM 2781 N N . GLU B 1 129 ? -7.711 21.297 11.852 1 97.06 129 GLU B N 1
ATOM 2782 C CA . GLU B 1 129 ? -8.5 20.5 10.914 1 97.06 129 GLU B CA 1
ATOM 2783 C C . GLU B 1 129 ? -9.141 19.297 11.602 1 97.06 129 GLU B C 1
ATOM 2785 O O . GLU B 1 129 ? -10.305 19 11.367 1 97.06 129 GLU B O 1
ATOM 2790 N N . TYR B 1 130 ? -8.406 18.641 12.469 1 98.06 130 TYR B N 1
ATOM 2791 C CA . TYR B 1 130 ? -8.938 17.469 13.18 1 98.06 130 TYR B CA 1
ATOM 2792 C C . TYR B 1 130 ? -10.008 17.891 14.18 1 98.06 130 TYR B C 1
ATOM 2794 O O . TYR B 1 130 ? -11.023 17.203 14.336 1 98.06 130 TYR B O 1
ATOM 2802 N N . GLU B 1 131 ? -9.852 19.031 14.812 1 95.94 131 GLU B N 1
ATOM 2803 C CA . GLU B 1 131 ? -10.883 19.531 15.719 1 95.94 131 GLU B CA 1
ATOM 2804 C C . GLU B 1 131 ? -12.188 19.797 14.969 1 95.94 131 GLU B C 1
ATOM 2806 O O . GLU B 1 131 ? -13.266 19.438 15.445 1 95.94 131 GLU B O 1
ATOM 2811 N N . ARG B 1 132 ? -12.062 20.422 13.859 1 97.19 132 ARG B N 1
ATOM 2812 C CA . ARG B 1 132 ? -13.234 20.688 13.031 1 97.19 132 ARG B CA 1
ATOM 2813 C C . ARG B 1 132 ? -13.906 19.375 12.602 1 97.19 132 ARG B C 1
ATOM 2815 O O . ARG B 1 132 ? -15.133 19.266 12.617 1 97.19 132 ARG B O 1
ATOM 2822 N N . ALA B 1 133 ? -13.117 18.422 12.25 1 98.19 133 ALA B N 1
ATOM 2823 C CA . ALA B 1 133 ? -13.648 17.141 11.805 1 98.19 133 ALA B CA 1
ATOM 2824 C C . ALA B 1 133 ? -14.414 16.438 12.93 1 98.19 133 ALA B C 1
ATOM 2826 O O . ALA B 1 133 ? -15.516 15.922 12.719 1 98.19 133 ALA B O 1
ATOM 2827 N N . ILE B 1 134 ? -13.898 16.484 14.078 1 97.81 134 ILE B N 1
ATOM 2828 C CA . ILE B 1 134 ? -14.523 15.852 15.234 1 97.81 134 ILE B CA 1
ATOM 2829 C C . ILE B 1 134 ? -15.852 16.547 15.547 1 97.81 134 ILE B C 1
ATOM 2831 O O . ILE B 1 134 ? -16.844 15.883 15.883 1 97.81 134 ILE B O 1
ATOM 2835 N N . SER B 1 135 ? -15.812 17.797 15.422 1 97.12 135 SER B N 1
ATOM 2836 C CA . SER B 1 135 ? -17.031 18.547 15.672 1 97.12 135 SER B CA 1
ATOM 2837 C C . SER B 1 135 ? -18.141 18.172 14.695 1 97.12 135 SER B C 1
ATOM 2839 O O . SER B 1 135 ? -19.328 18.297 15.008 1 97.12 135 SER B O 1
ATOM 2841 N N . ARG B 1 136 ? -17.719 17.656 13.547 1 97.88 136 ARG B N 1
ATOM 2842 C CA . ARG B 1 136 ? -18.672 17.203 12.531 1 97.88 136 ARG B CA 1
ATOM 2843 C C . ARG B 1 136 ? -19.047 15.734 12.758 1 97.88 136 ARG B C 1
ATOM 2845 O O . ARG B 1 136 ? -19.828 15.164 11.984 1 97.88 136 ARG B O 1
ATOM 2852 N N . GLY B 1 137 ? -18.406 15.086 13.75 1 97.94 137 GLY B N 1
ATOM 2853 C CA . GLY B 1 137 ? -18.75 13.711 14.086 1 97.94 137 GLY B CA 1
ATOM 2854 C C . GLY B 1 137 ? -17.812 12.695 13.453 1 97.94 137 GLY B C 1
ATOM 2855 O O . GLY B 1 137 ? -18.109 11.5 13.414 1 97.94 137 GLY B O 1
ATOM 2856 N N . VAL B 1 138 ? -16.688 13.148 12.961 1 98.62 138 VAL B N 1
ATOM 2857 C CA . VAL B 1 138 ? -15.711 12.273 12.32 1 98.62 138 VAL B CA 1
ATOM 2858 C C . VAL B 1 138 ? -14.844 11.594 13.383 1 98.62 138 VAL B C 1
ATOM 2860 O O . VAL B 1 138 ? -14.32 12.258 14.281 1 98.62 138 VAL B O 1
ATOM 2863 N N . SER B 1 139 ? -14.727 10.281 13.305 1 98.69 139 SER B N 1
ATOM 2864 C CA . SER B 1 139 ? -13.844 9.539 14.203 1 98.69 139 SER B CA 1
ATOM 2865 C C . SER B 1 139 ? -12.398 9.594 13.719 1 98.69 139 SER B C 1
ATOM 2867 O O . SER B 1 139 ? -12.133 9.508 12.516 1 98.69 139 SER B O 1
ATOM 2869 N N . VAL B 1 140 ? -11.492 9.766 14.68 1 98.75 140 VAL B N 1
ATOM 2870 C CA . VAL B 1 140 ? -10.078 9.836 14.352 1 98.75 140 VAL B CA 1
ATOM 2871 C C . VAL B 1 140 ? -9.32 8.727 15.078 1 98.75 140 VAL B C 1
ATOM 2873 O O . VAL B 1 140 ? -9.391 8.625 16.312 1 98.75 140 VAL B O 1
ATOM 2876 N N . LYS B 1 141 ? -8.609 7.902 14.281 1 98.75 141 LYS B N 1
ATOM 2877 C CA . LYS B 1 141 ? -7.781 6.828 14.82 1 98.75 141 LYS B CA 1
ATOM 2878 C C . LYS B 1 141 ? -6.312 7.027 14.453 1 98.75 141 LYS B C 1
ATOM 2880 O O . LYS B 1 141 ? -5.996 7.449 13.336 1 98.75 141 LYS B O 1
ATOM 2885 N N . LEU B 1 142 ? -5.496 6.762 15.375 1 98.5 142 LEU B N 1
ATOM 2886 C CA . LEU B 1 142 ? -4.066 6.977 15.172 1 98.5 142 LEU B CA 1
ATOM 2887 C C . LEU B 1 142 ? -3.262 5.789 15.688 1 98.5 142 LEU B C 1
ATOM 2889 O O . LEU B 1 142 ? -3.426 5.379 16.844 1 98.5 142 LEU B O 1
ATOM 2893 N N . ILE B 1 143 ? -2.471 5.227 14.805 1 98 143 ILE B N 1
ATOM 2894 C CA . ILE B 1 143 ? -1.464 4.246 15.195 1 98 143 ILE B CA 1
ATOM 2895 C C . ILE B 1 143 ? -0.075 4.879 15.133 1 98 143 ILE B C 1
ATOM 2897 O O . ILE B 1 143 ? 0.28 5.512 14.133 1 98 143 ILE B O 1
ATOM 2901 N N . THR B 1 144 ? 0.769 4.715 16.203 1 96.81 144 THR B N 1
ATOM 2902 C CA . THR B 1 144 ? 2.1 5.312 16.219 1 96.81 144 THR B CA 1
ATOM 2903 C C . THR B 1 144 ? 3.07 4.441 17.016 1 96.81 144 THR B C 1
ATOM 2905 O O . THR B 1 144 ? 2.652 3.617 17.828 1 96.81 144 THR B O 1
ATOM 2908 N N . SER B 1 145 ? 4.32 4.648 16.656 1 93.25 145 SER B N 1
ATOM 2909 C CA . SER B 1 145 ? 5.367 3.977 17.422 1 93.25 145 SER B CA 1
ATOM 2910 C C . SER B 1 145 ? 5.871 4.852 18.562 1 93.25 145 SER B C 1
ATOM 2912 O O . SER B 1 145 ? 6.828 4.492 19.25 1 93.25 145 SER B O 1
ATOM 2914 N N . MET B 1 146 ? 5.289 5.984 18.703 1 93.5 146 MET B N 1
ATOM 2915 C CA . MET B 1 146 ? 5.656 6.84 19.844 1 93.5 146 MET B CA 1
ATOM 2916 C C . MET B 1 146 ? 5.266 6.188 21.156 1 93.5 146 MET B C 1
ATOM 2918 O O . MET B 1 146 ? 4.219 5.547 21.25 1 93.5 146 MET B O 1
ATOM 2922 N N . ASP B 1 147 ? 6.086 6.484 22.125 1 94 147 ASP B N 1
ATOM 2923 C CA . ASP B 1 147 ? 5.77 5.992 23.453 1 94 147 ASP B CA 1
ATOM 2924 C C . ASP B 1 147 ? 4.508 6.656 24 1 94 147 ASP B C 1
ATOM 2926 O O . ASP B 1 147 ? 4.332 7.871 23.875 1 94 147 ASP B O 1
ATOM 2930 N N . SER B 1 148 ? 3.729 5.789 24.656 1 94.25 148 SER B N 1
ATOM 2931 C CA . SER B 1 148 ? 2.463 6.285 25.188 1 94.25 148 SER B CA 1
ATOM 2932 C C . SER B 1 148 ? 2.689 7.402 26.188 1 94.25 148 SER B C 1
ATOM 2934 O O . SER B 1 148 ? 1.879 8.328 26.297 1 94.25 148 SER B O 1
ATOM 2936 N N . ALA B 1 149 ? 3.736 7.352 26.859 1 94.5 149 ALA B N 1
ATOM 2937 C CA . ALA B 1 149 ? 4.039 8.352 27.875 1 94.5 149 ALA B CA 1
ATOM 2938 C C . ALA B 1 149 ? 4.41 9.688 27.234 1 94.5 149 ALA B C 1
ATOM 2940 O O . ALA B 1 149 ? 4.324 10.734 27.891 1 94.5 149 ALA B O 1
ATOM 2941 N N . SER B 1 150 ? 4.805 9.656 25.969 1 95.31 150 SER B N 1
ATOM 2942 C CA . SER B 1 150 ? 5.324 10.852 25.312 1 95.31 150 SER B CA 1
ATOM 2943 C C . SER B 1 150 ? 4.281 11.477 24.391 1 95.31 150 SER B C 1
ATOM 2945 O O . SER B 1 150 ? 4.531 12.516 23.781 1 95.31 150 SER B O 1
ATOM 2947 N N . ILE B 1 151 ? 3.158 10.875 24.281 1 96.31 151 ILE B N 1
ATOM 2948 C CA . ILE B 1 151 ? 2.145 11.359 23.344 1 96.31 151 ILE B CA 1
ATOM 2949 C C . ILE B 1 151 ? 1.536 12.656 23.875 1 96.31 151 ILE B C 1
ATOM 2951 O O . ILE B 1 151 ? 1.107 12.719 25.031 1 96.31 151 ILE B O 1
ATOM 2955 N N . PRO B 1 152 ? 1.498 13.656 23.078 1 95.56 152 PRO B N 1
ATOM 2956 C CA . PRO B 1 152 ? 0.903 14.914 23.547 1 95.56 152 PRO B CA 1
ATOM 2957 C C . PRO B 1 152 ? -0.587 14.781 23.859 1 95.56 152 PRO B C 1
ATOM 2959 O O . PRO B 1 152 ? -1.305 14.07 23.156 1 95.56 152 PRO B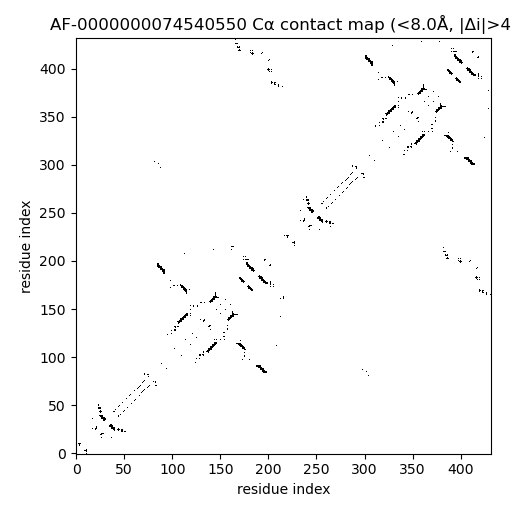 O 1
ATOM 2962 N N . SER B 1 153 ? -1 15.508 24.828 1 95.62 153 SER B N 1
ATOM 2963 C CA . SER B 1 153 ? -2.402 15.477 25.219 1 95.62 153 SER B CA 1
ATOM 2964 C C . SER B 1 153 ? -3.311 15.977 24.109 1 95.62 153 SER B C 1
ATOM 2966 O O . SER B 1 153 ? -4.438 15.5 23.953 1 95.62 153 SER B O 1
ATOM 2968 N N . GLU B 1 154 ? -2.809 16.938 23.328 1 94.56 154 GLU B N 1
ATOM 2969 C CA . GLU B 1 154 ? -3.576 17.469 22.203 1 94.56 154 GLU B CA 1
ATOM 2970 C C . GLU B 1 154 ? -3.992 16.359 21.25 1 94.56 154 GLU B C 1
ATOM 2972 O O . GLU B 1 154 ? -5.066 16.422 20.641 1 94.56 154 GLU B O 1
ATOM 2977 N N . ILE B 1 155 ? -3.139 15.383 21.172 1 97.12 155 ILE B N 1
ATOM 2978 C CA . ILE B 1 155 ? -3.389 14.281 20.25 1 97.12 155 ILE B CA 1
ATOM 2979 C C . ILE B 1 155 ? -4.422 13.328 20.844 1 97.12 155 ILE B C 1
ATOM 2981 O O . ILE B 1 155 ? -5.355 12.914 20.156 1 97.12 155 ILE B O 1
ATOM 2985 N N . THR B 1 156 ? -4.266 13.016 22.141 1 96.81 156 THR B N 1
ATOM 2986 C CA . THR B 1 156 ? -5.168 12.062 22.781 1 96.81 156 THR B CA 1
ATOM 2987 C C . THR B 1 156 ? -6.57 12.648 22.922 1 96.81 156 THR B C 1
ATOM 2989 O O . THR B 1 156 ? -7.543 11.914 23.094 1 96.81 156 THR B O 1
ATOM 2992 N N . GLU B 1 157 ? -6.719 13.906 22.797 1 95.44 157 GLU B N 1
ATOM 2993 C CA . GLU B 1 157 ? -8.016 14.57 22.891 1 95.44 157 GLU B CA 1
ATOM 2994 C C . GLU B 1 157 ? -8.781 14.461 21.578 1 95.44 157 GLU B C 1
ATOM 2996 O O . GLU B 1 157 ? -10.008 14.531 21.562 1 95.44 157 GLU B O 1
ATOM 3001 N N . ILE B 1 158 ? -8.016 14.234 20.5 1 95.81 158 ILE B N 1
ATOM 3002 C CA . ILE B 1 158 ? -8.703 14.305 19.219 1 95.81 158 ILE B CA 1
ATOM 3003 C C . ILE B 1 158 ? -8.734 12.914 18.578 1 95.81 158 ILE B C 1
ATOM 3005 O O . ILE B 1 158 ? -9.438 12.695 17.578 1 95.81 158 ILE B O 1
ATOM 3009 N N . ALA B 1 159 ? -7.965 11.961 19.094 1 97.69 159 ALA B N 1
ATOM 3010 C CA . ALA B 1 159 ? -7.848 10.672 18.406 1 97.69 159 ALA B CA 1
ATOM 3011 C C . ALA B 1 159 ? -7.805 9.523 19.406 1 97.69 159 ALA B C 1
ATOM 3013 O O . ALA B 1 159 ? -7.309 9.68 20.531 1 97.69 159 ALA B O 1
ATOM 3014 N N . GLU B 1 160 ? -8.453 8.422 19.047 1 98.19 160 GLU B N 1
ATOM 3015 C CA . GLU B 1 160 ? -8.117 7.16 19.688 1 98.19 160 GLU B CA 1
ATOM 3016 C C . GLU B 1 160 ? -6.758 6.648 19.234 1 98.19 160 GLU B C 1
ATOM 3018 O O . GLU B 1 160 ? -6.539 6.418 18.047 1 98.19 160 GLU B O 1
ATOM 3023 N N . VAL B 1 161 ? -5.859 6.484 20.234 1 98.25 161 VAL B N 1
ATOM 3024 C CA . VAL B 1 161 ? -4.477 6.199 19.875 1 98.25 161 VAL B CA 1
ATOM 3025 C C . VAL B 1 161 ? -4.102 4.785 20.312 1 98.25 161 VAL B C 1
ATOM 3027 O O . VAL B 1 161 ? -4.398 4.387 21.453 1 98.25 161 VAL B O 1
ATOM 3030 N N . LYS B 1 162 ? -3.475 4.051 19.406 1 97.69 162 LYS B N 1
ATOM 3031 C CA . LYS B 1 162 ? -2.838 2.785 19.75 1 97.69 162 LYS B CA 1
ATOM 3032 C C . LYS B 1 162 ? -1.352 2.803 19.406 1 97.69 162 LYS B C 1
ATOM 3034 O O . LYS B 1 162 ? -0.927 3.518 18.5 1 97.69 162 LYS B O 1
ATOM 3039 N N . TYR B 1 163 ? -0.606 1.98 20.156 1 96.19 163 TYR B N 1
ATOM 3040 C CA . TYR B 1 163 ? 0.847 2.096 20.109 1 96.19 163 TYR B CA 1
ATOM 3041 C C . TYR B 1 163 ? 1.482 0.799 19.625 1 96.19 163 TYR B C 1
ATOM 3043 O O . TYR B 1 163 ? 1.185 -0.28 20.141 1 96.19 163 TYR B O 1
ATOM 3051 N N . LEU B 1 164 ? 2.334 1.012 18.625 1 94.38 164 LEU B N 1
ATOM 3052 C CA . LEU B 1 164 ? 3.057 -0.134 18.078 1 94.38 164 LEU B CA 1
ATOM 3053 C C . LEU B 1 164 ? 4.141 -0.599 19.047 1 94.38 164 LEU B C 1
ATOM 3055 O O . LEU B 1 164 ? 4.801 0.223 19.688 1 94.38 164 LEU B O 1
ATOM 3059 N N . LYS B 1 165 ? 4.359 -1.833 19.031 1 86.06 165 LYS B N 1
ATOM 3060 C CA . LYS B 1 165 ? 5.395 -2.402 19.875 1 86.06 165 LYS B CA 1
ATOM 3061 C C . LYS B 1 165 ? 6.758 -2.357 19.203 1 86.06 165 LYS B C 1
ATOM 3063 O O . LYS B 1 165 ? 7.793 -2.309 19.859 1 86.06 165 LYS B O 1
ATOM 3068 N N . ILE B 1 166 ? 6.676 -2.41 17.891 1 87.12 166 ILE B N 1
ATOM 3069 C CA . ILE B 1 166 ? 7.879 -2.354 17.062 1 87.12 166 ILE B CA 1
ATOM 3070 C C . ILE B 1 166 ? 7.805 -1.146 16.125 1 87.12 166 ILE B C 1
ATOM 3072 O O . ILE B 1 166 ? 6.758 -0.879 15.531 1 87.12 166 ILE B O 1
ATOM 3076 N N . PRO B 1 167 ? 8.984 -0.506 16.047 1 84.88 167 PRO B N 1
ATOM 3077 C CA . PRO B 1 167 ? 8.961 0.666 15.172 1 84.88 167 PRO B CA 1
ATOM 3078 C C . PRO B 1 167 ? 8.641 0.311 13.719 1 84.88 167 PRO B C 1
ATOM 3080 O O . PRO B 1 167 ? 9.055 -0.743 13.234 1 84.88 167 PRO B O 1
ATOM 3083 N N . MET B 1 168 ? 7.789 1.146 13.125 1 85.31 168 MET B N 1
ATOM 3084 C CA . MET B 1 168 ? 7.453 1.022 11.711 1 85.31 168 MET B CA 1
ATOM 3085 C C . MET B 1 168 ? 7.512 2.379 11.016 1 85.31 168 MET B C 1
ATOM 3087 O O . MET B 1 168 ? 7.082 3.387 11.578 1 85.31 168 MET B O 1
ATOM 3091 N N . ASN B 1 169 ? 8.031 2.373 9.773 1 83 169 ASN B N 1
ATOM 3092 C CA . ASN B 1 169 ? 8.258 3.65 9.102 1 83 169 ASN B CA 1
ATOM 3093 C C . ASN B 1 169 ? 7.141 3.965 8.117 1 83 169 ASN B C 1
ATOM 3095 O O . ASN B 1 169 ? 7.125 5.039 7.512 1 83 169 ASN B O 1
ATOM 3099 N N . ALA B 1 170 ? 6.281 2.957 7.965 1 88.75 170 ALA B N 1
ATOM 3100 C CA . ALA B 1 170 ? 5.152 3.209 7.074 1 88.75 170 ALA B CA 1
ATOM 3101 C C . ALA B 1 170 ? 4.312 4.383 7.566 1 88.75 170 ALA B C 1
ATOM 3103 O O . ALA B 1 170 ? 3.967 4.453 8.75 1 88.75 170 ALA B O 1
ATOM 3104 N N . ARG B 1 171 ? 4.051 5.336 6.68 1 93.44 171 ARG B N 1
ATOM 3105 C CA . ARG B 1 171 ? 3.291 6.543 6.988 1 93.44 171 ARG B CA 1
ATOM 3106 C C . ARG B 1 171 ? 2.191 6.777 5.961 1 93.44 171 ARG B C 1
ATOM 3108 O O . ARG B 1 171 ? 2.473 6.973 4.777 1 93.44 171 ARG B O 1
ATOM 3115 N N . PHE B 1 172 ? 0.884 6.742 6.484 1 96.94 172 PHE B N 1
ATOM 3116 C CA . PHE B 1 172 ? -0.196 7.043 5.555 1 96.94 172 PHE B CA 1
ATOM 3117 C C . PHE B 1 172 ? -1.439 7.516 6.297 1 96.94 172 PHE B C 1
ATOM 3119 O O . PHE B 1 172 ? -1.545 7.336 7.516 1 96.94 172 PHE B O 1
ATOM 3126 N N . VAL B 1 173 ? -2.277 8.203 5.57 1 98.19 173 VAL B N 1
ATOM 3127 C CA . VAL B 1 173 ? -3.574 8.656 6.059 1 98.19 173 VAL B CA 1
ATOM 3128 C C . VAL B 1 173 ? -4.68 8.156 5.133 1 98.19 173 VAL B C 1
ATOM 3130 O O . VAL B 1 173 ? -4.551 8.211 3.908 1 98.19 173 VAL B O 1
ATOM 3133 N N . ILE B 1 174 ? -5.691 7.547 5.73 1 98.56 174 ILE B N 1
ATOM 3134 C CA . ILE B 1 174 ? -6.879 7.113 5 1 98.56 174 ILE B CA 1
ATOM 3135 C C . ILE B 1 174 ? -8.086 7.93 5.449 1 98.56 174 ILE B C 1
ATOM 3137 O O . ILE B 1 174 ? -8.32 8.094 6.648 1 98.56 174 ILE B O 1
ATOM 3141 N N . SER B 1 175 ? -8.836 8.477 4.465 1 98.56 175 SER B N 1
ATOM 3142 C CA . SER B 1 175 ? -10.055 9.227 4.766 1 98.56 175 SER B CA 1
ATOM 3143 C C . SER B 1 175 ? -11.289 8.523 4.207 1 98.56 175 SER B C 1
ATOM 3145 O O . SER B 1 175 ? -11.398 8.32 2.994 1 98.56 175 SER B O 1
ATOM 3147 N N . ASP B 1 176 ? -12.227 8.086 5.066 1 98.31 176 ASP B N 1
ATOM 3148 C CA . ASP B 1 176 ? -13.547 7.516 4.785 1 98.31 176 ASP B CA 1
ATOM 3149 C C . ASP B 1 176 ? -13.43 6.258 3.928 1 98.31 176 ASP B C 1
ATOM 3151 O O . ASP B 1 176 ? -14.289 6 3.08 1 98.31 176 ASP B O 1
ATOM 3155 N N . ASP B 1 177 ? -12.297 5.617 3.967 1 96 177 ASP B N 1
ATOM 3156 C CA . ASP B 1 177 ? -12.031 4.422 3.172 1 96 177 ASP B CA 1
ATOM 3157 C C . ASP B 1 177 ? -12.172 4.711 1.68 1 96 177 ASP B C 1
ATOM 3159 O O . ASP B 1 177 ? -12.586 3.844 0.909 1 96 177 ASP B O 1
ATOM 3163 N N . LYS B 1 178 ? -11.867 5.98 1.283 1 95.19 178 LYS B N 1
ATOM 3164 C CA . LYS B 1 178 ? -12.086 6.379 -0.104 1 95.19 178 LYS B CA 1
ATOM 3165 C C . LYS B 1 178 ? -10.805 6.91 -0.733 1 95.19 178 LYS B C 1
ATOM 3167 O O . LYS B 1 178 ? -10.641 6.875 -1.955 1 95.19 178 LYS B O 1
ATOM 3172 N N . GLU B 1 179 ? -10 7.441 0.068 1 95.38 179 GLU B N 1
ATOM 3173 C CA . GLU B 1 179 ? -8.758 8.023 -0.429 1 95.38 179 GLU B CA 1
ATOM 3174 C C . GLU B 1 179 ? -7.605 7.793 0.55 1 95.38 179 GLU B C 1
ATOM 3176 O O . GLU B 1 179 ? -7.832 7.617 1.749 1 95.38 179 GLU B O 1
ATOM 3181 N N . ILE B 1 180 ? -6.383 7.77 -0.043 1 96.81 180 ILE B N 1
ATOM 3182 C CA . ILE B 1 180 ? -5.207 7.496 0.777 1 96.81 180 ILE B CA 1
ATOM 3183 C C . ILE B 1 180 ? -4.043 8.367 0.316 1 96.81 180 ILE B C 1
ATOM 3185 O O . ILE B 1 180 ? -3.928 8.688 -0.87 1 96.81 180 ILE B O 1
ATOM 3189 N N . LEU B 1 181 ? -3.309 8.844 1.313 1 96.12 181 LEU B N 1
ATOM 3190 C CA . LEU B 1 181 ? -2.021 9.477 1.061 1 96.12 181 LEU B CA 1
ATOM 3191 C C . LEU B 1 181 ? -0.901 8.75 1.792 1 96.12 181 LEU B C 1
ATOM 3193 O O . LEU B 1 181 ? -0.982 8.531 3.002 1 96.12 181 LEU B O 1
ATOM 3197 N N . ILE B 1 182 ? 0.133 8.289 1.039 1 95.38 182 ILE B N 1
ATOM 3198 C CA . ILE B 1 182 ? 1.281 7.57 1.576 1 95.38 182 ILE B CA 1
ATOM 3199 C C . ILE B 1 182 ? 2.527 8.453 1.498 1 95.38 182 ILE B C 1
ATOM 3201 O O . ILE B 1 182 ? 2.852 8.984 0.434 1 95.38 182 ILE B O 1
ATOM 3205 N N . ILE B 1 183 ? 3.152 8.625 2.623 1 92.06 183 ILE B N 1
ATOM 3206 C CA . ILE B 1 183 ? 4.418 9.344 2.621 1 92.06 183 ILE B CA 1
ATOM 3207 C C . ILE B 1 183 ? 5.57 8.375 2.383 1 92.06 183 ILE B C 1
ATOM 3209 O O . ILE B 1 183 ? 5.75 7.414 3.141 1 92.06 183 ILE B O 1
ATOM 3213 N N . THR B 1 184 ? 6.379 8.672 1.393 1 83.88 184 THR B N 1
ATOM 3214 C CA . THR B 1 184 ? 7.305 7.652 0.92 1 83.88 184 THR B CA 1
ATOM 3215 C C . THR B 1 184 ? 8.742 8.031 1.254 1 83.88 184 THR B C 1
ATOM 3217 O O . THR B 1 184 ? 9.664 7.242 1.035 1 83.88 184 THR B O 1
ATOM 3220 N N . THR B 1 185 ? 8.969 9.188 1.582 1 77.31 185 THR B N 1
ATOM 3221 C CA . THR B 1 185 ? 10.336 9.57 1.911 1 77.31 185 THR B CA 1
ATOM 3222 C C . THR B 1 185 ? 10.445 9.992 3.373 1 77.31 185 THR B C 1
ATOM 3224 O O . THR B 1 185 ? 9.461 10.445 3.965 1 77.31 185 THR B O 1
ATOM 3227 N N . ASP B 1 186 ? 11.547 9.695 3.834 1 66.38 186 ASP B N 1
ATOM 3228 C CA . ASP B 1 186 ? 11.797 10.008 5.234 1 66.38 186 ASP B CA 1
ATOM 3229 C C . ASP B 1 186 ? 12.273 11.453 5.398 1 66.38 186 ASP B C 1
ATOM 3231 O O . ASP B 1 186 ? 12.141 12.039 6.473 1 66.38 186 ASP B O 1
ATOM 3235 N N . GLU B 1 187 ? 12.828 11.891 4.355 1 66.56 187 GLU B N 1
ATOM 3236 C CA . GLU B 1 187 ? 13.43 13.211 4.508 1 66.56 187 GLU B CA 1
ATOM 3237 C C . GLU B 1 187 ? 12.406 14.312 4.254 1 66.56 187 GLU B C 1
ATOM 3239 O O . GLU B 1 187 ? 11.656 14.258 3.273 1 66.56 187 GLU B O 1
ATOM 3244 N N . GLU B 1 188 ? 12.383 15.211 5.18 1 62.53 188 GLU B N 1
ATOM 3245 C CA . GLU B 1 188 ? 11.422 16.312 5.094 1 62.53 188 GLU B CA 1
ATOM 3246 C C . GLU B 1 188 ? 11.68 17.172 3.865 1 62.53 188 GLU B C 1
ATOM 3248 O O . GLU B 1 188 ? 10.742 17.578 3.176 1 62.53 188 GLU B O 1
ATOM 3253 N N . ARG B 1 189 ? 12.961 17.516 3.674 1 60.94 189 ARG B N 1
ATOM 3254 C CA . ARG B 1 189 ? 13.312 18.438 2.6 1 60.94 189 ARG B CA 1
ATOM 3255 C C . ARG B 1 189 ? 12.938 17.859 1.237 1 60.94 189 ARG B C 1
ATOM 3257 O O . ARG B 1 189 ? 12.562 18.594 0.328 1 60.94 189 ARG B O 1
ATOM 3264 N N . ASP B 1 190 ? 12.781 16.594 1.213 1 75.94 190 ASP B N 1
ATOM 3265 C CA . ASP B 1 190 ? 12.492 15.93 -0.054 1 75.94 190 ASP B CA 1
ATOM 3266 C C . ASP B 1 190 ? 11.305 14.984 0.077 1 75.94 190 ASP B C 1
ATOM 3268 O O . ASP B 1 190 ? 11.297 13.898 -0.498 1 75.94 190 ASP B O 1
ATOM 3272 N N . MET B 1 191 ? 10.367 15.625 0.83 1 82.75 191 MET B N 1
ATOM 3273 C CA . MET B 1 191 ? 9.219 14.75 1.064 1 82.75 191 MET B CA 1
ATOM 3274 C C . MET B 1 191 ? 8.477 14.469 -0.237 1 82.75 191 MET B C 1
ATOM 3276 O O . MET B 1 191 ? 8.242 15.375 -1.036 1 82.75 191 MET B O 1
ATOM 3280 N N . VAL B 1 192 ? 8.266 13.234 -0.497 1 83.81 192 VAL B N 1
ATOM 3281 C CA . VAL B 1 192 ? 7.441 12.766 -1.602 1 83.81 192 VAL B CA 1
ATOM 3282 C C . VAL B 1 192 ? 6.312 11.891 -1.063 1 83.81 192 VAL B C 1
ATOM 3284 O O . VAL B 1 192 ? 6.523 11.078 -0.159 1 83.81 192 VAL B O 1
ATOM 3287 N N . SER B 1 193 ? 5.105 12.156 -1.54 1 89.62 193 SER B N 1
ATOM 3288 C CA . SER B 1 193 ? 3.963 11.344 -1.144 1 89.62 193 SER B CA 1
ATOM 3289 C C . SER B 1 193 ? 3.15 10.906 -2.355 1 89.62 193 SER B C 1
ATOM 3291 O O . SER B 1 193 ? 3.295 11.469 -3.443 1 89.62 193 SER B O 1
ATOM 3293 N N . ILE B 1 194 ? 2.412 9.859 -2.176 1 87.88 194 ILE B N 1
ATOM 3294 C CA . ILE B 1 194 ? 1.503 9.344 -3.191 1 87.88 194 ILE B CA 1
ATOM 3295 C C . ILE B 1 194 ? 0.061 9.461 -2.703 1 87.88 194 ILE B C 1
ATOM 3297 O O . ILE B 1 194 ? -0.256 9.047 -1.584 1 87.88 194 ILE B O 1
ATOM 3301 N N . TYR B 1 195 ? -0.743 10.102 -3.574 1 90.56 195 TYR B N 1
ATOM 3302 C CA . TYR B 1 195 ? -2.172 10.227 -3.309 1 90.56 195 TYR B CA 1
ATOM 3303 C C . TYR B 1 195 ? -2.98 9.375 -4.281 1 90.56 195 TYR B C 1
ATOM 3305 O O . TYR B 1 195 ? -2.674 9.32 -5.473 1 90.56 195 TYR B O 1
ATOM 3313 N N . SER B 1 196 ? -3.996 8.641 -3.672 1 90.44 196 SER B N 1
ATOM 3314 C CA . SER B 1 196 ? -4.781 7.793 -4.566 1 90.44 196 SER B CA 1
ATOM 3315 C C . SER B 1 196 ? -6.203 7.613 -4.051 1 90.44 196 SER B C 1
ATOM 3317 O O . SER B 1 196 ? -6.426 7.543 -2.84 1 90.44 196 SER B O 1
ATOM 3319 N N . LYS B 1 197 ? -7.09 7.551 -5.012 1 88.44 197 LYS B N 1
ATOM 3320 C CA . LYS B 1 197 ? -8.461 7.16 -4.715 1 88.44 197 LYS B CA 1
ATOM 3321 C C . LYS B 1 197 ? -8.773 5.77 -5.262 1 88.44 197 LYS B C 1
ATOM 3323 O O . LYS B 1 197 ? -9.938 5.387 -5.383 1 88.44 197 LYS B O 1
ATOM 3328 N N . ASN B 1 198 ? -7.664 5.121 -5.57 1 84 198 ASN B N 1
ATOM 3329 C CA . ASN B 1 198 ? -7.871 3.766 -6.07 1 84 198 ASN B CA 1
ATOM 3330 C C . ASN B 1 198 ? -8.5 2.869 -5.008 1 84 198 ASN B C 1
ATOM 3332 O O . ASN B 1 198 ? -7.922 2.66 -3.941 1 84 198 ASN B O 1
ATOM 3336 N N . ARG B 1 199 ? -9.602 2.289 -5.324 1 86.12 199 ARG B N 1
ATOM 3337 C CA . ARG B 1 199 ? -10.383 1.538 -4.344 1 86.12 199 ARG B CA 1
ATOM 3338 C C . ARG B 1 199 ? -9.617 0.307 -3.867 1 86.12 199 ARG B C 1
ATOM 3340 O O . ARG B 1 199 ? -9.68 -0.047 -2.688 1 86.12 199 ARG B O 1
ATOM 3347 N N . GLY B 1 200 ? -8.93 -0.314 -4.773 1 85.38 200 GLY B N 1
ATOM 3348 C CA . GLY B 1 200 ? -8.164 -1.497 -4.41 1 85.38 200 GLY B CA 1
ATOM 3349 C C . GLY B 1 200 ? -7.043 -1.206 -3.43 1 85.38 200 GLY B C 1
ATOM 3350 O O . GLY B 1 200 ? -6.879 -1.918 -2.436 1 85.38 200 GLY B O 1
ATOM 3351 N N . LEU B 1 201 ? -6.32 -0.15 -3.682 1 88.81 201 LEU B N 1
ATOM 3352 C CA . LEU B 1 201 ? -5.23 0.251 -2.801 1 88.81 201 LEU B CA 1
ATOM 3353 C C . LEU B 1 201 ? -5.762 0.68 -1.438 1 88.81 201 LEU B C 1
ATOM 3355 O O . LEU B 1 201 ? -5.242 0.259 -0.402 1 88.81 201 LEU B O 1
ATOM 3359 N N . VAL B 1 202 ? -6.801 1.435 -1.465 1 94.06 202 VAL B N 1
ATOM 3360 C CA . VAL B 1 202 ? -7.395 1.916 -0.223 1 94.06 202 VAL B CA 1
ATOM 3361 C C . VAL B 1 202 ? -7.887 0.733 0.609 1 94.06 202 VAL B C 1
ATOM 3363 O O . VAL B 1 202 ? -7.613 0.654 1.809 1 94.06 202 VAL B O 1
ATOM 3366 N N . LYS B 1 203 ? -8.523 -0.151 -0.029 1 91.44 203 LYS B N 1
ATOM 3367 C CA . LYS B 1 203 ? -9.039 -1.319 0.675 1 91.44 203 LYS B CA 1
ATOM 3368 C C . LYS B 1 203 ? -7.91 -2.141 1.288 1 91.44 203 LYS B C 1
ATOM 3370 O O . LYS B 1 203 ? -8 -2.57 2.439 1 91.44 203 LYS B O 1
ATOM 3375 N N . THR B 1 204 ? -6.922 -2.303 0.572 1 91.19 204 THR B N 1
ATOM 3376 C CA . THR B 1 204 ? -5.797 -3.104 1.036 1 91.19 204 THR B CA 1
ATOM 3377 C C . THR B 1 204 ? -5.168 -2.482 2.281 1 91.19 204 THR B C 1
ATOM 3379 O O . THR B 1 204 ? -5.016 -3.15 3.305 1 91.19 204 THR B O 1
ATOM 3382 N N . LEU B 1 205 ? -4.82 -1.215 2.238 1 95.75 205 LEU B N 1
ATOM 3383 C CA . LEU B 1 205 ? -4.152 -0.566 3.359 1 95.75 205 LEU B CA 1
ATOM 3384 C C . LEU B 1 205 ? -5.109 -0.39 4.535 1 95.75 205 LEU B C 1
ATOM 3386 O O . LEU B 1 205 ? -4.691 -0.437 5.695 1 95.75 205 LEU B O 1
ATOM 3390 N N . ASN B 1 206 ? -6.371 -0.303 4.176 1 95.88 206 ASN B N 1
ATOM 3391 C CA . ASN B 1 206 ? -7.359 -0.273 5.246 1 95.88 206 ASN B CA 1
ATOM 3392 C C . ASN B 1 206 ? -7.414 -1.6 6 1 95.88 206 ASN B C 1
ATOM 3394 O O . ASN B 1 206 ? -7.492 -1.618 7.23 1 95.88 206 ASN B O 1
ATOM 3398 N N . GLU B 1 207 ? -7.406 -2.621 5.32 1 92.75 207 GLU B N 1
ATOM 3399 C CA . GLU B 1 207 ? -7.426 -3.938 5.949 1 92.75 207 GLU B CA 1
ATOM 3400 C C . GLU B 1 207 ? -6.191 -4.152 6.82 1 92.75 207 GLU B C 1
ATOM 3402 O O . GLU B 1 207 ? -6.289 -4.707 7.918 1 92.75 207 GLU B O 1
ATOM 3407 N N . ILE B 1 208 ? -5.117 -3.709 6.305 1 94.88 208 ILE B N 1
ATOM 3408 C CA . ILE B 1 208 ? -3.875 -3.805 7.066 1 94.88 208 ILE B CA 1
ATOM 3409 C C . ILE B 1 208 ? -3.982 -2.957 8.336 1 94.88 208 ILE B C 1
ATOM 3411 O O . ILE B 1 208 ? -3.631 -3.414 9.422 1 94.88 208 ILE B O 1
ATOM 3415 N N . TYR B 1 209 ? -4.496 -1.821 8.156 1 96.69 209 TYR B N 1
ATOM 3416 C CA . TYR B 1 209 ? -4.676 -0.932 9.297 1 96.69 209 TYR B CA 1
ATOM 3417 C C . TYR B 1 209 ? -5.566 -1.571 10.352 1 96.69 209 TYR B C 1
ATOM 3419 O O . TYR B 1 209 ? -5.23 -1.579 11.539 1 96.69 209 TYR B O 1
ATOM 3427 N N . GLU B 1 210 ? -6.641 -2.117 9.914 1 95.25 210 GLU B N 1
ATOM 3428 C CA . GLU B 1 210 ? -7.594 -2.736 10.828 1 95.25 210 GLU B CA 1
ATOM 3429 C C . GLU B 1 210 ? -6.984 -3.951 11.523 1 95.25 210 GLU B C 1
ATOM 3431 O O . GLU B 1 210 ? -7.246 -4.195 12.703 1 95.25 210 GLU B O 1
ATOM 3436 N N . TYR B 1 211 ? -6.227 -4.609 10.789 1 93.25 211 TYR B N 1
ATOM 3437 C CA . TYR B 1 211 ? -5.562 -5.762 11.391 1 93.25 211 TYR B CA 1
ATOM 3438 C C . TYR B 1 211 ? -4.629 -5.324 12.516 1 93.25 211 TYR B C 1
ATOM 3440 O O . TYR B 1 211 ? -4.68 -5.875 13.617 1 93.25 211 TYR B O 1
ATOM 3448 N N . ILE B 1 212 ? -3.791 -4.371 12.211 1 94.25 212 ILE B N 1
ATOM 3449 C CA . ILE B 1 212 ? -2.828 -3.898 13.203 1 94.25 212 ILE B CA 1
ATOM 3450 C C . ILE B 1 212 ? -3.568 -3.303 14.398 1 94.25 212 ILE B C 1
ATOM 3452 O O . ILE B 1 212 ? -3.23 -3.59 15.547 1 94.25 212 ILE B O 1
ATOM 3456 N N . TRP B 1 213 ? -4.598 -2.621 14.102 1 95.44 213 TRP B N 1
ATOM 3457 C CA . TRP B 1 213 ? -5.406 -2.004 15.141 1 95.44 213 TRP B CA 1
ATOM 3458 C C . TRP B 1 213 ? -5.965 -3.057 16.094 1 95.44 213 TRP B C 1
ATOM 3460 O O . TRP B 1 213 ? -5.926 -2.883 17.312 1 95.44 213 TRP B O 1
ATOM 3470 N N . ALA B 1 214 ? -6.383 -4.129 15.477 1 93 214 ALA B N 1
ATOM 3471 C CA . ALA B 1 214 ? -7.023 -5.18 16.266 1 93 214 ALA B CA 1
ATOM 3472 C C . ALA B 1 214 ? -5.988 -6.012 17.016 1 93 214 ALA B C 1
ATOM 3474 O O . ALA B 1 214 ? -6.309 -6.648 18.016 1 93 214 ALA B O 1
ATOM 3475 N N . SER B 1 215 ? -4.785 -5.984 16.531 1 89.06 215 SER B N 1
ATOM 3476 C CA . SER B 1 215 ? -3.764 -6.875 17.062 1 89.06 215 SER B CA 1
ATOM 3477 C C . SER B 1 215 ? -3.035 -6.238 18.25 1 89.06 215 SER B C 1
ATOM 3479 O O . SER B 1 215 ? -2.248 -6.898 18.922 1 89.06 215 SER B O 1
ATOM 3481 N N . ILE B 1 216 ? -3.188 -4.953 18.516 1 87.69 216 ILE B N 1
ATOM 3482 C CA . ILE B 1 216 ? -2.436 -4.277 19.578 1 87.69 216 ILE B CA 1
ATOM 3483 C C . ILE B 1 216 ? -3.402 -3.691 20.594 1 87.69 216 ILE B C 1
ATOM 3485 O O . ILE B 1 216 ? -4.559 -3.406 20.281 1 87.69 216 ILE B O 1
#

InterPro domains:
  IPR021586 Transcription regulator TrmB, C-terminal [PF11495] (87-213)
  IPR036388 Winged helix-like DNA-binding domain superfamily [G3DSA:1.10.10.10] (1-72)
  IPR051797 Transcription regulator TrmB-like [PTHR34293] (2-214)

Solvent-accessible surface area (backbone atoms only — not comparable to full-atom values): 22483 Å² total; per-residue (Å²): 116,71,64,20,67,72,73,69,42,57,56,71,55,46,49,52,49,47,52,48,31,35,75,34,47,27,24,45,76,80,33,84,83,71,70,40,70,42,70,38,58,65,71,50,14,48,52,22,42,51,48,38,48,48,45,47,44,42,54,52,34,44,52,41,45,44,41,44,45,44,45,42,47,53,57,47,60,71,57,76,92,73,61,87,40,63,42,81,37,69,32,51,67,56,44,53,50,49,51,43,49,46,42,64,67,38,67,49,32,38,42,35,34,28,34,57,69,46,52,52,44,40,63,74,73,35,45,66,42,51,51,55,26,41,75,68,61,26,44,35,40,35,39,26,46,42,54,78,89,70,56,56,66,76,52,63,74,63,28,55,75,47,60,48,92,59,82,52,78,39,29,37,40,35,32,57,80,49,29,32,38,35,50,44,43,86,48,62,92,63,20,35,29,40,36,31,55,36,62,37,61,32,50,32,55,47,37,50,48,51,47,54,57,71,73,96,118,70,64,22,66,72,75,69,42,57,55,72,56,45,48,52,50,46,53,49,32,35,76,26,45,28,25,44,75,80,34,85,84,72,70,40,73,42,69,39,58,67,71,49,13,50,52,22,38,52,49,34,48,49,43,46,43,43,55,51,35,46,53,40,45,44,42,45,45,44,45,44,47,53,57,46,59,71,56,78,92,72,61,85,40,65,43,82,39,70,33,52,67,55,44,52,49,49,52,42,51,45,43,64,68,38,67,50,32,38,43,36,35,29,34,57,68,45,51,52,45,39,63,72,74,35,45,66,42,50,52,55,24,42,75,69,62,28,43,36,40,35,40,26,45,43,52,79,89,70,55,54,66,76,52,62,74,62,26,55,76,48,61,48,92,57,83,52,77,40,29,36,40,36,31,57,80,50,32,33,39,37,51,44,42,87,46,63,93,62,20,35,31,39,36,31,55,36,63,37,60,32,49,32,56,47,37,50,48,51,47,54,56,70,72,94